Protein AF-A0A1Y2CN02-F1 (afdb_monomer)

Secondary structure (DSSP, 8-state):
-----STHHHHHHHHHHH-TT-S----HHHHHTTTTS-PPPP---PPPPPPPP-PPPPPPPPPP--------------------------PPP-PPPPTT-------SSPPPHHHHHHHHHHHHHHTT--GGG--HHHHHHHHHHHHHHHHHTTHHHHHHHHHHHHHHHHHHHHHHHHHHHHH-HHHHHHHHHHHHHHHHHHHHHHTT-HHHHHHHHHHHHHHHHHHHHHHHSSSPPTTHHHHHHHHHHHHHHHHHHHHHHHHHHHHGGGGTHHHHHH---HHHHHHHHHHHHHHHHHHHHHHHHHHHHHHHHHHHHHHHHSS--SSS--SSPPPTTB-TTT--B------TTS--PPEEE-TTS-EEEHHHHHIIIIIS---B-TTT-PBP-HHHH-----HHHHHHHHHHHHHHHIIIIIHHHHHHHHHHHHHHHHHHHT--

Mean predicted aligned error: 17.66 Å

Sequence (444 aa):
MRCTAPTRSAIVLLFVLFSPNALPSVSADKLVHLERRVEPPSNNVKAPAPVPPIAPPALKTAEPIPANPVEQQNDKDTNKAPEPPVAVTAVPPSPTPDPHNHHFEIPNRPLTDEDRERLIDEFCRQNNIKRSDLTKEQHDALIERFKFLEQHRGHEQQHAEMALILFGSLIVFQIVLTVWKKWHPNSFNLVSLLGLWFVPAGIGLSAGNLRFIGVWTLFSLANGIVVRKAIFESPMQSETPKLVYRWYSYVYQASVMVGAVGYFFTFVPFFSLPSLLFGFSEESEISMFRGGVTILFYALYFGMLGRDFVDRLSDRMAMMMGYFSRTGFPRKHLRSNVCAICGESTNEHKSLQKSTESVIKMNCGHPFHEDCIRGWTIIGKKDCCPYCKEKVDMKAFSRHAWDSTQLIYLNFLDALRYLLVWNPVCLSSYTLYSRSLVSSEQLL

Radius of gyration: 35.15 Å; Cα contacts (8 Å, |Δi|>4): 317; chains: 1; bounding box: 86×73×105 Å

Foldseek 3Di:
DDDDDPLCPLLVVLLLLLPVPPPPCPPVVVVVVVVPPDDDDDDDDDDDDDDDDDDDDDDDDDDDDDDDDDDDDDDDDDDDDDDDDDDDDDDDDDDDDDPPDDDDPQDPDPQDPVSLVVSVVVVCVVVVHDPVNDDPVNSVVSSVVVVVVVVCVCVVVVVVVLVVVLVVLVVVLVVVLVVCCVPPVPVSLVVLLVLLLPVSLVSSVVSVRVVVNVVSVVLVVVVVVLLCLLQVPPVRALCSLLVLLVVLVVLLVVLVVLLVVLVCLQPVLVVVCCCVVPVDDPVVSVVSNSVSSNSNSVSLSSNLSSLSVLLVSQLVSLVSLQLADPDDAGNDDDDLQAASRSRDGNDQDDDPDDDRFDWDAFPVRHIHGPSRVLSCCPRNVQQADRHPRHGGPVVVVDVDPPPPVVVVVVVVSVVVSCSRRVVVVSSVVSVVVVVVVVVVVVVD

Organism: NCBI:txid329046

Solvent-accessible surface area (backbone atoms only — not comparable to full-atom values): 26825 Å² total; per-residue (Å²): 130,93,83,84,69,85,71,49,66,69,52,45,57,52,40,47,60,45,27,80,77,65,60,82,74,72,54,63,72,68,58,57,67,65,67,74,77,72,86,81,84,90,78,91,82,87,84,82,82,91,80,79,87,86,74,84,87,82,81,88,84,81,88,90,84,85,89,87,90,84,86,90,79,89,82,89,84,84,91,87,88,87,87,89,87,91,86,80,94,74,80,81,80,74,83,78,82,68,93,83,70,80,75,80,83,70,70,100,58,88,76,47,74,66,56,51,51,51,52,50,50,52,50,24,61,75,69,75,44,59,76,88,73,54,51,74,69,57,52,52,52,50,53,50,49,51,52,50,51,62,74,46,59,69,45,64,59,54,47,51,52,55,48,51,52,49,54,51,50,54,52,52,51,51,51,53,52,52,52,41,41,71,77,38,48,71,58,43,54,48,53,48,51,52,30,58,63,45,44,50,50,53,51,20,60,76,63,65,22,60,68,61,50,53,53,49,50,53,52,51,49,53,51,47,53,54,46,45,59,52,65,71,42,77,80,61,57,49,63,44,60,55,53,52,41,51,51,50,51,48,49,43,51,50,18,51,52,43,26,53,52,11,47,49,38,40,53,48,47,81,71,47,45,54,41,74,76,70,68,48,53,72,70,56,42,55,48,39,29,53,49,8,51,37,38,28,49,52,14,52,50,55,29,48,50,50,46,59,47,38,31,56,46,44,54,52,46,24,42,70,68,21,33,22,50,98,79,72,78,46,82,40,87,83,57,88,52,36,16,61,67,39,69,44,72,64,67,91,75,85,62,102,82,63,82,88,73,57,69,45,67,46,97,88,65,55,39,30,44,48,69,53,49,49,29,40,38,69,59,28,63,38,63,44,40,69,70,82,60,49,73,51,69,56,69,84,80,40,98,69,98,48,73,67,58,51,51,54,50,52,52,49,54,51,51,50,46,41,62,57,28,49,47,55,50,53,52,49,52,48,54,52,50,54,53,50,53,54,57,52,60,76,74,106

pLDDT: mean 70.3, std 23.79, range [23.22, 95.44]

InterPro domains:
  IPR001841 Zinc finger, RING-type [PF13639] (338-389)
  IPR001841 Zinc finger, RING-type [PS50089] (339-389)
  IPR001841 Zinc finger, RING-type [SM00184] (339-388)
  IPR013083 Zinc finger, RING/FYVE/PHD-type [G3DSA:3.30.40.10] (329-402)
  IPR040176 RING finger protein RNF121/RNF175 [PTHR13407] (127-429)

Structure (mmCIF, N/CA/C/O backbone):
data_AF-A0A1Y2CN02-F1
#
_entry.id   AF-A0A1Y2CN02-F1
#
loop_
_atom_site.group_PDB
_atom_site.id
_atom_site.type_symbol
_atom_site.label_atom_id
_atom_site.label_alt_id
_atom_site.label_comp_id
_atom_site.label_asym_id
_atom_site.label_entity_id
_atom_site.label_seq_id
_atom_site.pdbx_PDB_ins_code
_atom_site.Cartn_x
_atom_site.Cartn_y
_atom_site.Cartn_z
_atom_site.occupancy
_atom_site.B_iso_or_equiv
_atom_site.auth_seq_id
_atom_site.auth_comp_id
_atom_site.auth_asym_id
_atom_site.auth_atom_id
_atom_site.pdbx_PDB_model_num
ATOM 1 N N . MET A 1 1 ? 20.184 -17.883 -28.668 1.00 25.94 1 MET A N 1
ATOM 2 C CA . MET A 1 1 ? 20.584 -17.167 -27.429 1.00 25.94 1 MET A CA 1
ATOM 3 C C . MET A 1 1 ? 19.339 -16.568 -26.791 1.00 25.94 1 MET A C 1
ATOM 5 O O . MET A 1 1 ? 18.456 -16.154 -27.524 1.00 25.94 1 MET A O 1
ATOM 9 N N . ARG A 1 2 ? 19.230 -16.587 -25.453 1.00 28.31 2 ARG A N 1
ATOM 10 C CA . ARG A 1 2 ? 18.049 -16.122 -24.699 1.00 28.31 2 ARG A CA 1
ATOM 11 C C . ARG A 1 2 ? 17.807 -14.622 -24.939 1.00 28.31 2 ARG A C 1
ATOM 13 O O . ARG A 1 2 ? 18.447 -13.798 -24.293 1.00 28.31 2 ARG A O 1
ATOM 20 N N . CYS A 1 3 ? 16.886 -14.275 -25.835 1.00 25.08 3 CYS A N 1
ATOM 21 C CA . CYS A 1 3 ? 16.407 -12.903 -26.000 1.00 25.08 3 CYS A CA 1
ATOM 22 C C . CYS A 1 3 ? 15.422 -12.574 -24.875 1.00 25.08 3 CYS A C 1
ATOM 24 O O . CYS A 1 3 ? 14.283 -13.031 -24.852 1.00 25.08 3 CYS A O 1
ATOM 26 N N . THR A 1 4 ? 15.885 -11.792 -23.903 1.00 36.19 4 THR A N 1
ATOM 27 C CA . THR A 1 4 ? 15.040 -11.153 -22.891 1.00 36.19 4 THR A CA 1
ATOM 28 C C . THR A 1 4 ? 14.850 -9.676 -23.243 1.00 36.19 4 THR A C 1
ATOM 30 O O . THR A 1 4 ? 15.732 -8.887 -22.913 1.00 36.19 4 THR A O 1
ATOM 33 N N . ALA A 1 5 ? 13.733 -9.307 -23.876 1.00 39.53 5 ALA A N 1
ATOM 34 C CA . ALA A 1 5 ? 13.008 -8.023 -23.744 1.00 39.53 5 ALA A CA 1
ATOM 35 C C . ALA A 1 5 ? 11.968 -7.923 -24.876 1.00 39.53 5 ALA A C 1
ATOM 37 O O . ALA A 1 5 ? 12.322 -8.197 -26.016 1.00 39.53 5 ALA A O 1
ATOM 38 N N . PRO A 1 6 ? 10.692 -7.632 -24.547 1.00 33.28 6 PRO A N 1
ATOM 39 C CA . PRO A 1 6 ? 10.266 -6.262 -24.215 1.00 33.28 6 PRO A CA 1
ATOM 40 C C . PRO A 1 6 ? 9.733 -6.080 -22.777 1.00 33.28 6 PRO A C 1
ATOM 42 O O . PRO A 1 6 ? 9.364 -4.984 -22.370 1.00 33.28 6 PRO A O 1
ATOM 45 N N . THR A 1 7 ? 9.772 -7.122 -21.942 1.00 44.31 7 THR A N 1
ATOM 46 C CA . THR A 1 7 ? 9.321 -7.094 -20.532 1.00 44.31 7 THR A CA 1
ATOM 47 C C . THR A 1 7 ? 10.213 -6.283 -19.580 1.00 44.31 7 THR A C 1
ATOM 49 O O . THR A 1 7 ? 9.902 -6.165 -18.394 1.00 44.31 7 THR A O 1
ATOM 52 N N . ARG A 1 8 ? 11.318 -5.702 -20.071 1.00 40.25 8 ARG A N 1
ATOM 53 C CA . ARG A 1 8 ? 12.273 -4.963 -19.238 1.00 40.25 8 ARG A CA 1
ATOM 54 C C . ARG A 1 8 ? 11.728 -3.623 -18.740 1.00 40.25 8 ARG A C 1
ATOM 56 O O . ARG A 1 8 ? 12.008 -3.310 -17.600 1.00 40.25 8 ARG A O 1
ATOM 63 N N . SER A 1 9 ? 10.908 -2.867 -19.468 1.00 40.12 9 SER A N 1
ATOM 64 C CA . SER A 1 9 ? 10.605 -1.475 -19.063 1.00 40.12 9 SER A CA 1
ATOM 65 C C . SER A 1 9 ? 9.804 -1.330 -17.756 1.00 40.12 9 SER A C 1
ATOM 67 O O . SER A 1 9 ? 10.150 -0.503 -16.916 1.00 40.12 9 SER A O 1
ATOM 69 N N . ALA A 1 10 ? 8.780 -2.158 -17.520 1.00 39.31 10 ALA A N 1
ATOM 70 C CA . ALA A 1 10 ? 7.984 -2.095 -16.284 1.00 39.31 10 ALA A CA 1
ATOM 71 C C . ALA A 1 10 ? 8.686 -2.768 -15.089 1.00 39.31 10 ALA A C 1
ATOM 73 O O . ALA A 1 10 ? 8.604 -2.284 -13.959 1.00 39.31 10 ALA A O 1
ATOM 74 N N . ILE A 1 11 ? 9.424 -3.855 -15.349 1.00 43.97 11 ILE A N 1
ATOM 75 C CA . ILE A 1 11 ? 10.267 -4.504 -14.341 1.00 43.97 11 ILE A CA 1
ATOM 76 C C . ILE A 1 11 ? 11.404 -3.570 -13.948 1.00 43.97 11 ILE A C 1
ATOM 78 O O . ILE A 1 11 ? 11.646 -3.457 -12.763 1.00 43.97 11 ILE A O 1
ATOM 82 N N . VAL A 1 12 ? 12.034 -2.857 -14.888 1.00 43.53 12 VAL A N 1
ATOM 83 C CA . VAL A 1 12 ? 13.090 -1.863 -14.639 1.00 43.53 12 VAL A CA 1
ATOM 84 C C . VAL A 1 12 ? 12.572 -0.714 -13.786 1.00 43.53 12 VAL A C 1
ATOM 86 O O . VAL A 1 12 ? 13.284 -0.309 -12.883 1.00 43.53 12 VAL A O 1
ATOM 89 N N . LEU A 1 13 ? 11.338 -0.233 -13.974 1.00 45.12 13 LEU A N 1
ATOM 90 C CA . LEU A 1 13 ? 10.792 0.818 -13.108 1.00 45.12 13 LEU A CA 1
ATOM 91 C C . LEU A 1 13 ? 10.678 0.345 -11.647 1.00 45.12 13 LEU A C 1
ATOM 93 O O . LEU A 1 13 ? 11.096 1.048 -10.734 1.00 45.12 13 LEU A O 1
ATOM 97 N N . LEU A 1 14 ? 10.201 -0.884 -11.422 1.00 47.28 14 LEU A N 1
ATOM 98 C CA . LEU A 1 14 ? 10.190 -1.507 -10.094 1.00 47.28 14 LEU A CA 1
ATOM 99 C C . LEU A 1 14 ? 11.613 -1.854 -9.617 1.00 47.28 14 LEU A C 1
ATOM 101 O O . LEU A 1 14 ? 11.930 -1.645 -8.456 1.00 47.28 14 LEU A O 1
ATOM 105 N N . PHE A 1 15 ? 12.505 -2.311 -10.493 1.00 44.78 15 PHE A N 1
ATOM 106 C CA . PHE A 1 15 ? 13.902 -2.633 -10.182 1.00 44.78 15 PHE A CA 1
ATOM 107 C C . PHE A 1 15 ? 14.698 -1.388 -9.789 1.00 44.78 15 PHE A C 1
ATOM 109 O O . PHE A 1 15 ? 15.539 -1.475 -8.910 1.00 44.78 15 PHE A O 1
ATOM 116 N N . VAL A 1 16 ? 14.407 -0.228 -10.379 1.00 51.09 16 VAL A N 1
ATOM 117 C CA . VAL A 1 16 ? 14.984 1.073 -10.016 1.00 51.09 16 VAL A CA 1
ATOM 118 C C . VAL A 1 16 ? 14.485 1.512 -8.636 1.00 51.09 16 VAL A C 1
ATOM 120 O O . VAL A 1 16 ? 15.277 2.017 -7.845 1.00 51.09 16 VAL A O 1
ATOM 123 N N . LEU A 1 17 ? 13.215 1.246 -8.296 1.00 54.31 17 LEU A N 1
ATOM 124 C CA . LEU A 1 17 ? 12.671 1.484 -6.948 1.00 54.31 17 LEU A CA 1
ATOM 125 C C . LEU A 1 17 ? 13.238 0.514 -5.895 1.00 54.31 17 LEU A C 1
ATOM 127 O O . LEU A 1 17 ? 13.489 0.904 -4.755 1.00 54.31 17 LEU A O 1
ATOM 131 N N . PHE A 1 18 ? 13.449 -0.751 -6.271 1.00 47.84 18 PHE A N 1
ATOM 132 C CA . PHE A 1 18 ? 13.935 -1.817 -5.393 1.00 47.84 18 PHE A CA 1
ATOM 133 C C . PHE A 1 18 ? 15.442 -2.039 -5.466 1.00 47.84 18 PHE A C 1
ATOM 135 O O . PHE A 1 18 ? 15.932 -2.890 -4.742 1.00 47.84 18 PHE A O 1
ATOM 142 N N . SER A 1 19 ? 16.196 -1.331 -6.297 1.00 40.38 19 SER A N 1
ATOM 143 C CA . SER A 1 19 ? 17.651 -1.446 -6.401 1.00 40.38 19 SER A CA 1
ATOM 144 C C . SER A 1 19 ? 18.211 -0.247 -7.182 1.00 40.38 19 SER A C 1
ATOM 146 O O . SER A 1 19 ? 18.499 -0.349 -8.375 1.00 40.38 19 SER A O 1
ATOM 148 N N . PRO A 1 20 ? 18.420 0.909 -6.523 1.00 43.91 20 PRO A N 1
ATOM 149 C CA . PRO A 1 20 ? 18.984 2.095 -7.177 1.00 43.91 20 PRO A CA 1
ATOM 150 C C . PRO A 1 20 ? 20.427 1.892 -7.680 1.00 43.91 20 PRO A C 1
ATOM 152 O O . PRO A 1 20 ? 20.921 2.707 -8.453 1.00 43.91 20 PRO A O 1
ATOM 155 N N . ASN A 1 21 ? 21.084 0.794 -7.278 1.00 43.25 21 ASN A N 1
ATOM 156 C CA . ASN A 1 21 ? 22.429 0.403 -7.712 1.00 43.25 21 ASN A CA 1
ATOM 157 C C . ASN A 1 21 ? 22.441 -0.709 -8.779 1.00 43.25 21 ASN A C 1
ATOM 159 O O . ASN A 1 21 ? 23.523 -1.109 -9.194 1.00 43.25 21 ASN A O 1
ATOM 163 N N . ALA A 1 22 ? 21.284 -1.225 -9.213 1.00 37.47 22 ALA A N 1
ATOM 164 C CA . ALA A 1 22 ? 21.205 -2.271 -10.235 1.00 37.47 22 ALA A CA 1
ATOM 165 C C . ALA A 1 22 ? 20.711 -1.726 -11.582 1.00 37.47 22 ALA A C 1
ATOM 167 O O . ALA A 1 22 ? 19.809 -2.275 -12.211 1.00 37.47 22 ALA A O 1
ATOM 168 N N . LEU A 1 23 ? 21.370 -0.683 -12.084 1.00 31.91 23 LEU A N 1
ATOM 169 C CA . LEU A 1 23 ? 21.822 -0.826 -13.464 1.00 31.91 23 LEU A CA 1
ATOM 170 C C . LEU A 1 23 ? 22.872 -1.942 -13.433 1.00 31.91 23 LEU A C 1
ATOM 172 O O . LEU A 1 23 ? 23.648 -1.979 -12.476 1.00 31.91 23 LEU A O 1
ATOM 176 N N . PRO A 1 24 ? 22.915 -2.875 -14.397 1.00 27.45 24 PRO A N 1
ATOM 177 C CA . PRO A 1 24 ? 24.087 -3.719 -14.509 1.00 27.45 24 PRO A CA 1
ATOM 178 C C . PRO A 1 24 ? 25.274 -2.764 -14.607 1.00 27.45 24 PRO A C 1
ATOM 180 O O . PRO A 1 24 ? 25.408 -2.035 -15.590 1.00 27.45 24 PRO A O 1
ATOM 183 N N . SER A 1 25 ? 26.114 -2.741 -13.572 1.00 30.72 25 SER A N 1
ATOM 184 C CA . SER A 1 25 ? 27.499 -2.376 -13.757 1.00 30.72 25 SER A CA 1
ATOM 185 C C . SER A 1 25 ? 28.004 -3.393 -14.768 1.00 30.72 25 SER A C 1
ATOM 187 O O . SER A 1 25 ? 28.353 -4.528 -14.449 1.00 30.72 25 SER A O 1
ATOM 189 N N . VAL A 1 26 ? 27.951 -3.020 -16.044 1.00 31.56 26 VAL A N 1
ATOM 190 C CA . VAL A 1 26 ? 28.889 -3.562 -17.008 1.00 31.56 26 VAL A CA 1
ATOM 191 C C . VAL A 1 26 ? 30.227 -3.232 -16.372 1.00 31.56 26 VAL A C 1
ATOM 193 O O . VAL A 1 26 ? 30.603 -2.065 -16.309 1.00 31.56 26 VAL A O 1
ATOM 196 N N . SER A 1 27 ? 30.833 -4.231 -15.726 1.00 28.48 27 SER A N 1
ATOM 197 C CA . SER A 1 27 ? 32.099 -4.089 -15.029 1.00 28.48 27 SER A CA 1
ATOM 198 C C . SER A 1 27 ? 33.059 -3.381 -15.968 1.00 28.48 27 SER A C 1
ATOM 200 O O . SER A 1 27 ? 33.517 -3.974 -16.947 1.00 28.48 27 SER A O 1
ATOM 202 N N . ALA A 1 28 ? 33.369 -2.126 -15.649 1.00 28.05 28 ALA A N 1
ATOM 203 C CA . ALA A 1 28 ? 34.438 -1.375 -16.287 1.00 28.05 28 ALA A CA 1
ATOM 204 C C . ALA A 1 28 ? 35.761 -2.174 -16.241 1.00 28.05 28 ALA A C 1
ATOM 206 O O . ALA A 1 28 ? 36.588 -2.056 -17.137 1.00 28.05 28 ALA A O 1
ATOM 207 N N . ASP A 1 29 ? 35.898 -3.114 -15.299 1.00 26.34 29 ASP A N 1
ATOM 208 C CA . ASP A 1 29 ? 37.044 -4.022 -15.177 1.00 26.34 29 ASP A CA 1
ATOM 209 C C . ASP A 1 29 ? 37.212 -5.034 -16.324 1.00 26.34 29 ASP A C 1
ATOM 211 O O . ASP A 1 29 ? 38.322 -5.517 -16.549 1.00 26.34 29 ASP A O 1
ATOM 215 N N . LYS A 1 30 ? 36.159 -5.353 -17.095 1.00 26.95 30 LYS A N 1
ATOM 216 C CA . LYS A 1 30 ? 36.296 -6.195 -18.304 1.00 26.95 30 LYS A CA 1
ATOM 217 C C . LYS A 1 30 ? 36.594 -5.397 -19.574 1.00 26.95 30 LYS A C 1
ATOM 219 O O . LYS A 1 30 ? 37.041 -5.996 -20.547 1.00 26.95 30 LYS A O 1
ATOM 224 N N . LEU A 1 31 ? 36.406 -4.077 -19.548 1.00 27.81 31 LEU A N 1
ATOM 225 C CA . LEU A 1 31 ? 36.825 -3.173 -20.625 1.00 27.81 31 LEU A CA 1
ATOM 226 C C . LEU A 1 31 ? 38.287 -2.730 -20.440 1.00 27.81 31 LEU A C 1
ATOM 228 O O . LEU A 1 31 ? 39.047 -2.731 -21.400 1.00 27.81 31 LEU A O 1
ATOM 232 N N . VAL A 1 32 ? 38.741 -2.532 -19.197 1.00 29.17 32 VAL A N 1
ATOM 233 C CA . VAL A 1 32 ? 40.135 -2.149 -18.878 1.00 29.17 32 VAL A CA 1
ATOM 234 C C . VAL A 1 32 ? 41.161 -3.259 -19.174 1.00 29.17 32 VAL A C 1
ATOM 236 O O . VAL A 1 32 ? 42.334 -2.979 -19.423 1.00 29.17 32 VAL A O 1
ATOM 239 N N . HIS A 1 33 ? 40.753 -4.533 -19.187 1.00 27.39 33 HIS A N 1
ATOM 240 C CA . HIS A 1 33 ? 41.666 -5.647 -19.477 1.00 27.39 33 HIS A CA 1
ATOM 241 C C . HIS A 1 33 ? 41.886 -5.933 -20.971 1.00 27.39 33 HIS A C 1
ATOM 243 O O . HIS A 1 33 ? 42.871 -6.594 -21.305 1.00 27.39 33 HIS A O 1
ATOM 249 N N . LEU A 1 34 ? 41.031 -5.416 -21.860 1.00 28.64 34 LEU A N 1
ATOM 250 C CA . LEU A 1 34 ? 41.260 -5.463 -23.312 1.00 28.64 34 LEU A CA 1
ATOM 251 C C . LEU A 1 34 ? 42.102 -4.277 -23.806 1.00 28.64 34 LEU A C 1
ATOM 253 O O . LEU A 1 34 ? 42.778 -4.400 -24.820 1.00 28.64 34 LEU A O 1
ATOM 257 N N . GLU A 1 35 ? 42.159 -3.187 -23.038 1.00 26.94 35 GLU A N 1
ATOM 258 C CA . GLU A 1 35 ? 42.942 -1.984 -23.353 1.00 26.94 35 GLU A CA 1
ATOM 259 C C . GLU A 1 35 ? 44.457 -2.136 -23.081 1.00 26.94 35 GLU A C 1
ATOM 261 O O . GLU A 1 35 ? 45.255 -1.299 -23.487 1.00 26.94 35 GLU A O 1
ATOM 266 N N . ARG A 1 36 ? 44.895 -3.211 -22.400 1.00 25.48 36 ARG A N 1
ATOM 267 C CA . ARG A 1 36 ? 46.296 -3.381 -21.943 1.00 25.48 36 ARG A CA 1
ATOM 268 C C . ARG A 1 36 ? 47.194 -4.231 -22.858 1.00 25.48 36 ARG A C 1
ATOM 270 O O . ARG A 1 36 ? 48.316 -4.556 -22.480 1.00 25.48 36 ARG A O 1
ATOM 277 N N . ARG A 1 37 ? 46.747 -4.608 -24.058 1.00 26.33 37 ARG A N 1
ATOM 278 C CA . ARG A 1 37 ? 47.637 -5.153 -25.100 1.00 26.33 37 ARG A CA 1
ATOM 279 C C . ARG A 1 37 ? 47.599 -4.240 -26.314 1.00 26.33 37 ARG A C 1
ATOM 281 O O . ARG A 1 37 ? 46.870 -4.543 -27.239 1.00 26.33 37 ARG A O 1
ATOM 288 N N . VAL A 1 38 ? 48.363 -3.154 -26.274 1.00 27.31 38 VAL A N 1
ATOM 289 C CA . VAL A 1 38 ? 49.211 -2.615 -27.357 1.00 27.31 38 VAL A CA 1
ATOM 290 C C . VAL A 1 38 ? 49.802 -1.313 -26.800 1.00 27.31 38 VAL A C 1
ATOM 292 O O . VAL A 1 38 ? 49.138 -0.283 -26.762 1.00 27.31 38 VAL A O 1
ATOM 295 N N . GLU A 1 39 ? 51.043 -1.368 -26.313 1.00 28.41 39 GLU A N 1
ATOM 296 C CA . GLU A 1 39 ? 51.875 -0.162 -26.202 1.00 28.41 39 GLU A CA 1
ATOM 297 C C . GLU A 1 39 ? 52.303 0.296 -27.612 1.00 28.41 39 GLU A C 1
ATOM 299 O O . GLU A 1 39 ? 52.444 -0.542 -28.510 1.00 28.41 39 GLU A O 1
ATOM 304 N N . PRO A 1 40 ? 52.507 1.606 -27.833 1.00 27.38 40 PRO A N 1
ATOM 305 C CA . PRO A 1 40 ? 52.763 2.178 -29.152 1.00 27.38 40 PRO A CA 1
ATOM 306 C C . PRO A 1 40 ? 54.265 2.178 -29.494 1.00 27.38 40 PRO A C 1
ATOM 308 O O . PRO A 1 40 ? 55.084 2.388 -28.598 1.00 27.38 40 PRO A O 1
ATOM 311 N N . PRO A 1 41 ? 54.680 2.088 -30.773 1.00 26.23 41 PRO A N 1
ATOM 312 C CA . PRO A 1 41 ? 55.926 2.711 -31.176 1.00 26.23 41 PRO A CA 1
ATOM 313 C C . PRO A 1 41 ? 55.682 4.209 -31.406 1.00 26.23 41 PRO A C 1
ATOM 315 O O . PRO A 1 41 ? 54.717 4.635 -32.042 1.00 26.23 41 PRO A O 1
ATOM 318 N N . SER A 1 42 ? 56.578 5.013 -30.847 1.00 29.48 42 SER A N 1
ATOM 319 C CA . SER A 1 42 ? 56.614 6.466 -30.948 1.00 29.48 42 SER A CA 1
ATOM 320 C C . SER A 1 42 ? 56.793 6.947 -32.393 1.00 29.48 42 SER A C 1
ATOM 322 O O . SER A 1 42 ? 57.727 6.504 -33.061 1.00 29.48 42 SER A O 1
ATOM 324 N N . ASN A 1 43 ? 55.974 7.905 -32.840 1.00 28.22 43 ASN A N 1
ATOM 325 C CA . ASN A 1 43 ? 56.411 9.238 -33.295 1.00 28.22 43 ASN A CA 1
ATOM 326 C C . ASN A 1 43 ? 55.305 9.980 -34.073 1.00 28.22 43 ASN A C 1
ATOM 328 O O . ASN A 1 43 ? 54.818 9.505 -35.090 1.00 28.22 43 ASN A O 1
ATOM 332 N N . ASN A 1 44 ? 54.980 11.180 -33.569 1.00 34.81 44 ASN A N 1
ATOM 333 C CA . ASN A 1 44 ? 54.479 12.385 -34.248 1.00 34.81 44 ASN A CA 1
ATOM 334 C C . ASN A 1 44 ? 53.619 12.229 -35.518 1.00 34.81 44 ASN A C 1
ATOM 336 O O . ASN A 1 44 ? 54.202 12.142 -36.587 1.00 34.81 44 ASN A O 1
ATOM 340 N N . VAL A 1 45 ? 52.290 12.418 -35.416 1.00 29.08 45 VAL A N 1
ATOM 341 C CA . VAL A 1 45 ? 51.477 13.390 -36.200 1.00 29.08 45 VAL A CA 1
ATOM 342 C C . VAL A 1 45 ? 50.143 13.647 -35.455 1.00 29.08 45 VAL A C 1
ATOM 344 O O . VAL A 1 45 ? 49.544 12.745 -34.881 1.00 29.08 45 VAL A O 1
ATOM 347 N N . LYS A 1 46 ? 49.704 14.910 -35.439 1.00 30.03 46 LYS A N 1
ATOM 348 C CA . LYS A 1 46 ? 48.507 15.479 -34.788 1.00 30.03 46 LYS A CA 1
ATOM 349 C C . LYS A 1 46 ? 47.187 14.920 -35.371 1.00 30.03 46 LYS A C 1
ATOM 351 O O . LYS A 1 46 ? 47.020 14.915 -36.585 1.00 30.03 46 LYS A O 1
ATOM 356 N N . ALA A 1 47 ? 46.246 14.506 -34.516 1.00 26.62 47 ALA A N 1
ATOM 357 C CA . ALA A 1 47 ? 44.925 13.978 -34.897 1.00 26.62 47 ALA A CA 1
ATOM 358 C C . ALA A 1 47 ? 43.946 15.074 -35.400 1.00 26.62 47 ALA A C 1
ATOM 360 O O . ALA A 1 47 ? 43.928 16.162 -34.814 1.00 26.62 47 ALA A O 1
ATOM 361 N N . PRO A 1 48 ? 43.110 14.818 -36.431 1.00 28.66 48 PRO A N 1
ATOM 362 C CA . PRO A 1 48 ? 41.996 15.690 -36.807 1.00 28.66 48 PRO A CA 1
ATOM 363 C C . PRO A 1 48 ? 40.670 15.314 -36.105 1.00 28.66 48 PRO A C 1
ATOM 365 O O . PRO A 1 48 ? 40.457 14.176 -35.699 1.00 28.66 48 PRO A O 1
ATOM 368 N N . ALA A 1 49 ? 39.801 16.319 -35.956 1.00 33.38 49 ALA A N 1
ATOM 369 C CA . ALA A 1 49 ? 38.502 16.320 -35.266 1.00 33.38 49 ALA A CA 1
ATOM 370 C C . ALA A 1 49 ? 37.418 15.421 -35.926 1.00 33.38 49 ALA A C 1
ATOM 372 O O . ALA A 1 49 ? 37.548 15.089 -37.106 1.00 33.38 49 ALA A O 1
ATOM 373 N N . PRO A 1 50 ? 36.332 15.050 -35.207 1.00 27.45 50 PRO A N 1
ATOM 374 C CA . PRO A 1 50 ? 35.291 14.147 -35.711 1.00 27.45 50 PRO A CA 1
ATOM 375 C C . PRO A 1 50 ? 34.426 14.785 -36.812 1.00 27.45 50 PRO A C 1
ATOM 377 O O . PRO A 1 50 ? 34.033 15.948 -36.717 1.00 27.45 50 PRO A O 1
ATOM 380 N N . VAL A 1 51 ? 34.105 14.002 -37.848 1.00 30.47 51 VAL A N 1
ATOM 381 C CA . VAL A 1 51 ? 33.311 14.423 -39.016 1.00 30.47 51 VAL A CA 1
ATOM 382 C C . VAL A 1 51 ? 31.809 14.138 -38.783 1.00 30.47 51 VAL A C 1
ATOM 384 O O . VAL A 1 51 ? 31.470 13.013 -38.415 1.00 30.47 51 VAL A O 1
ATOM 387 N N . PRO A 1 52 ? 30.900 15.118 -38.982 1.00 34.69 52 PRO A N 1
ATOM 388 C CA . PRO A 1 52 ? 29.442 14.944 -38.882 1.00 34.69 52 PRO A CA 1
ATOM 389 C C . PRO A 1 52 ? 28.827 14.196 -40.093 1.00 34.69 52 PRO A C 1
ATOM 391 O O . PRO A 1 52 ? 29.488 14.050 -41.122 1.00 34.69 52 PRO A O 1
ATOM 394 N N . PRO A 1 53 ? 27.568 13.710 -39.997 1.00 30.59 53 PRO A N 1
ATOM 395 C CA . PRO A 1 53 ? 26.972 12.807 -40.985 1.00 30.59 53 PRO A CA 1
ATOM 396 C C . PRO A 1 53 ? 26.778 13.455 -42.364 1.00 30.59 53 PRO A C 1
ATOM 398 O O . PRO A 1 53 ? 26.364 14.607 -42.485 1.00 30.59 53 PRO A O 1
ATOM 401 N N . ILE A 1 54 ? 27.063 12.673 -43.406 1.00 31.02 54 ILE A N 1
ATOM 402 C CA . ILE A 1 54 ? 27.022 13.075 -44.816 1.00 31.02 54 ILE A CA 1
ATOM 403 C C . ILE A 1 54 ? 25.563 13.239 -45.271 1.00 31.02 54 ILE A C 1
ATOM 405 O O . ILE A 1 54 ? 24.814 12.266 -45.340 1.00 31.02 54 ILE A O 1
ATOM 409 N N . ALA A 1 55 ? 25.174 14.472 -45.603 1.00 30.48 55 ALA A N 1
ATOM 410 C CA . ALA A 1 55 ? 23.960 14.782 -46.359 1.00 30.48 55 ALA A CA 1
ATOM 411 C C . ALA A 1 55 ? 24.200 14.601 -47.879 1.00 30.48 55 ALA A C 1
ATOM 413 O O . ALA A 1 55 ? 25.333 14.778 -48.335 1.00 30.48 55 ALA A O 1
ATOM 414 N N . PRO A 1 56 ? 23.169 14.265 -48.681 1.00 30.33 56 PRO A N 1
ATOM 415 C CA . PRO A 1 56 ? 23.313 14.060 -50.126 1.00 30.33 56 PRO A CA 1
ATOM 416 C C . PRO A 1 56 ? 23.628 15.373 -50.881 1.00 30.33 56 PRO A C 1
ATOM 418 O O . PRO A 1 56 ? 23.207 16.447 -50.447 1.00 30.33 56 PRO A O 1
ATOM 421 N N . PRO A 1 57 ? 24.367 15.321 -52.009 1.00 30.59 57 PRO A N 1
ATOM 422 C CA . PRO A 1 57 ? 24.922 16.514 -52.648 1.00 30.59 57 PRO A CA 1
ATOM 423 C C . PRO A 1 57 ? 23.865 17.366 -53.371 1.00 30.59 57 PRO A C 1
ATOM 425 O O . PRO A 1 57 ? 23.075 16.866 -54.171 1.00 30.59 57 PRO A O 1
ATOM 428 N N . ALA A 1 58 ? 23.904 18.678 -53.113 1.00 27.72 58 ALA A N 1
ATOM 429 C CA . ALA A 1 58 ? 23.069 19.698 -53.742 1.00 27.72 58 ALA A CA 1
ATOM 430 C C . ALA A 1 58 ? 23.541 20.063 -55.167 1.00 27.72 58 ALA A C 1
ATOM 432 O O . ALA A 1 58 ? 24.735 20.184 -55.449 1.00 27.72 58 ALA A O 1
ATOM 433 N N . LEU A 1 59 ? 22.560 20.257 -56.051 1.00 27.41 59 LEU A N 1
ATOM 434 C CA . LEU A 1 59 ? 22.663 20.643 -57.460 1.00 27.41 59 LEU A CA 1
ATOM 435 C C . LEU A 1 59 ? 23.171 22.099 -57.616 1.00 27.41 59 LEU A C 1
ATOM 437 O O . LEU A 1 59 ? 22.786 22.973 -56.844 1.00 27.41 59 LEU A O 1
ATOM 441 N N . LYS A 1 60 ? 24.019 22.370 -58.621 1.00 29.09 60 LYS A N 1
ATOM 442 C CA . LYS A 1 60 ? 24.623 23.692 -58.895 1.00 29.09 60 LYS A CA 1
ATOM 443 C C . LYS A 1 60 ? 23.589 24.738 -59.352 1.00 29.09 60 LYS A C 1
ATOM 445 O O . LYS A 1 60 ? 22.838 24.497 -60.292 1.00 29.09 60 LYS A O 1
ATOM 450 N N . THR A 1 61 ? 23.627 25.911 -58.722 1.00 26.84 61 THR A N 1
ATOM 451 C CA . THR A 1 61 ? 22.829 27.120 -58.994 1.00 26.84 61 THR A CA 1
ATOM 452 C C . THR A 1 61 ? 23.319 27.869 -60.245 1.00 26.84 61 THR A C 1
ATOM 454 O O . THR A 1 61 ? 24.524 28.051 -60.412 1.00 26.84 61 THR A O 1
ATOM 457 N N . ALA A 1 62 ? 22.395 28.340 -61.090 1.00 28.12 62 ALA A N 1
ATOM 458 C CA . ALA A 1 62 ? 22.637 29.359 -62.119 1.00 28.12 62 ALA A CA 1
ATOM 459 C C . ALA A 1 62 ? 22.243 30.757 -61.587 1.00 28.12 62 ALA A C 1
ATOM 461 O O . ALA A 1 62 ? 21.325 30.869 -60.775 1.00 28.12 62 ALA A O 1
ATOM 462 N N . GLU A 1 63 ? 22.971 31.792 -62.015 1.00 29.91 63 GLU A N 1
ATOM 463 C CA . GLU A 1 63 ? 22.882 33.195 -61.567 1.00 29.91 63 GLU A CA 1
ATOM 464 C C . GLU A 1 63 ? 21.562 33.935 -61.918 1.00 29.91 63 GLU A C 1
ATOM 466 O O . GLU A 1 63 ? 20.805 33.475 -62.775 1.00 29.91 63 GLU A O 1
ATOM 471 N N . PRO A 1 64 ? 21.278 35.088 -61.262 1.00 30.09 64 PRO A N 1
ATOM 472 C CA . PRO A 1 64 ? 19.949 35.700 -61.174 1.00 30.09 64 PRO A CA 1
ATOM 473 C C . PRO A 1 64 ? 19.717 36.895 -62.123 1.00 30.09 64 PRO A C 1
ATOM 475 O O . PRO A 1 64 ? 20.641 37.628 -62.467 1.00 30.09 64 PRO A O 1
ATOM 478 N N . ILE A 1 65 ? 18.446 37.164 -62.455 1.00 27.17 65 ILE A N 1
ATOM 479 C CA . ILE A 1 65 ? 17.948 38.413 -63.076 1.00 27.17 65 ILE A CA 1
ATOM 480 C C . ILE A 1 65 ? 16.658 38.845 -62.322 1.00 27.17 65 ILE A C 1
ATOM 482 O O . ILE A 1 65 ? 15.935 37.965 -61.853 1.00 27.17 65 ILE A O 1
ATOM 486 N N . PRO A 1 66 ? 16.397 40.158 -62.103 1.00 28.36 66 PRO A N 1
ATOM 487 C CA . PRO A 1 66 ? 15.852 40.667 -60.841 1.00 28.36 66 PRO A CA 1
ATOM 488 C C . PRO A 1 66 ? 14.337 40.958 -60.809 1.00 28.36 66 PRO A C 1
ATOM 490 O O . PRO A 1 66 ? 13.621 40.881 -61.802 1.00 28.36 66 PRO A O 1
ATOM 493 N N . ALA A 1 67 ? 13.908 41.300 -59.592 1.00 26.70 67 ALA A N 1
ATOM 494 C CA . ALA A 1 67 ? 12.564 41.496 -59.054 1.00 26.70 67 ALA A CA 1
ATOM 495 C C . ALA A 1 67 ? 11.643 42.520 -59.750 1.00 26.70 67 ALA A C 1
ATOM 497 O O . ALA A 1 67 ? 12.104 43.529 -60.276 1.00 26.70 67 ALA A O 1
ATOM 498 N N . ASN A 1 68 ? 10.325 42.330 -59.567 1.00 25.52 68 ASN A N 1
ATOM 499 C CA . ASN A 1 68 ? 9.435 43.384 -59.051 1.00 25.52 68 ASN A CA 1
ATOM 500 C C . ASN A 1 68 ? 8.118 42.820 -58.441 1.00 25.52 68 ASN A C 1
ATOM 502 O O . ASN A 1 68 ? 7.774 41.674 -58.732 1.00 25.52 68 ASN A O 1
ATOM 506 N N . PRO A 1 69 ? 7.420 43.583 -57.565 1.00 30.19 69 PRO A N 1
ATOM 507 C CA . PRO A 1 69 ? 6.555 43.068 -56.492 1.00 30.19 69 PRO A CA 1
ATOM 508 C C . PRO A 1 69 ? 5.065 43.412 -56.668 1.00 30.19 69 PRO A C 1
ATOM 510 O O . PRO A 1 69 ? 4.772 44.496 -57.151 1.00 30.19 69 PRO A O 1
ATOM 513 N N . VAL A 1 70 ? 4.140 42.568 -56.189 1.00 26.39 70 VAL A N 1
ATOM 514 C CA . VAL A 1 70 ? 2.716 42.909 -55.922 1.00 26.39 70 VAL A CA 1
ATOM 515 C C . VAL A 1 70 ? 2.185 41.873 -54.901 1.00 26.39 70 VAL A C 1
ATOM 517 O O . VAL A 1 70 ? 2.228 40.680 -55.178 1.00 26.39 70 VAL A O 1
ATOM 520 N N . GLU A 1 71 ? 2.025 42.197 -53.613 1.00 26.11 71 GLU A N 1
ATOM 521 C CA . GLU A 1 71 ? 0.852 42.808 -52.942 1.00 26.11 71 GLU A CA 1
ATOM 522 C C . GLU A 1 71 ? -0.096 41.749 -52.337 1.00 26.11 71 GLU A C 1
ATOM 524 O O . GLU A 1 71 ? -0.693 40.928 -53.027 1.00 26.11 71 GLU A O 1
ATOM 529 N N . GLN A 1 72 ? -0.174 41.747 -51.002 1.00 24.73 72 GLN A N 1
ATOM 530 C CA . GLN A 1 72 ? -1.141 40.989 -50.209 1.00 24.73 72 GLN A CA 1
ATOM 531 C C . GLN A 1 72 ? -2.460 41.758 -50.153 1.00 24.73 72 GLN A C 1
ATOM 533 O O . GLN A 1 72 ? -2.458 42.929 -49.775 1.00 24.73 72 GLN A O 1
ATOM 538 N N . GLN A 1 73 ? -3.585 41.075 -50.374 1.00 26.05 73 GLN A N 1
ATOM 539 C CA . GLN A 1 73 ? -4.869 41.564 -49.881 1.00 26.05 73 GLN A CA 1
ATOM 540 C C . GLN A 1 73 ? -5.797 40.420 -49.451 1.00 26.05 73 GLN A C 1
ATOM 542 O O . GLN A 1 73 ? -6.066 39.483 -50.199 1.00 26.05 73 GLN A O 1
ATOM 547 N N . ASN A 1 74 ? -6.221 40.521 -48.190 1.00 25.38 74 ASN A N 1
ATOM 548 C CA . ASN A 1 74 ? -7.301 39.781 -47.537 1.00 25.38 74 ASN A CA 1
ATOM 549 C C . ASN A 1 74 ? -8.668 40.163 -48.124 1.00 25.38 74 ASN A C 1
ATOM 551 O O . ASN A 1 74 ? -8.851 41.319 -48.488 1.00 25.38 74 ASN A O 1
ATOM 555 N N . ASP A 1 75 ? -9.630 39.233 -48.095 1.00 25.75 75 ASP A N 1
ATOM 556 C CA . ASP A 1 75 ? -10.902 39.317 -47.334 1.00 25.75 75 ASP A CA 1
ATOM 557 C C . ASP A 1 75 ? -11.921 38.261 -47.837 1.00 25.75 75 ASP A C 1
ATOM 559 O O . ASP A 1 75 ? -12.069 38.040 -49.034 1.00 25.75 75 ASP A O 1
ATOM 563 N N . LYS A 1 76 ? -12.451 37.430 -46.921 1.00 24.69 76 LYS A N 1
ATOM 564 C CA . LYS A 1 76 ? -13.871 37.304 -46.499 1.00 24.69 76 LYS A CA 1
ATOM 565 C C . LYS A 1 76 ? -14.903 37.116 -47.631 1.00 24.69 76 LYS A C 1
ATOM 567 O O . LYS A 1 76 ? -15.073 38.001 -48.452 1.00 24.69 76 LYS A O 1
ATOM 572 N N . ASP A 1 77 ? -15.704 36.041 -47.614 1.00 24.55 77 ASP A N 1
ATOM 573 C CA . ASP A 1 77 ? -16.965 35.959 -46.847 1.00 24.55 77 ASP A CA 1
ATOM 574 C C . ASP A 1 77 ? -17.853 34.722 -47.184 1.00 24.55 77 ASP A C 1
ATOM 576 O O . ASP A 1 77 ? -17.958 34.283 -48.323 1.00 24.55 77 ASP A O 1
ATOM 580 N N . THR A 1 78 ? -18.465 34.184 -46.121 1.00 25.23 78 THR A N 1
ATOM 581 C CA . THR A 1 78 ? -19.798 33.549 -45.927 1.00 25.23 78 THR A CA 1
ATOM 582 C C . THR A 1 78 ? -20.526 32.575 -46.910 1.00 25.23 78 THR A C 1
ATOM 584 O O . THR A 1 78 ? -20.911 32.909 -48.021 1.00 25.23 78 THR A O 1
ATOM 587 N N . ASN A 1 79 ? -20.958 31.445 -46.303 1.00 25.36 79 ASN A N 1
ATOM 588 C CA . ASN A 1 79 ? -22.270 30.738 -46.349 1.00 25.36 79 ASN A CA 1
ATOM 589 C C . ASN A 1 79 ? -22.820 30.038 -47.623 1.00 25.36 79 ASN A C 1
ATOM 591 O O . ASN A 1 79 ? -23.203 30.699 -48.580 1.00 25.36 79 ASN A O 1
ATOM 595 N N . LYS A 1 80 ? -23.129 28.721 -47.496 1.00 26.16 80 LYS A N 1
ATOM 596 C CA . LYS A 1 80 ? -24.494 28.097 -47.505 1.00 26.16 80 LYS A CA 1
ATOM 597 C C . LYS A 1 80 ? -24.504 26.656 -48.078 1.00 26.16 80 LYS A C 1
ATOM 599 O O . LYS A 1 80 ? -23.991 26.414 -49.162 1.00 26.16 80 LYS A O 1
ATOM 604 N N . ALA A 1 81 ? -25.139 25.719 -47.363 1.00 25.31 81 ALA A N 1
ATOM 605 C CA . ALA A 1 81 ? -25.414 24.335 -47.794 1.00 25.31 81 ALA A CA 1
ATOM 606 C C . ALA A 1 81 ? -26.754 24.204 -48.554 1.00 25.31 81 ALA A C 1
ATOM 608 O O . ALA A 1 81 ? -27.672 24.993 -48.295 1.00 25.31 81 ALA A O 1
ATOM 609 N N . PRO A 1 82 ? -26.878 23.219 -49.470 1.00 27.41 82 PRO A N 1
ATOM 610 C CA . PRO A 1 82 ? -27.928 22.185 -49.340 1.00 27.41 82 PRO A CA 1
ATOM 611 C C . PRO A 1 82 ? -27.515 20.759 -49.825 1.00 27.41 82 PRO A C 1
ATOM 613 O O . PRO A 1 82 ? -26.693 20.615 -50.724 1.00 27.41 82 PRO A O 1
ATOM 616 N N . GLU A 1 83 ? -28.118 19.702 -49.260 1.00 26.08 83 GLU A N 1
ATOM 617 C CA . GLU A 1 83 ? -28.081 18.275 -49.703 1.00 26.08 83 GLU A CA 1
ATOM 618 C C . GLU A 1 83 ? -29.335 17.906 -50.549 1.00 26.08 83 GLU A C 1
ATOM 620 O O . GLU A 1 83 ? -30.305 18.668 -50.489 1.00 26.08 83 GLU A O 1
ATOM 625 N N . PRO A 1 84 ? -29.484 16.693 -51.155 1.00 41.50 84 PRO A N 1
ATOM 626 C CA . PRO A 1 84 ? -28.557 15.794 -51.883 1.00 41.50 84 PRO A CA 1
ATOM 627 C C . PRO A 1 84 ? -29.125 15.371 -53.285 1.00 41.50 84 PRO A C 1
ATOM 629 O O . PRO A 1 84 ? -30.217 15.803 -53.661 1.00 41.50 84 PRO A O 1
ATOM 632 N N . PRO A 1 85 ? -28.439 14.510 -54.081 1.00 27.31 85 PRO A N 1
ATOM 633 C CA . PRO A 1 85 ? -28.912 13.118 -54.194 1.00 27.31 85 PRO A CA 1
ATOM 634 C C . PRO A 1 85 ? -27.807 12.038 -54.339 1.00 27.31 85 PRO A C 1
ATOM 636 O O . PRO A 1 85 ? -26.636 12.302 -54.584 1.00 27.31 85 PRO A O 1
ATOM 639 N N . VAL A 1 86 ? -28.251 10.794 -54.156 1.00 28.47 86 VAL A N 1
ATOM 640 C CA . VAL A 1 86 ? -27.561 9.489 -54.099 1.00 28.47 86 VAL A CA 1
ATOM 641 C C . VAL A 1 86 ? -26.756 9.123 -55.365 1.00 28.47 86 VAL A C 1
ATOM 643 O O . VAL A 1 86 ? -27.309 9.242 -56.453 1.00 28.47 86 VAL A O 1
ATOM 646 N N . ALA A 1 87 ? -25.530 8.572 -55.225 1.00 23.22 87 ALA A N 1
ATOM 647 C CA . ALA A 1 87 ? -25.104 7.253 -55.763 1.00 23.22 87 ALA A CA 1
ATOM 648 C C . ALA A 1 87 ? -23.569 6.994 -55.758 1.00 23.22 87 ALA A C 1
ATOM 650 O O . ALA A 1 87 ? -22.765 7.862 -56.075 1.00 23.22 87 ALA A O 1
ATOM 651 N N . VAL A 1 88 ? -23.236 5.713 -55.527 1.00 25.47 88 VAL A N 1
ATOM 652 C CA . VAL A 1 88 ? -21.995 4.954 -55.821 1.00 25.47 88 VAL A CA 1
ATOM 653 C C . VAL A 1 88 ? -20.803 5.078 -54.854 1.00 25.47 88 VAL A C 1
ATOM 655 O O . VAL A 1 88 ? -20.043 6.038 -54.835 1.00 25.47 88 VAL A O 1
ATOM 658 N N . THR A 1 89 ? -20.591 3.989 -54.111 1.00 29.64 89 THR A N 1
ATOM 659 C CA . THR A 1 89 ? -19.370 3.629 -53.378 1.00 29.64 89 THR A CA 1
ATOM 660 C C . THR A 1 89 ? -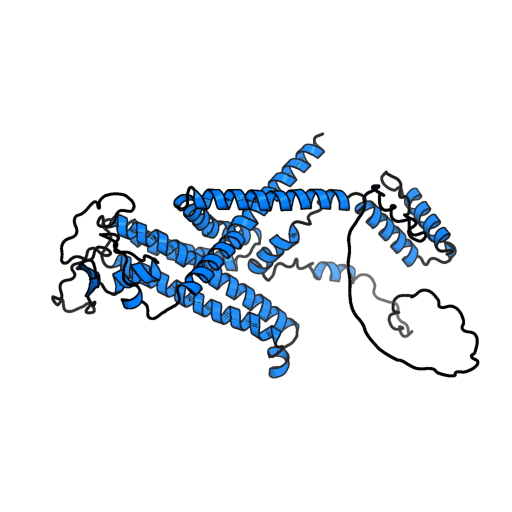18.147 3.583 -54.297 1.00 29.64 89 THR A C 1
ATOM 662 O O . THR A 1 89 ? -18.030 2.669 -55.114 1.00 29.64 89 THR A O 1
ATOM 665 N N . ALA A 1 90 ? -17.211 4.516 -54.115 1.00 25.64 90 ALA A N 1
ATOM 666 C CA . ALA A 1 90 ? -15.858 4.434 -54.656 1.00 25.64 90 ALA A CA 1
ATOM 667 C C . ALA A 1 90 ? -14.862 4.152 -53.519 1.00 25.64 90 ALA A C 1
ATOM 669 O O . ALA A 1 90 ? -14.736 4.916 -52.564 1.00 25.64 90 ALA A O 1
ATOM 670 N N . VAL A 1 91 ? -14.184 3.013 -53.632 1.00 30.27 91 VAL A N 1
ATOM 671 C CA . VAL A 1 91 ? -13.033 2.604 -52.820 1.00 30.27 91 VAL A CA 1
ATOM 672 C C . VAL A 1 91 ? -11.906 3.633 -53.013 1.00 30.27 91 VAL A C 1
ATOM 674 O O . VAL A 1 91 ? -11.593 3.939 -54.166 1.00 30.27 91 VAL A O 1
ATOM 677 N N . PRO A 1 92 ? -11.278 4.184 -51.955 1.00 31.89 92 PRO A N 1
ATOM 678 C CA . PRO A 1 92 ? -10.104 5.033 -52.133 1.00 31.89 92 PRO A CA 1
ATOM 679 C C . PRO A 1 92 ? -8.939 4.194 -52.691 1.00 31.89 92 PRO A C 1
ATOM 681 O O . PRO A 1 92 ? -8.713 3.079 -52.211 1.00 31.89 92 PRO A O 1
ATOM 684 N N . PRO A 1 93 ? -8.203 4.689 -53.702 1.00 28.89 93 PRO A N 1
ATOM 685 C CA . PRO A 1 93 ? -7.094 3.953 -54.286 1.00 28.89 93 PRO A CA 1
ATOM 686 C C . PRO A 1 93 ? -5.993 3.736 -53.245 1.00 28.89 93 PRO A C 1
ATOM 688 O O . PRO A 1 93 ? -5.616 4.642 -52.500 1.00 28.89 93 PRO A O 1
ATOM 691 N N . SER A 1 94 ? -5.490 2.505 -53.217 1.00 29.34 94 SER A N 1
ATOM 692 C CA . SER A 1 94 ? -4.290 2.086 -52.496 1.00 29.34 94 SER A CA 1
ATOM 693 C C . SER A 1 94 ? -3.135 3.074 -52.708 1.00 29.34 94 SER A C 1
ATOM 695 O O . SER A 1 94 ? -2.924 3.493 -53.851 1.00 29.34 94 SER A O 1
ATOM 697 N N . PRO A 1 95 ? -2.354 3.412 -51.665 1.00 32.69 95 PRO A N 1
ATOM 698 C CA . PRO A 1 95 ? -1.196 4.278 -51.827 1.00 32.69 95 PRO A CA 1
ATOM 699 C C . PRO A 1 95 ? -0.186 3.608 -52.765 1.00 32.69 95 PRO A C 1
ATOM 701 O O . PRO A 1 95 ? 0.211 2.460 -52.569 1.00 32.69 95 PRO A O 1
ATOM 704 N N . THR A 1 96 ? 0.188 4.332 -53.816 1.00 29.23 96 THR A N 1
ATOM 705 C CA . THR A 1 96 ? 1.245 3.969 -54.763 1.00 29.23 96 THR A CA 1
ATOM 706 C C . THR A 1 96 ? 2.578 3.757 -54.036 1.00 29.23 96 THR A C 1
ATOM 708 O O . THR A 1 96 ? 2.883 4.529 -53.124 1.00 29.23 96 THR A O 1
ATOM 711 N N . PRO A 1 97 ? 3.389 2.758 -54.429 1.00 29.47 97 PRO A N 1
ATOM 712 C CA . PRO A 1 97 ? 4.672 2.505 -53.795 1.00 29.47 97 PRO A CA 1
ATOM 713 C C . PRO A 1 97 ? 5.676 3.604 -54.157 1.00 29.47 97 PRO A C 1
ATOM 715 O O . PRO A 1 97 ? 5.841 3.954 -55.325 1.00 29.47 97 PRO A O 1
ATOM 718 N N . ASP A 1 98 ? 6.336 4.136 -53.133 1.00 28.52 98 ASP A N 1
ATOM 719 C CA . ASP A 1 98 ? 7.441 5.087 -53.237 1.00 28.52 98 ASP A CA 1
ATOM 720 C C . ASP A 1 98 ? 8.657 4.409 -53.918 1.00 28.52 98 ASP A C 1
ATOM 722 O O . ASP A 1 98 ? 9.114 3.364 -53.437 1.00 28.52 98 ASP A O 1
ATOM 726 N N . PRO A 1 99 ? 9.190 4.942 -55.035 1.00 29.16 99 PRO A N 1
ATOM 727 C CA . PRO A 1 99 ? 10.249 4.306 -55.825 1.00 29.16 99 PRO A CA 1
ATOM 728 C C . PRO A 1 99 ? 11.637 4.309 -55.157 1.00 29.16 99 PRO A C 1
ATOM 730 O O . PRO A 1 99 ? 12.585 3.800 -55.748 1.00 29.16 99 PRO A O 1
ATOM 733 N N . HIS A 1 100 ? 11.783 4.847 -53.941 1.00 34.75 100 HIS A N 1
ATOM 734 C CA . HIS A 1 100 ? 13.066 4.903 -53.229 1.00 34.75 100 HIS A CA 1
ATOM 735 C C . HIS A 1 100 ? 13.228 3.896 -52.082 1.00 34.75 100 HIS A C 1
ATOM 737 O O . HIS A 1 100 ? 14.249 3.919 -51.396 1.00 34.75 100 HIS A O 1
ATOM 743 N N . ASN A 1 101 ? 12.283 2.971 -51.889 1.00 38.72 101 ASN A N 1
ATOM 744 C CA . ASN A 1 101 ? 12.396 1.931 -50.864 1.00 38.72 101 ASN A CA 1
ATOM 745 C C . ASN A 1 101 ? 12.635 0.546 -51.486 1.00 38.72 101 ASN A C 1
ATOM 747 O O . ASN A 1 101 ? 11.773 -0.333 -51.457 1.00 38.72 101 ASN A O 1
ATOM 751 N N . HIS A 1 102 ? 13.813 0.345 -52.080 1.00 44.34 102 HIS A N 1
ATOM 752 C CA . HIS A 1 102 ? 14.238 -0.977 -52.537 1.00 44.34 102 HIS A CA 1
ATOM 753 C C . HIS A 1 102 ? 14.673 -1.816 -51.329 1.00 44.34 102 HIS A C 1
ATOM 755 O O . HIS A 1 102 ? 15.765 -1.656 -50.786 1.00 44.34 102 HIS A O 1
ATOM 761 N N . HIS A 1 103 ? 13.786 -2.699 -50.872 1.00 52.97 103 HIS A N 1
ATOM 762 C CA . HIS A 1 103 ? 14.109 -3.697 -49.858 1.00 52.97 103 HIS A CA 1
ATOM 763 C C . HIS A 1 103 ? 15.169 -4.664 -50.405 1.00 52.97 103 HIS A C 1
ATOM 765 O O . HIS A 1 103 ? 14.942 -5.327 -51.414 1.00 52.97 103 HIS A O 1
ATOM 771 N N . PHE A 1 104 ? 16.318 -4.772 -49.733 1.00 61.84 104 PHE A N 1
ATOM 772 C CA . PHE A 1 104 ? 17.255 -5.872 -49.964 1.00 61.84 104 PHE A CA 1
ATOM 773 C C . PHE A 1 104 ? 16.533 -7.191 -49.666 1.00 61.84 104 PHE A C 1
ATOM 775 O O . PHE A 1 104 ? 16.191 -7.467 -48.513 1.00 61.84 104 PHE A O 1
ATOM 782 N N . GLU A 1 105 ? 16.283 -8.008 -50.689 1.00 60.62 105 GLU A N 1
ATOM 783 C CA . GLU A 1 105 ? 15.716 -9.344 -50.508 1.00 60.62 105 GLU A CA 1
ATOM 784 C C . GLU A 1 105 ? 16.776 -10.274 -49.916 1.00 60.62 105 GLU A C 1
ATOM 786 O O . GLU A 1 105 ? 17.560 -10.920 -50.607 1.00 60.62 105 GLU A O 1
ATOM 791 N N . ILE A 1 106 ? 16.824 -10.323 -48.588 1.00 67.31 106 ILE A N 1
ATOM 792 C CA . ILE A 1 106 ? 17.697 -11.249 -47.872 1.00 67.31 106 ILE A CA 1
ATOM 793 C C . ILE A 1 106 ? 17.121 -12.684 -48.042 1.00 67.31 106 ILE A C 1
ATOM 795 O O . ILE A 1 106 ? 15.911 -12.874 -47.900 1.00 67.31 106 ILE A O 1
ATOM 799 N N . PRO A 1 107 ? 17.913 -13.736 -48.304 1.00 68.00 107 PRO A N 1
ATOM 800 C CA . PRO A 1 107 ? 17.399 -15.107 -48.464 1.00 68.00 107 PRO A CA 1
ATOM 801 C C . PRO A 1 107 ? 16.661 -15.642 -47.221 1.00 68.00 107 PRO A C 1
ATOM 803 O O . PRO A 1 107 ? 17.106 -15.402 -46.103 1.00 68.00 107 PRO A O 1
ATOM 806 N N . ASN A 1 108 ? 15.561 -16.395 -47.375 1.00 62.03 108 ASN A N 1
ATOM 807 C CA . ASN A 1 108 ? 14.793 -17.002 -46.261 1.00 62.03 108 ASN A CA 1
ATOM 808 C C . ASN A 1 108 ? 15.475 -18.258 -45.666 1.00 62.03 108 ASN A C 1
ATOM 810 O O . ASN A 1 108 ? 14.858 -19.309 -45.507 1.00 62.03 108 ASN A O 1
ATOM 814 N N . ARG A 1 109 ? 16.774 -18.168 -45.380 1.00 69.12 109 ARG A N 1
ATOM 815 C CA . ARG A 1 109 ? 17.606 -19.207 -44.755 1.00 69.12 109 ARG A CA 1
ATOM 816 C C . ARG A 1 109 ? 18.766 -18.534 -44.001 1.00 69.12 109 ARG A C 1
ATOM 818 O O . ARG A 1 109 ? 19.034 -17.371 -44.300 1.00 69.12 109 ARG A O 1
ATOM 825 N N . PRO A 1 110 ? 19.465 -19.224 -43.078 1.00 71.06 110 PRO A N 1
ATOM 826 C CA . PRO A 1 110 ? 20.663 -18.676 -42.444 1.00 71.06 110 PRO A CA 1
ATOM 827 C C . PRO A 1 110 ? 21.681 -18.229 -43.496 1.00 71.06 110 PRO A C 1
ATOM 829 O O . PRO A 1 110 ? 21.980 -18.992 -44.420 1.00 71.06 110 PRO A O 1
ATOM 832 N N . LEU A 1 111 ? 22.195 -17.007 -43.370 1.00 72.81 111 LEU A N 1
ATOM 833 C CA . LEU A 1 111 ? 23.116 -16.435 -44.340 1.00 72.81 111 LEU A CA 1
ATOM 834 C C . LEU A 1 111 ? 24.471 -17.119 -44.200 1.00 72.81 111 LEU A C 1
ATOM 836 O O . LEU A 1 111 ? 25.124 -17.080 -43.149 1.00 72.81 111 LEU A O 1
ATOM 840 N N . THR A 1 112 ? 24.918 -17.715 -45.296 1.00 78.56 112 THR A N 1
ATOM 841 C CA . THR A 1 112 ? 26.301 -18.159 -45.448 1.00 78.56 112 THR A CA 1
ATOM 842 C C . THR A 1 112 ? 27.223 -16.948 -45.632 1.00 78.56 112 THR A C 1
ATOM 844 O O . THR A 1 112 ? 26.764 -15.838 -45.910 1.00 78.56 112 THR A O 1
ATOM 847 N N . ASP A 1 113 ? 28.537 -17.139 -45.481 1.00 78.38 113 ASP A N 1
ATOM 848 C CA . ASP A 1 113 ? 29.512 -16.083 -45.797 1.00 78.38 113 ASP A CA 1
ATOM 849 C C . ASP A 1 113 ? 29.384 -15.614 -47.255 1.00 78.38 113 ASP A C 1
ATOM 851 O O . ASP A 1 113 ? 29.460 -14.422 -47.532 1.00 78.38 113 ASP A O 1
ATOM 855 N N . GLU A 1 114 ? 29.050 -16.526 -48.169 1.00 79.50 114 GLU A N 1
ATOM 856 C CA . GLU A 1 114 ? 28.772 -16.205 -49.573 1.00 79.50 114 GLU A CA 1
ATOM 857 C C . GLU A 1 114 ? 27.516 -15.338 -49.754 1.00 79.50 114 GLU A C 1
ATOM 859 O O . GLU A 1 114 ? 27.523 -14.400 -50.550 1.00 79.50 114 GLU A O 1
ATOM 864 N N . ASP A 1 115 ? 26.435 -15.618 -49.017 1.00 78.19 115 ASP A N 1
ATOM 865 C CA . ASP A 1 115 ? 25.207 -14.817 -49.078 1.00 78.19 115 ASP A CA 1
ATOM 866 C C . ASP A 1 115 ? 25.446 -13.404 -48.499 1.00 78.19 115 ASP A C 1
ATOM 868 O O . ASP A 1 115 ? 24.910 -12.423 -49.019 1.00 78.19 115 ASP A O 1
ATOM 872 N N . ARG A 1 116 ? 26.310 -13.276 -47.477 1.00 77.38 116 ARG A N 1
ATOM 873 C CA . ARG A 1 116 ? 26.761 -11.976 -46.946 1.00 77.38 116 ARG A CA 1
ATOM 874 C C . ARG A 1 116 ? 27.549 -11.182 -47.983 1.00 77.38 116 ARG A C 1
ATOM 876 O O . ARG A 1 116 ? 27.269 -10.001 -48.175 1.00 77.38 116 ARG A O 1
ATOM 883 N N . GLU A 1 117 ? 28.491 -11.818 -48.674 1.00 81.44 117 GLU A N 1
ATOM 884 C CA . GLU A 1 117 ? 29.263 -11.151 -49.724 1.00 81.44 117 GLU A CA 1
ATOM 885 C C . GLU A 1 117 ? 28.389 -10.696 -50.898 1.00 81.44 117 GLU A C 1
ATOM 887 O O . GLU A 1 117 ? 28.546 -9.575 -51.379 1.00 81.44 117 GLU A O 1
ATOM 892 N N . ARG A 1 118 ? 27.402 -11.503 -51.301 1.00 81.94 118 ARG A N 1
ATOM 893 C CA . ARG A 1 118 ? 26.442 -11.122 -52.352 1.00 81.94 118 ARG A CA 1
ATOM 894 C C . ARG A 1 118 ? 25.604 -9.902 -51.976 1.00 81.94 118 ARG A C 1
ATOM 896 O O . ARG A 1 118 ? 25.340 -9.059 -52.827 1.00 81.94 118 ARG A O 1
ATOM 903 N N . LEU A 1 119 ? 25.191 -9.785 -50.715 1.00 81.38 119 LEU A N 1
ATOM 904 C CA . LEU A 1 119 ? 24.442 -8.620 -50.234 1.00 81.38 119 LEU A CA 1
ATOM 905 C C . LEU A 1 119 ? 25.300 -7.351 -50.201 1.00 81.38 119 LEU A C 1
ATOM 907 O O . LEU A 1 119 ? 24.799 -6.263 -50.483 1.00 81.38 119 LEU A O 1
ATOM 911 N N . ILE A 1 120 ? 26.593 -7.487 -49.900 1.00 83.06 120 ILE A N 1
ATOM 912 C CA . ILE A 1 120 ? 27.558 -6.382 -49.967 1.00 83.06 120 ILE A CA 1
ATOM 913 C C . ILE A 1 120 ? 27.760 -5.938 -51.416 1.00 83.06 120 ILE A C 1
ATOM 915 O O . ILE A 1 120 ? 27.756 -4.736 -51.684 1.00 83.06 120 ILE A O 1
ATOM 919 N N . ASP A 1 121 ? 27.881 -6.882 -52.352 1.00 83.50 121 ASP A N 1
ATOM 920 C CA . ASP A 1 121 ? 27.979 -6.582 -53.784 1.00 83.50 121 ASP A CA 1
ATOM 921 C C . ASP A 1 121 ? 26.738 -5.852 -54.296 1.00 83.50 121 ASP A C 1
ATOM 923 O O . ASP A 1 121 ? 26.848 -4.828 -54.972 1.00 83.50 121 ASP A O 1
ATOM 927 N N . GLU A 1 122 ? 25.555 -6.332 -53.921 1.00 84.31 122 GLU A N 1
ATOM 928 C CA . GLU A 1 122 ? 24.291 -5.706 -54.292 1.00 84.31 122 GLU A CA 1
ATOM 929 C C . GLU A 1 122 ? 24.166 -4.299 -53.689 1.00 84.31 122 GLU A C 1
ATOM 931 O O . GLU A 1 122 ? 23.722 -3.366 -54.360 1.00 84.31 122 GLU A O 1
ATOM 936 N N . PHE A 1 123 ? 24.646 -4.104 -52.456 1.00 83.75 123 PHE A N 1
ATOM 937 C CA . PHE A 1 123 ? 24.684 -2.794 -51.813 1.00 83.75 123 PHE A CA 1
ATOM 938 C C . PHE A 1 123 ? 25.613 -1.819 -52.535 1.00 83.75 123 PHE A C 1
ATOM 940 O O . PHE A 1 123 ? 25.228 -0.677 -52.802 1.00 83.75 123 PHE A O 1
ATOM 947 N N . CYS A 1 124 ? 26.816 -2.269 -52.889 1.00 84.44 124 CYS A N 1
ATOM 948 C CA . CYS A 1 124 ? 27.782 -1.473 -53.639 1.00 84.44 124 CYS A CA 1
ATOM 949 C C . CYS A 1 124 ? 27.223 -1.092 -55.019 1.00 84.44 124 CYS A C 1
ATOM 951 O O . CYS A 1 124 ? 27.280 0.074 -55.414 1.00 84.44 124 CYS A O 1
ATOM 953 N N . ARG A 1 125 ? 26.594 -2.051 -55.711 1.00 83.62 125 ARG A N 1
ATOM 954 C CA . ARG A 1 125 ? 25.963 -1.861 -57.023 1.00 83.62 125 ARG A CA 1
ATOM 955 C C . ARG A 1 125 ? 24.839 -0.828 -56.983 1.00 83.62 125 ARG A C 1
ATOM 957 O O . ARG A 1 125 ? 24.791 0.044 -57.845 1.00 83.62 125 ARG A O 1
ATOM 964 N N . GLN A 1 126 ? 23.962 -0.897 -55.983 1.00 83.75 126 GLN A N 1
ATOM 965 C CA . GLN A 1 126 ? 22.836 0.032 -55.844 1.00 83.75 126 GLN A CA 1
ATOM 966 C C . GLN A 1 126 ? 23.271 1.461 -55.506 1.00 83.75 126 GLN A C 1
ATOM 968 O O . GLN A 1 126 ? 22.647 2.413 -55.964 1.00 83.75 126 GLN A O 1
ATOM 973 N N . ASN A 1 127 ? 24.354 1.623 -54.745 1.00 80.81 127 ASN A N 1
ATOM 974 C CA . ASN A 1 127 ? 24.862 2.941 -54.356 1.00 80.81 127 ASN A CA 1
ATOM 975 C C . ASN A 1 127 ? 25.922 3.492 -55.325 1.00 80.81 127 ASN A C 1
ATOM 977 O O . ASN A 1 127 ? 26.496 4.548 -55.067 1.00 80.81 127 ASN A O 1
ATOM 981 N N . ASN A 1 128 ? 26.183 2.793 -56.438 1.00 81.62 128 ASN A N 1
ATOM 982 C CA . ASN A 1 128 ? 27.222 3.130 -57.414 1.00 81.62 128 ASN A CA 1
ATOM 983 C C . ASN A 1 128 ? 28.619 3.302 -56.774 1.00 81.62 128 ASN A C 1
ATOM 985 O O . ASN A 1 128 ? 29.409 4.156 -57.178 1.00 81.62 128 ASN A O 1
ATOM 989 N N . ILE A 1 129 ? 28.910 2.489 -55.753 1.00 84.19 129 ILE A N 1
ATOM 990 C CA . ILE A 1 129 ? 30.195 2.438 -55.050 1.00 84.19 129 ILE A CA 1
ATOM 991 C C . ILE A 1 129 ? 30.966 1.235 -55.593 1.00 84.19 129 ILE A C 1
ATOM 993 O O . ILE A 1 129 ? 30.421 0.135 -55.687 1.00 84.19 129 ILE A O 1
ATOM 997 N N . LYS A 1 130 ? 32.243 1.401 -55.949 1.00 78.88 130 LYS A N 1
ATOM 998 C CA . LYS A 1 130 ? 33.073 0.246 -56.314 1.00 78.88 130 LYS A CA 1
ATOM 999 C C . LYS A 1 130 ? 33.501 -0.487 -55.048 1.00 78.88 130 LYS A C 1
ATOM 1001 O O . LYS A 1 130 ? 33.969 0.134 -54.100 1.00 78.88 130 LYS A O 1
ATOM 1006 N N . ARG A 1 131 ? 33.428 -1.821 -55.053 1.00 73.12 131 ARG A N 1
ATOM 1007 C CA . ARG A 1 131 ? 33.855 -2.663 -53.918 1.00 73.12 131 ARG A CA 1
ATOM 1008 C C . ARG A 1 131 ? 35.316 -2.434 -53.510 1.00 73.12 131 ARG A C 1
ATOM 1010 O O . ARG A 1 131 ? 35.642 -2.555 -52.338 1.00 73.12 131 ARG A O 1
ATOM 1017 N N . SER A 1 132 ? 36.174 -2.068 -54.462 1.00 75.12 132 SER A N 1
ATOM 1018 C CA . SER A 1 132 ? 37.580 -1.704 -54.229 1.00 75.12 132 SER A CA 1
ATOM 1019 C C . SER A 1 132 ? 37.771 -0.432 -53.406 1.00 75.12 132 SER A C 1
ATOM 1021 O O . SER A 1 132 ? 38.851 -0.225 -52.862 1.00 75.12 132 SER A O 1
ATOM 1023 N N . ASP A 1 133 ? 36.746 0.417 -53.347 1.00 78.38 133 ASP A N 1
ATOM 1024 C CA . ASP A 1 133 ? 36.810 1.735 -52.722 1.00 78.38 133 ASP A CA 1
ATOM 1025 C C . ASP A 1 133 ? 36.319 1.681 -51.264 1.00 78.38 133 ASP A C 1
ATOM 1027 O O . ASP A 1 133 ? 36.440 2.666 -50.537 1.00 78.38 133 ASP A O 1
ATOM 1031 N N . LEU A 1 134 ? 35.794 0.528 -50.816 1.00 79.69 134 LEU A N 1
ATOM 1032 C CA . LEU A 1 134 ? 35.452 0.297 -49.416 1.00 79.69 134 LEU A CA 1
ATOM 1033 C C . LEU A 1 134 ? 36.724 0.095 -48.598 1.00 79.69 134 LEU A C 1
ATOM 1035 O O . LEU A 1 134 ? 37.537 -0.792 -48.870 1.00 79.69 134 LEU A O 1
ATOM 1039 N N . THR A 1 135 ? 36.854 0.867 -47.523 1.00 83.31 135 THR A N 1
ATOM 1040 C CA . THR A 1 135 ? 37.852 0.560 -46.501 1.00 83.31 135 THR A CA 1
ATOM 1041 C C . THR A 1 135 ? 37.470 -0.724 -45.764 1.00 83.31 135 THR A C 1
ATOM 1043 O O . THR A 1 135 ? 36.301 -1.114 -45.695 1.00 83.31 135 THR A O 1
ATOM 1046 N N . LYS A 1 136 ? 38.465 -1.387 -45.166 1.00 83.06 136 LYS A N 1
ATOM 1047 C CA . LYS A 1 136 ? 38.251 -2.612 -44.382 1.00 83.06 136 LYS A CA 1
ATOM 1048 C C . LYS A 1 136 ? 37.209 -2.413 -43.269 1.00 83.06 136 LYS A C 1
ATOM 1050 O O . LYS A 1 136 ? 36.352 -3.263 -43.072 1.00 83.06 136 LYS A O 1
ATOM 1055 N N . GLU A 1 137 ? 37.226 -1.249 -42.621 1.00 81.69 137 GLU A N 1
ATOM 1056 C CA . GLU A 1 137 ? 36.265 -0.869 -41.577 1.00 81.69 137 GLU A CA 1
ATOM 1057 C C . GLU A 1 137 ? 34.830 -0.736 -42.109 1.00 81.69 137 GLU A C 1
ATOM 1059 O O . GLU A 1 137 ? 33.884 -1.198 -41.474 1.00 81.69 137 GLU A O 1
ATOM 1064 N N . GLN A 1 138 ? 34.648 -0.142 -43.293 1.00 79.69 138 GLN A N 1
ATOM 1065 C CA . GLN A 1 138 ? 33.329 -0.004 -43.919 1.00 79.69 138 GLN A CA 1
ATOM 1066 C C . GLN A 1 138 ? 32.753 -1.359 -44.331 1.00 79.69 138 GLN A C 1
ATOM 1068 O O . GLN A 1 138 ? 31.557 -1.600 -44.174 1.00 79.69 138 GLN A O 1
ATOM 1073 N N . HIS A 1 139 ? 33.609 -2.246 -44.836 1.00 80.44 139 HIS A N 1
ATOM 1074 C CA . HIS A 1 139 ? 33.228 -3.606 -45.192 1.00 80.44 139 HIS A CA 1
ATOM 1075 C C . HIS A 1 139 ? 32.769 -4.409 -43.964 1.00 80.44 139 HIS A C 1
ATOM 1077 O O . HIS A 1 139 ? 31.709 -5.036 -43.996 1.00 80.44 139 HIS A O 1
ATOM 1083 N N . ASP A 1 140 ? 33.512 -4.333 -42.859 1.00 82.38 140 ASP A N 1
ATOM 1084 C CA . ASP A 1 140 ? 33.161 -5.021 -41.613 1.00 82.38 140 ASP A CA 1
ATOM 1085 C C . ASP A 1 140 ? 31.855 -4.470 -41.004 1.00 82.38 140 ASP A C 1
ATOM 1087 O O . ASP A 1 140 ? 30.998 -5.245 -40.571 1.00 82.38 140 ASP A O 1
ATOM 1091 N N . ALA A 1 141 ? 31.630 -3.152 -41.069 1.00 82.31 141 ALA A N 1
ATOM 1092 C CA . ALA A 1 141 ? 30.377 -2.526 -40.633 1.00 82.31 141 ALA A CA 1
ATOM 1093 C C . ALA A 1 141 ? 29.159 -2.972 -41.469 1.00 82.31 141 ALA A C 1
ATOM 1095 O O . ALA A 1 141 ? 28.054 -3.129 -40.945 1.00 82.31 141 ALA A O 1
ATOM 1096 N N . LEU A 1 142 ? 29.344 -3.206 -42.773 1.00 83.38 142 LEU A N 1
ATOM 1097 C CA . LEU A 1 142 ? 28.309 -3.749 -43.658 1.00 83.38 142 LEU A CA 1
ATOM 1098 C C . LEU A 1 142 ? 27.966 -5.200 -43.307 1.00 83.38 142 LEU A C 1
ATOM 1100 O O . LEU A 1 142 ? 26.784 -5.542 -43.221 1.00 83.38 142 LEU A O 1
ATOM 1104 N N . ILE A 1 143 ? 28.974 -6.035 -43.037 1.00 81.62 143 ILE A N 1
ATOM 1105 C CA . ILE A 1 143 ? 28.772 -7.408 -42.551 1.00 81.62 143 ILE A CA 1
ATOM 1106 C C . ILE A 1 143 ? 27.983 -7.399 -41.239 1.00 81.62 143 ILE A C 1
ATOM 1108 O O . ILE A 1 143 ? 27.015 -8.150 -41.092 1.00 81.62 143 ILE A O 1
ATOM 1112 N N . GLU A 1 144 ? 28.370 -6.544 -40.291 1.00 80.81 144 GLU A N 1
ATOM 1113 C CA . GLU A 1 144 ? 27.686 -6.416 -39.005 1.00 80.81 144 GLU A CA 1
ATOM 1114 C C . GLU A 1 144 ? 26.233 -5.956 -39.182 1.00 80.81 144 GLU A C 1
ATOM 1116 O O . GLU A 1 144 ? 25.324 -6.527 -38.575 1.00 80.81 144 GLU A O 1
ATOM 1121 N N . ARG A 1 145 ? 25.986 -5.003 -40.089 1.00 78.19 145 ARG A N 1
ATOM 1122 C CA . ARG A 1 145 ? 24.638 -4.538 -40.433 1.00 78.19 145 ARG A CA 1
ATOM 1123 C C . ARG A 1 145 ? 23.765 -5.658 -41.000 1.00 78.19 145 ARG A C 1
ATOM 1125 O O . ARG A 1 145 ? 22.618 -5.793 -40.580 1.00 78.19 145 ARG A O 1
ATOM 1132 N N . PHE A 1 146 ? 24.271 -6.471 -41.926 1.00 78.88 146 PHE A N 1
ATOM 1133 C CA . PHE A 1 146 ? 23.495 -7.588 -42.479 1.00 78.88 146 PHE A CA 1
ATOM 1134 C C . PHE A 1 146 ? 23.247 -8.687 -41.446 1.00 78.88 146 PHE A C 1
ATOM 1136 O O . PHE A 1 146 ? 22.144 -9.227 -41.387 1.00 78.88 146 PHE A O 1
ATOM 1143 N N . LYS A 1 147 ? 24.221 -8.952 -40.572 1.00 79.94 147 LYS A N 1
ATOM 1144 C CA . LYS A 1 147 ? 24.064 -9.874 -39.442 1.00 79.94 147 LYS A CA 1
ATOM 1145 C C . LYS A 1 147 ? 22.998 -9.391 -38.452 1.00 79.94 147 LYS A C 1
ATOM 1147 O O . LYS A 1 147 ? 22.202 -10.188 -37.964 1.00 79.94 147 LYS A O 1
ATOM 1152 N N . PHE A 1 148 ? 22.945 -8.087 -38.189 1.00 74.81 148 PHE A N 1
ATOM 1153 C CA . PHE A 1 148 ? 21.907 -7.460 -37.372 1.00 74.81 148 PHE A CA 1
ATOM 1154 C C . PHE A 1 148 ? 20.517 -7.570 -38.021 1.00 74.81 148 PHE A C 1
ATOM 1156 O O . PHE A 1 148 ? 19.560 -7.963 -37.357 1.00 74.81 148 PHE A O 1
ATOM 1163 N N . LEU A 1 149 ? 20.404 -7.298 -39.328 1.00 73.12 149 LEU A N 1
ATOM 1164 C CA . LEU A 1 149 ? 19.148 -7.430 -40.082 1.00 73.12 149 LEU A CA 1
ATOM 1165 C C . LEU A 1 149 ? 18.643 -8.877 -40.126 1.00 73.12 149 LEU A C 1
ATOM 1167 O O . LEU A 1 149 ? 17.449 -9.116 -39.962 1.00 73.12 149 LEU A O 1
ATOM 1171 N N . GLU A 1 150 ? 19.542 -9.845 -40.297 1.00 71.50 150 GLU A N 1
ATOM 1172 C CA . GLU A 1 150 ? 19.227 -11.272 -40.214 1.00 71.50 150 GLU A CA 1
ATOM 1173 C C . GLU A 1 150 ? 18.716 -11.649 -38.818 1.00 71.50 150 GLU A C 1
ATOM 1175 O O . GLU A 1 150 ? 17.701 -12.330 -38.689 1.00 71.50 150 GLU A O 1
ATOM 1180 N N . GLN A 1 151 ? 19.366 -11.148 -37.766 1.00 67.88 151 GLN A N 1
ATOM 1181 C CA . GLN A 1 151 ? 18.971 -11.403 -36.382 1.00 67.88 151 GLN A CA 1
ATOM 1182 C C . GLN A 1 151 ? 17.649 -10.713 -35.985 1.00 67.88 151 GLN A C 1
ATOM 1184 O O . GLN A 1 151 ? 17.051 -11.075 -34.971 1.00 67.88 151 GLN A O 1
ATOM 1189 N N . HIS A 1 152 ? 17.185 -9.718 -36.746 1.00 64.31 152 HIS A N 1
ATOM 1190 C CA . HIS A 1 152 ? 15.930 -8.988 -36.498 1.00 64.31 152 HIS A CA 1
ATOM 1191 C C . HIS A 1 152 ? 14.823 -9.287 -37.511 1.00 64.31 152 HIS A C 1
ATOM 1193 O O . HIS A 1 152 ? 13.688 -8.829 -37.358 1.00 64.31 152 HIS A O 1
ATOM 1199 N N . ARG A 1 153 ? 15.105 -10.118 -38.513 1.00 65.69 153 ARG A N 1
ATOM 1200 C CA . ARG A 1 153 ? 14.107 -10.603 -39.461 1.00 65.69 153 ARG A CA 1
ATOM 1201 C C . ARG A 1 153 ? 13.026 -11.412 -38.737 1.00 65.69 153 ARG A C 1
ATOM 1203 O O . ARG A 1 153 ? 13.324 -12.363 -38.024 1.00 65.69 153 ARG A O 1
ATOM 1210 N N . GLY A 1 154 ? 11.761 -11.028 -38.924 1.00 60.97 154 GLY A N 1
ATOM 1211 C CA . GLY A 1 154 ? 10.594 -11.687 -38.313 1.00 60.97 154 GLY A CA 1
ATOM 1212 C C . GLY A 1 154 ? 10.423 -11.440 -36.806 1.00 60.97 154 GLY A C 1
ATOM 1213 O O . GLY A 1 154 ? 9.357 -11.710 -36.256 1.00 60.97 154 GLY A O 1
ATOM 1214 N N . HIS A 1 155 ? 11.428 -10.857 -36.150 1.00 64.00 155 HIS A N 1
ATOM 1215 C CA . HIS A 1 155 ? 11.404 -10.542 -34.725 1.00 64.00 155 HIS A CA 1
ATOM 1216 C C . HIS A 1 155 ? 10.409 -9.414 -34.404 1.00 64.00 155 HIS A C 1
ATOM 1218 O O . HIS A 1 155 ? 9.751 -9.462 -33.371 1.00 64.00 155 HIS A O 1
ATOM 1224 N N . GLU A 1 156 ? 10.215 -8.457 -35.322 1.00 65.50 156 GLU A N 1
ATOM 1225 C CA . GLU A 1 156 ? 9.204 -7.389 -35.205 1.00 65.50 156 GLU A CA 1
ATOM 1226 C C . GLU A 1 156 ? 7.770 -7.941 -35.135 1.00 65.50 156 GLU A C 1
ATOM 1228 O O . GLU A 1 156 ? 6.959 -7.490 -34.326 1.00 65.50 156 GLU A O 1
ATOM 1233 N N . GLN A 1 157 ? 7.457 -8.975 -35.924 1.00 69.06 157 GLN A N 1
ATOM 1234 C CA . GLN A 1 157 ? 6.125 -9.583 -35.936 1.00 69.06 157 GLN A CA 1
ATOM 1235 C C . GLN A 1 157 ? 5.884 -10.434 -34.680 1.00 69.06 157 GLN A C 1
ATOM 1237 O O . GLN A 1 157 ? 4.837 -10.312 -34.047 1.00 69.06 157 GLN A O 1
ATOM 1242 N N . GLN A 1 158 ? 6.894 -11.184 -34.230 1.00 69.19 158 GLN A N 1
ATOM 1243 C CA . GLN A 1 158 ? 6.845 -11.895 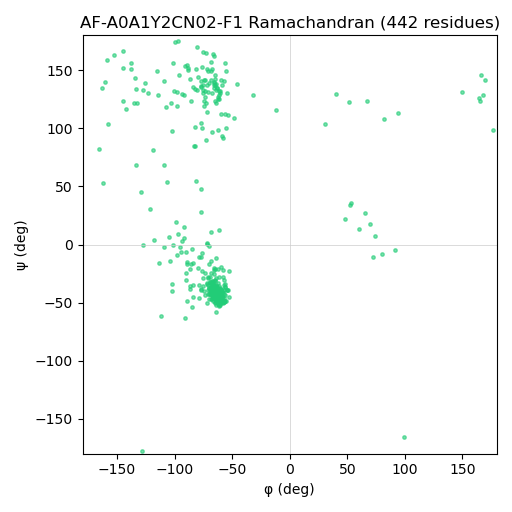-32.946 1.00 69.19 158 GLN A CA 1
ATOM 1244 C C . GLN A 1 158 ? 6.752 -10.929 -31.751 1.00 69.19 158 GLN A C 1
ATOM 1246 O O . GLN A 1 158 ? 6.062 -11.206 -30.769 1.00 69.19 158 GLN A O 1
ATOM 1251 N N . HIS A 1 159 ? 7.415 -9.771 -31.816 1.00 74.12 159 HIS A N 1
ATOM 1252 C CA . HIS A 1 159 ? 7.288 -8.714 -30.814 1.00 74.12 159 HIS A CA 1
ATOM 1253 C C . HIS A 1 159 ? 5.895 -8.096 -30.783 1.00 74.12 159 HIS A C 1
ATOM 1255 O O . HIS A 1 159 ? 5.364 -7.885 -29.690 1.00 74.12 159 HIS A O 1
ATOM 1261 N N . ALA A 1 160 ? 5.292 -7.843 -31.945 1.00 80.06 160 ALA A N 1
ATOM 1262 C CA . ALA A 1 160 ? 3.928 -7.342 -32.038 1.00 80.06 160 ALA A CA 1
ATOM 1263 C C . ALA A 1 160 ? 2.916 -8.343 -31.452 1.00 80.06 160 ALA A C 1
ATOM 1265 O O . ALA A 1 160 ? 2.055 -7.952 -30.663 1.00 80.06 160 ALA A O 1
ATOM 1266 N N . GLU A 1 161 ? 3.063 -9.637 -31.748 1.00 79.44 161 GLU A N 1
ATOM 1267 C CA . GLU A 1 161 ? 2.215 -10.700 -31.191 1.00 79.44 161 GLU A CA 1
ATOM 1268 C C . GLU A 1 161 ? 2.364 -10.819 -29.667 1.00 79.44 161 GLU A C 1
ATOM 1270 O O . GLU A 1 161 ? 1.369 -10.788 -28.936 1.00 79.44 161 GLU A O 1
ATOM 1275 N N . MET A 1 162 ? 3.602 -10.857 -29.159 1.00 78.50 162 MET A N 1
ATOM 1276 C CA . MET A 1 162 ? 3.880 -10.850 -27.718 1.00 78.50 162 MET A CA 1
ATOM 1277 C C . MET A 1 162 ? 3.302 -9.607 -27.024 1.00 78.50 162 MET A C 1
ATOM 1279 O O . MET A 1 162 ? 2.747 -9.710 -25.928 1.00 78.50 162 MET A O 1
ATOM 1283 N N . ALA A 1 163 ? 3.410 -8.428 -27.644 1.00 81.56 163 ALA A N 1
ATOM 1284 C CA . ALA A 1 163 ? 2.869 -7.189 -27.096 1.00 81.56 163 ALA A CA 1
ATOM 1285 C C . ALA A 1 163 ? 1.334 -7.205 -27.047 1.00 81.56 163 ALA A C 1
ATOM 1287 O O . ALA A 1 163 ? 0.754 -6.820 -26.031 1.00 81.56 163 ALA A O 1
ATOM 1288 N N . LEU A 1 164 ? 0.665 -7.691 -28.096 1.00 85.19 164 LEU A N 1
ATOM 1289 C CA . LEU A 1 164 ? -0.796 -7.757 -28.158 1.00 85.19 164 LEU A CA 1
ATOM 1290 C C . LEU A 1 164 ? -1.352 -8.724 -27.103 1.00 85.19 164 LEU A C 1
ATOM 1292 O O . LEU A 1 164 ? -2.283 -8.371 -26.376 1.00 85.19 164 LEU A O 1
ATOM 1296 N N . ILE A 1 165 ? -0.729 -9.897 -26.937 1.00 84.31 165 ILE A N 1
ATOM 1297 C CA . ILE A 1 165 ? -1.090 -10.853 -25.878 1.00 84.31 165 ILE A CA 1
ATOM 1298 C C . ILE A 1 165 ? -0.846 -10.242 -24.494 1.00 84.31 165 ILE A C 1
ATOM 1300 O O . ILE A 1 165 ? -1.686 -10.387 -23.603 1.00 84.31 165 ILE A O 1
ATOM 1304 N N . LEU A 1 166 ? 0.262 -9.518 -24.303 1.00 83.00 166 LEU A N 1
ATOM 1305 C CA . LEU A 1 166 ? 0.546 -8.825 -23.049 1.00 83.00 166 LEU A CA 1
ATOM 1306 C C . LEU A 1 166 ? -0.543 -7.788 -22.728 1.00 83.00 166 LEU A C 1
ATOM 1308 O O . LEU A 1 166 ? -1.123 -7.848 -21.644 1.00 83.00 166 LEU A O 1
ATOM 1312 N N . PHE A 1 167 ? -0.874 -6.886 -23.656 1.00 86.56 167 PHE A N 1
ATOM 1313 C CA . PHE A 1 167 ? -1.926 -5.881 -23.453 1.00 86.56 167 PHE A CA 1
ATOM 1314 C C . PHE A 1 167 ? -3.298 -6.518 -23.210 1.00 86.56 167 PHE A C 1
ATOM 1316 O O . PHE A 1 167 ? -3.994 -6.128 -22.271 1.00 86.56 167 PHE A O 1
ATOM 1323 N N . GLY A 1 168 ? -3.661 -7.539 -23.992 1.00 87.94 168 GLY A N 1
ATOM 1324 C CA . GLY A 1 168 ? -4.893 -8.298 -23.788 1.00 87.94 168 GLY A CA 1
ATOM 1325 C C . GLY A 1 168 ? -4.948 -8.940 -22.400 1.00 87.94 168 GLY A C 1
ATOM 1326 O O . GLY A 1 168 ? -5.947 -8.805 -21.694 1.00 87.94 168 GLY A O 1
ATOM 1327 N N . SER A 1 169 ? -3.850 -9.561 -21.958 1.00 84.81 169 SER A N 1
ATOM 1328 C CA . SER A 1 169 ? -3.769 -10.181 -20.631 1.00 84.81 169 SER A CA 1
ATOM 1329 C C . SER A 1 169 ? -3.865 -9.159 -19.494 1.00 84.81 169 SER A C 1
ATOM 1331 O O . SER A 1 169 ? -4.564 -9.424 -18.518 1.00 84.81 169 SER A O 1
ATOM 1333 N N . LEU A 1 170 ? -3.268 -7.968 -19.635 1.00 85.81 170 LEU A N 1
ATOM 1334 C CA . LEU A 1 170 ? -3.384 -6.878 -18.658 1.00 85.81 170 LEU A CA 1
ATOM 1335 C C . LEU A 1 170 ? -4.834 -6.393 -18.516 1.00 85.81 170 LEU A C 1
ATOM 1337 O O . LEU A 1 170 ? -5.310 -6.202 -17.396 1.00 85.81 170 LEU A O 1
ATOM 1341 N N . ILE A 1 171 ? -5.559 -6.241 -19.630 1.00 88.88 171 ILE A N 1
ATOM 1342 C CA . ILE A 1 171 ? -6.971 -5.829 -19.621 1.00 88.88 171 ILE A CA 1
ATOM 1343 C C . ILE A 1 171 ? -7.835 -6.896 -18.944 1.00 88.88 171 ILE A C 1
ATOM 1345 O O . ILE A 1 171 ? -8.602 -6.585 -18.031 1.00 88.88 171 ILE A O 1
ATOM 1349 N N . VAL A 1 172 ? -7.689 -8.161 -19.352 1.00 89.44 172 VAL A N 1
ATOM 1350 C CA . VAL A 1 172 ? -8.439 -9.282 -18.764 1.00 89.44 172 VAL A CA 1
ATOM 1351 C C . VAL A 1 172 ? -8.163 -9.381 -17.266 1.00 89.44 172 VAL A C 1
ATOM 1353 O O . VAL A 1 172 ? -9.098 -9.486 -16.470 1.00 89.44 172 VAL A O 1
ATOM 1356 N N . PHE A 1 173 ? -6.897 -9.279 -16.862 1.00 88.31 173 PHE A N 1
ATOM 1357 C CA . PHE A 1 173 ? -6.506 -9.308 -15.460 1.00 88.31 173 PHE A CA 1
ATOM 1358 C C . PHE A 1 173 ? -7.155 -8.168 -14.665 1.00 88.31 173 PHE A C 1
ATOM 1360 O O . PHE A 1 173 ? -7.719 -8.402 -13.595 1.00 88.31 173 PHE A O 1
ATOM 1367 N N . GLN A 1 174 ? -7.180 -6.952 -15.216 1.00 88.75 174 GLN A N 1
ATOM 1368 C CA . GLN A 1 174 ? -7.810 -5.803 -14.568 1.00 88.75 174 GLN A CA 1
ATOM 1369 C C . GLN A 1 174 ? -9.330 -5.972 -14.405 1.00 88.75 174 GLN A C 1
ATOM 1371 O O . GLN A 1 174 ? -9.887 -5.599 -13.364 1.00 88.75 17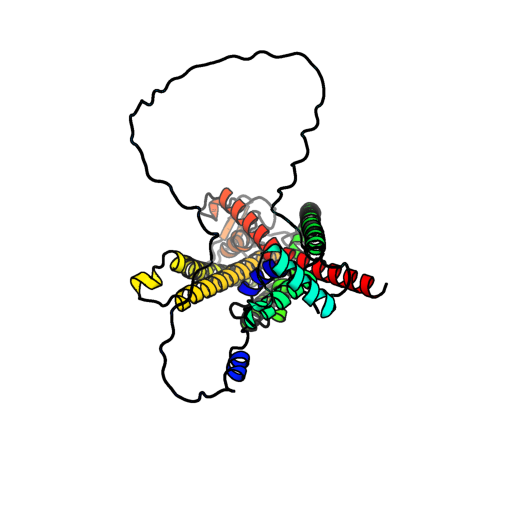4 GLN A O 1
ATOM 1376 N N . ILE A 1 175 ? -10.009 -6.572 -15.389 1.00 90.25 175 ILE A N 1
ATOM 1377 C CA . ILE A 1 175 ? -11.439 -6.905 -15.297 1.00 90.25 175 ILE A CA 1
ATOM 1378 C C . ILE A 1 175 ? -11.668 -7.920 -14.174 1.00 90.25 175 ILE A C 1
ATOM 1380 O O . ILE A 1 175 ? -12.519 -7.692 -13.311 1.00 90.25 175 ILE A O 1
ATOM 1384 N N . VAL A 1 176 ? -10.878 -8.998 -14.136 1.00 90.62 176 VAL A N 1
ATOM 1385 C CA . VAL A 1 176 ? -10.975 -10.042 -13.102 1.00 90.62 176 VAL A CA 1
ATOM 1386 C C . VAL A 1 176 ? -10.804 -9.448 -11.704 1.00 90.62 176 VAL A C 1
ATOM 1388 O O . VAL A 1 176 ? -11.620 -9.716 -10.820 1.00 90.62 176 VAL A O 1
ATOM 1391 N N . LEU A 1 177 ? -9.804 -8.584 -11.498 1.00 89.62 177 LEU A N 1
ATOM 1392 C CA . LEU A 1 177 ? -9.587 -7.925 -10.206 1.00 89.62 177 LEU A CA 1
ATOM 1393 C C . LEU A 1 177 ? -10.745 -7.003 -9.817 1.00 89.62 177 LEU A C 1
ATOM 1395 O O . LEU A 1 177 ? -11.159 -6.984 -8.657 1.00 89.62 177 LEU A O 1
ATOM 1399 N N . THR A 1 178 ? -11.304 -6.272 -10.780 1.00 88.69 178 THR A N 1
ATOM 1400 C CA . THR A 1 178 ? -12.429 -5.361 -10.532 1.00 88.69 178 THR A CA 1
ATOM 1401 C C . THR A 1 178 ? -13.696 -6.130 -10.152 1.00 88.69 178 THR A C 1
ATOM 1403 O O . THR A 1 178 ? -14.381 -5.766 -9.191 1.00 88.69 178 THR A O 1
ATOM 1406 N N . VAL A 1 179 ? -13.986 -7.234 -10.849 1.00 92.88 179 VAL A N 1
ATOM 1407 C CA . VAL A 1 179 ? -15.102 -8.134 -10.519 1.00 92.88 179 VAL A CA 1
ATOM 1408 C C . VAL A 1 179 ? -14.892 -8.762 -9.144 1.00 92.88 179 VAL A C 1
ATOM 1410 O O . VAL A 1 179 ? -15.804 -8.740 -8.314 1.00 92.88 179 VAL A O 1
ATOM 1413 N N . TRP A 1 180 ? -13.682 -9.245 -8.854 1.00 93.44 180 TRP A N 1
ATOM 1414 C CA . TRP A 1 180 ? -13.366 -9.849 -7.565 1.00 93.44 180 TRP A CA 1
ATOM 1415 C C . TRP A 1 180 ? -13.515 -8.862 -6.404 1.00 93.44 180 TRP A C 1
ATOM 1417 O O . TRP A 1 180 ? -14.138 -9.194 -5.393 1.00 93.44 180 TRP A O 1
ATOM 1427 N N . LYS A 1 181 ? -13.037 -7.622 -6.564 1.00 89.31 181 LYS A N 1
ATOM 1428 C CA . LYS A 1 181 ? -13.224 -6.549 -5.579 1.00 89.31 181 LYS A CA 1
ATOM 1429 C C . LYS A 1 181 ? -14.707 -6.262 -5.325 1.00 89.31 181 LYS A C 1
ATOM 1431 O O . LYS A 1 181 ? -15.088 -6.049 -4.176 1.00 89.31 181 LYS A O 1
ATOM 1436 N N . LYS A 1 182 ? -15.540 -6.274 -6.373 1.00 90.31 182 LYS A N 1
ATOM 1437 C CA . LYS A 1 182 ? -16.985 -6.015 -6.272 1.00 90.31 182 LYS A CA 1
ATOM 1438 C C . LYS A 1 182 ? -17.737 -7.148 -5.565 1.00 90.31 182 LYS A C 1
ATOM 1440 O O . LYS A 1 182 ? -18.609 -6.869 -4.751 1.00 90.31 182 LYS A O 1
ATOM 1445 N N . TRP A 1 183 ? -17.411 -8.404 -5.868 1.00 91.62 183 TRP A N 1
ATOM 1446 C CA . TRP A 1 183 ? -18.148 -9.568 -5.357 1.00 91.62 183 TRP A CA 1
ATOM 1447 C C . TRP A 1 183 ? -17.647 -10.031 -3.985 1.00 91.62 183 TRP A C 1
ATOM 1449 O O . TRP A 1 183 ? -18.438 -10.396 -3.118 1.00 91.62 183 TRP A O 1
ATOM 1459 N N . HIS A 1 184 ? -16.333 -9.979 -3.752 1.00 90.81 184 HIS A N 1
ATOM 1460 C CA . HIS A 1 184 ? -15.705 -10.447 -2.516 1.00 90.81 184 HIS A CA 1
ATOM 1461 C C . HIS A 1 184 ? -14.693 -9.428 -1.963 1.00 90.81 184 HIS A C 1
ATOM 1463 O O . HIS A 1 184 ? -13.490 -9.710 -1.902 1.00 90.81 184 HIS A O 1
ATOM 1469 N N . PRO A 1 185 ? -15.157 -8.261 -1.470 1.00 85.50 185 PRO A N 1
ATOM 1470 C CA . PRO A 1 185 ? -14.278 -7.183 -1.010 1.00 85.50 185 PRO A CA 1
ATOM 1471 C C . PRO A 1 185 ? -13.374 -7.598 0.161 1.00 85.50 185 PRO A C 1
ATOM 1473 O O . PRO A 1 185 ? -12.212 -7.199 0.230 1.00 85.50 185 PRO A O 1
ATOM 1476 N N . ASN A 1 186 ? -13.865 -8.443 1.075 1.00 85.06 186 ASN A N 1
ATOM 1477 C CA . ASN A 1 186 ? -13.081 -8.918 2.220 1.00 85.06 186 ASN A CA 1
ATOM 1478 C C . ASN A 1 186 ? -11.892 -9.787 1.793 1.00 85.06 186 ASN A C 1
ATOM 1480 O O . ASN A 1 186 ? -10.782 -9.601 2.306 1.00 85.06 186 ASN A O 1
ATOM 1484 N N . SER A 1 187 ? -12.126 -10.706 0.855 1.00 89.31 187 SER A N 1
ATOM 1485 C CA . SER A 1 187 ? -11.101 -11.599 0.316 1.00 89.31 187 SER A CA 1
ATOM 1486 C C . SER A 1 187 ? -10.092 -10.818 -0.516 1.00 89.31 187 SER A C 1
ATOM 1488 O O . SER A 1 187 ? -8.896 -10.936 -0.269 1.00 89.31 187 SER A O 1
ATOM 1490 N N . PHE A 1 188 ? -10.565 -9.945 -1.413 1.00 89.56 188 PHE A N 1
ATOM 1491 C CA . PHE A 1 188 ? -9.704 -9.088 -2.228 1.00 89.56 188 PHE A CA 1
ATOM 1492 C C . PHE A 1 188 ? -8.769 -8.234 -1.365 1.00 89.56 188 PHE A C 1
ATOM 1494 O O . PHE A 1 188 ? -7.558 -8.233 -1.575 1.00 89.56 188 PHE A O 1
ATOM 1501 N N . ASN A 1 189 ? -9.307 -7.560 -0.344 1.00 87.12 189 ASN A N 1
ATOM 1502 C CA . ASN A 1 189 ? -8.511 -6.717 0.547 1.00 87.12 189 ASN A CA 1
ATOM 1503 C C . ASN A 1 189 ? -7.524 -7.540 1.403 1.00 87.12 189 ASN A C 1
ATOM 1505 O O . ASN A 1 189 ? -6.448 -7.047 1.723 1.00 87.12 189 ASN A O 1
ATOM 1509 N N . LEU A 1 190 ? -7.851 -8.791 1.765 1.00 89.31 190 LEU A N 1
ATOM 1510 C CA . LEU A 1 190 ? -6.926 -9.661 2.506 1.00 89.31 190 LEU A CA 1
ATOM 1511 C C . LEU A 1 190 ? -5.773 -10.128 1.613 1.00 89.31 190 LEU A C 1
ATOM 1513 O O . LEU A 1 190 ? -4.617 -9.986 1.997 1.00 89.31 190 LEU A O 1
ATOM 1517 N N . VAL A 1 191 ? -6.084 -10.662 0.429 1.00 91.88 191 VAL A N 1
ATOM 1518 C CA . VAL A 1 191 ? -5.060 -11.130 -0.516 1.00 91.88 191 VAL A CA 1
ATOM 1519 C C . VAL A 1 191 ? -4.193 -9.969 -0.972 1.00 91.88 191 VAL A C 1
ATOM 1521 O O . VAL A 1 191 ? -2.982 -10.109 -1.048 1.00 91.88 191 VAL A O 1
ATOM 1524 N N . SER A 1 192 ? -4.787 -8.800 -1.185 1.00 91.06 192 SER A N 1
ATOM 1525 C CA . SER A 1 192 ? -4.046 -7.583 -1.491 1.00 91.06 192 SER A CA 1
ATOM 1526 C C . SER A 1 192 ? -3.094 -7.157 -0.377 1.00 91.06 192 SER A C 1
ATOM 1528 O O . SER A 1 192 ? -1.980 -6.745 -0.672 1.00 91.06 192 SER A O 1
ATOM 1530 N N . LEU A 1 193 ? -3.506 -7.256 0.892 1.00 90.94 193 LEU A N 1
ATOM 1531 C CA . LEU A 1 193 ? -2.639 -6.949 2.032 1.00 90.94 193 LEU A CA 1
ATOM 1532 C C . LEU A 1 193 ? -1.471 -7.941 2.126 1.00 90.94 193 LEU A C 1
ATOM 1534 O O . LEU A 1 193 ? -0.332 -7.530 2.322 1.00 90.94 193 LEU A O 1
ATOM 1538 N N . LEU A 1 194 ? -1.740 -9.237 1.943 1.00 92.56 194 LEU A N 1
ATOM 1539 C CA . LEU A 1 194 ? -0.694 -10.264 1.892 1.00 92.56 194 LEU A CA 1
ATOM 1540 C C . LEU A 1 194 ? 0.239 -10.042 0.697 1.00 92.56 194 LEU A C 1
ATOM 1542 O O . LEU A 1 194 ? 1.455 -10.120 0.836 1.00 92.56 194 LEU A O 1
ATOM 1546 N N . GLY A 1 195 ? -0.321 -9.706 -0.461 1.00 92.06 195 GLY A N 1
ATOM 1547 C CA . GLY A 1 195 ? 0.431 -9.352 -1.654 1.00 92.06 195 GLY A CA 1
ATOM 1548 C C . GLY A 1 195 ? 1.322 -8.136 -1.417 1.00 92.06 195 GLY A C 1
ATOM 1549 O O . GLY A 1 195 ? 2.501 -8.185 -1.742 1.00 92.06 195 GLY A O 1
ATOM 1550 N N . LEU A 1 196 ? 0.810 -7.092 -0.762 1.00 92.19 196 LEU A N 1
ATOM 1551 C CA . LEU A 1 196 ? 1.597 -5.915 -0.393 1.00 92.19 196 LEU A CA 1
ATOM 1552 C C . LEU A 1 196 ? 2.729 -6.275 0.573 1.00 92.19 196 LEU A C 1
ATOM 1554 O O . LEU A 1 196 ? 3.800 -5.695 0.481 1.00 92.19 196 LEU A O 1
ATOM 1558 N N . TRP A 1 197 ? 2.529 -7.254 1.454 1.00 92.75 197 TRP A N 1
ATOM 1559 C CA . TRP A 1 197 ? 3.559 -7.706 2.384 1.00 92.75 197 TRP A CA 1
ATOM 1560 C C . TRP A 1 197 ? 4.660 -8.538 1.704 1.00 92.75 197 TRP A C 1
ATOM 1562 O O . TRP A 1 197 ? 5.842 -8.349 1.995 1.00 92.75 197 TRP A O 1
ATOM 1572 N N . PHE A 1 198 ? 4.285 -9.467 0.814 1.00 92.75 198 PHE A N 1
ATOM 1573 C CA . PHE A 1 198 ? 5.192 -10.491 0.279 1.00 92.75 198 PHE A CA 1
ATOM 1574 C C . PHE A 1 198 ? 5.708 -10.223 -1.137 1.00 92.75 198 PHE A C 1
ATOM 1576 O O . PHE A 1 198 ? 6.850 -10.574 -1.417 1.00 92.75 198 PHE A O 1
ATOM 1583 N N . VAL A 1 199 ? 4.924 -9.613 -2.035 1.00 91.94 199 VAL A N 1
ATOM 1584 C CA . VAL A 1 199 ? 5.339 -9.392 -3.436 1.00 91.94 199 VAL A CA 1
ATOM 1585 C C . VAL A 1 199 ? 6.549 -8.449 -3.510 1.00 91.94 199 VAL A C 1
ATOM 1587 O O . VAL A 1 199 ? 7.568 -8.862 -4.067 1.00 91.94 199 VAL A O 1
ATOM 1590 N N . PRO A 1 200 ? 6.533 -7.256 -2.882 1.00 90.69 200 PRO A N 1
ATOM 1591 C CA . PRO A 1 200 ? 7.716 -6.398 -2.768 1.00 90.69 200 PRO A CA 1
ATOM 1592 C C . PRO A 1 200 ? 8.933 -7.089 -2.149 1.00 90.69 200 PRO A C 1
ATOM 1594 O O . PRO A 1 200 ? 10.052 -6.896 -2.614 1.00 90.69 200 PRO A O 1
ATOM 1597 N N . ALA A 1 201 ? 8.732 -7.928 -1.127 1.00 91.00 201 ALA A N 1
ATOM 1598 C CA . ALA A 1 201 ? 9.814 -8.677 -0.488 1.00 91.00 201 ALA A CA 1
ATOM 1599 C C . ALA A 1 201 ? 10.417 -9.735 -1.425 1.00 91.00 201 ALA A C 1
ATOM 1601 O O . ALA A 1 201 ? 1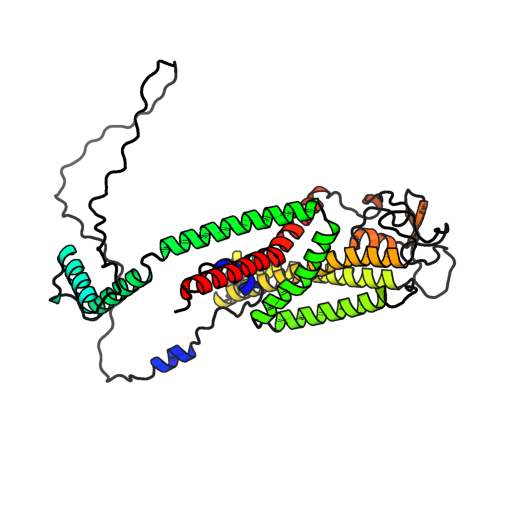1.636 -9.844 -1.523 1.00 91.00 201 ALA A O 1
ATOM 1602 N N . GLY A 1 202 ? 9.583 -10.472 -2.162 1.00 89.88 202 GLY A N 1
ATOM 1603 C CA . GLY A 1 202 ? 10.031 -11.446 -3.157 1.00 89.88 202 GLY A CA 1
ATOM 1604 C C . GLY A 1 202 ? 10.821 -10.790 -4.289 1.00 89.88 202 GLY A C 1
ATOM 1605 O O . GLY A 1 202 ? 11.907 -11.256 -4.634 1.00 89.88 202 GLY A O 1
ATOM 1606 N N . ILE A 1 203 ? 10.325 -9.661 -4.806 1.00 88.81 203 ILE A N 1
ATOM 1607 C CA . ILE A 1 203 ? 11.036 -8.871 -5.820 1.00 88.81 203 ILE A CA 1
ATOM 1608 C C . ILE A 1 203 ? 12.355 -8.347 -5.245 1.00 88.81 203 ILE A C 1
ATOM 1610 O O . ILE A 1 203 ? 13.397 -8.542 -5.866 1.00 88.81 203 ILE A O 1
ATOM 1614 N N . GLY A 1 204 ? 12.343 -7.765 -4.044 1.00 88.88 204 GLY A N 1
ATOM 1615 C CA . GLY A 1 204 ? 13.541 -7.248 -3.380 1.00 88.88 204 GLY A CA 1
ATOM 1616 C C . GLY A 1 204 ? 14.618 -8.310 -3.133 1.00 88.88 204 GLY A C 1
ATOM 1617 O O . GLY A 1 204 ? 15.799 -8.037 -3.347 1.00 88.88 204 GLY A O 1
ATOM 1618 N N . LEU A 1 205 ? 14.222 -9.532 -2.756 1.00 90.00 205 LEU A N 1
ATOM 1619 C CA . LEU A 1 205 ? 15.127 -10.681 -2.629 1.00 90.00 205 LEU A CA 1
ATOM 1620 C C . LEU A 1 205 ? 15.707 -11.085 -3.986 1.00 90.00 205 LEU A C 1
ATOM 1622 O O . LEU A 1 205 ? 16.917 -11.256 -4.101 1.00 90.00 205 LEU A O 1
ATOM 1626 N N . SER A 1 206 ? 14.865 -11.187 -5.021 1.00 87.50 206 SER A N 1
ATOM 1627 C CA . SER A 1 206 ? 15.313 -11.535 -6.378 1.00 87.50 206 SER A CA 1
ATOM 1628 C C . SER A 1 206 ? 16.244 -10.482 -6.991 1.00 87.50 206 SER A C 1
ATOM 1630 O O . SER A 1 206 ? 17.117 -10.817 -7.786 1.00 87.50 206 SER A O 1
ATOM 1632 N N . ALA A 1 207 ? 16.089 -9.220 -6.584 1.00 86.25 207 ALA A N 1
ATOM 1633 C CA . ALA A 1 207 ? 16.930 -8.102 -6.995 1.00 86.25 207 ALA A CA 1
ATOM 1634 C C . ALA A 1 207 ? 18.211 -7.957 -6.152 1.00 86.25 207 ALA A C 1
ATOM 1636 O O . ALA A 1 207 ? 19.028 -7.081 -6.436 1.00 86.25 207 ALA A O 1
ATOM 1637 N N . GLY A 1 208 ? 18.392 -8.774 -5.106 1.00 87.88 208 GLY A N 1
ATOM 1638 C CA . GLY A 1 208 ? 19.555 -8.708 -4.219 1.00 87.88 208 GLY A CA 1
ATOM 1639 C C . GLY A 1 208 ? 19.607 -7.462 -3.326 1.00 87.88 208 GLY A C 1
ATOM 1640 O O . GLY A 1 208 ? 20.664 -7.147 -2.777 1.00 87.88 208 GLY A O 1
ATOM 1641 N N . ASN A 1 209 ? 18.497 -6.736 -3.141 1.00 89.81 209 ASN A N 1
ATOM 1642 C CA . ASN A 1 209 ? 18.495 -5.532 -2.310 1.00 89.81 209 ASN A CA 1
ATOM 1643 C C . ASN A 1 209 ? 18.358 -5.863 -0.820 1.00 89.81 209 ASN A C 1
ATOM 1645 O O . ASN A 1 209 ? 17.284 -5.781 -0.218 1.00 89.81 209 ASN A O 1
ATOM 1649 N N . LEU A 1 210 ? 19.499 -6.156 -0.202 1.00 89.88 210 LEU A N 1
ATOM 1650 C CA . LEU A 1 210 ? 19.595 -6.435 1.229 1.00 89.88 210 LEU A CA 1
ATOM 1651 C C . LEU A 1 210 ? 19.157 -5.257 2.110 1.00 89.88 210 LEU A C 1
ATOM 1653 O O . LEU A 1 210 ? 18.675 -5.485 3.216 1.00 89.88 210 LEU A O 1
ATOM 1657 N N . ARG A 1 211 ? 19.275 -4.006 1.639 1.00 90.44 211 ARG A N 1
ATOM 1658 C CA . ARG A 1 211 ? 18.848 -2.826 2.413 1.00 90.44 211 ARG A CA 1
ATOM 1659 C C . ARG A 1 211 ? 17.335 -2.825 2.589 1.00 90.44 211 ARG A C 1
ATOM 1661 O O . ARG A 1 211 ? 16.851 -2.667 3.704 1.00 90.44 211 ARG A O 1
ATOM 1668 N N . PHE A 1 212 ? 16.596 -3.032 1.498 1.00 91.88 212 PHE A N 1
ATOM 1669 C CA . PHE A 1 212 ? 15.138 -3.127 1.549 1.00 91.88 212 PHE A CA 1
ATOM 1670 C C . PHE A 1 212 ? 14.695 -4.299 2.424 1.00 91.88 212 PHE A C 1
ATOM 1672 O O . PHE A 1 212 ? 13.855 -4.121 3.302 1.00 91.88 212 PHE A O 1
ATOM 1679 N N . ILE A 1 213 ? 15.308 -5.472 2.240 1.00 93.69 213 ILE A N 1
ATOM 1680 C CA . ILE A 1 213 ? 14.974 -6.662 3.028 1.00 93.69 213 ILE A CA 1
ATOM 1681 C C . ILE A 1 213 ? 15.275 -6.461 4.512 1.00 93.69 213 ILE A C 1
ATOM 1683 O O . ILE A 1 213 ? 14.446 -6.831 5.332 1.00 93.69 213 ILE A O 1
ATOM 1687 N N . GLY A 1 214 ? 16.386 -5.815 4.874 1.00 93.81 214 GLY A N 1
ATOM 1688 C CA . GLY A 1 214 ? 16.698 -5.487 6.267 1.00 93.81 214 GLY A CA 1
ATOM 1689 C C . GLY A 1 214 ? 15.661 -4.565 6.919 1.00 93.81 214 GLY A C 1
ATOM 1690 O O . GLY A 1 214 ? 15.215 -4.819 8.036 1.00 93.81 214 GLY A O 1
ATOM 1691 N N . VAL A 1 215 ? 15.217 -3.517 6.216 1.00 94.06 215 VAL A N 1
ATOM 1692 C CA . VAL A 1 215 ? 14.155 -2.629 6.729 1.00 94.06 215 VAL A CA 1
ATOM 1693 C C . VAL A 1 215 ? 12.817 -3.370 6.804 1.00 94.06 215 VAL A C 1
ATOM 1695 O O . VAL A 1 215 ? 12.086 -3.244 7.786 1.00 94.06 215 VAL A O 1
ATOM 1698 N N . TRP A 1 216 ? 12.507 -4.187 5.798 1.00 95.44 216 TRP A N 1
ATOM 1699 C CA . TRP A 1 216 ? 11.285 -4.983 5.749 1.00 95.44 216 TRP A CA 1
ATOM 1700 C C . TRP A 1 216 ? 11.218 -6.031 6.865 1.00 95.44 216 TRP A C 1
ATOM 1702 O O . TRP A 1 216 ? 10.159 -6.191 7.473 1.00 95.44 216 TRP A O 1
ATOM 1712 N N . THR A 1 217 ? 12.320 -6.721 7.176 1.00 95.00 217 THR A N 1
ATOM 1713 C CA . THR A 1 217 ? 12.362 -7.702 8.271 1.00 95.00 217 THR A CA 1
ATOM 1714 C C . THR A 1 217 ? 12.209 -7.015 9.619 1.00 95.00 217 THR A C 1
ATOM 1716 O O . THR A 1 217 ? 11.423 -7.487 10.437 1.00 95.00 217 THR A O 1
ATOM 1719 N N . LEU A 1 218 ? 12.874 -5.875 9.836 1.00 95.00 218 LEU A N 1
ATOM 1720 C CA . LEU A 1 218 ? 12.720 -5.082 11.056 1.00 95.00 218 LEU A CA 1
ATOM 1721 C C . LEU A 1 218 ? 11.271 -4.614 11.242 1.00 95.00 218 LEU A C 1
ATOM 1723 O O . LEU A 1 218 ? 10.692 -4.800 12.312 1.00 95.00 218 LEU A O 1
ATOM 1727 N N . PHE A 1 219 ? 10.666 -4.058 10.190 1.00 94.62 219 PHE A N 1
ATOM 1728 C CA . PHE A 1 219 ? 9.265 -3.645 10.208 1.00 94.62 219 PHE A CA 1
ATOM 1729 C C . PHE A 1 219 ? 8.341 -4.838 10.473 1.00 94.62 219 PHE A C 1
ATOM 1731 O O . PHE A 1 219 ? 7.440 -4.761 11.308 1.00 94.62 219 PHE A O 1
ATOM 1738 N N . SER A 1 220 ? 8.580 -5.968 9.808 1.00 95.12 220 SER A N 1
ATOM 1739 C CA . SER A 1 220 ? 7.768 -7.173 9.974 1.00 95.12 220 SER A CA 1
ATOM 1740 C C . SER A 1 220 ? 7.870 -7.750 11.382 1.00 95.12 220 SER A C 1
ATOM 1742 O O . SER A 1 220 ? 6.857 -8.142 11.957 1.00 95.12 220 SER A O 1
ATOM 1744 N N . LEU A 1 221 ? 9.068 -7.748 11.967 1.00 95.12 221 LEU A N 1
ATOM 1745 C CA . LEU A 1 221 ? 9.304 -8.198 13.333 1.00 95.12 221 LEU A CA 1
ATOM 1746 C C . LEU A 1 221 ? 8.620 -7.273 14.346 1.00 95.12 221 LEU A C 1
ATOM 1748 O O . LEU A 1 221 ? 7.917 -7.758 15.231 1.00 95.12 221 LEU A O 1
ATOM 1752 N N . ALA A 1 222 ? 8.762 -5.954 14.187 1.00 93.12 222 ALA A N 1
ATOM 1753 C CA . ALA A 1 222 ? 8.116 -4.974 15.057 1.00 93.12 222 ALA A CA 1
ATOM 1754 C C . ALA A 1 222 ? 6.585 -5.126 15.042 1.00 93.12 222 ALA A C 1
ATOM 1756 O O . ALA A 1 222 ? 5.956 -5.217 16.098 1.00 93.12 222 ALA A O 1
ATOM 1757 N N . ASN A 1 223 ? 5.982 -5.255 13.855 1.00 92.50 223 ASN A N 1
ATOM 1758 C CA . ASN A 1 223 ? 4.545 -5.511 13.742 1.00 92.50 223 ASN A CA 1
ATOM 1759 C C . ASN A 1 223 ? 4.163 -6.890 14.291 1.00 92.50 223 ASN A C 1
ATOM 1761 O O . ASN A 1 223 ? 3.142 -7.008 14.963 1.00 92.50 223 ASN A O 1
ATOM 1765 N N . GLY A 1 224 ? 4.994 -7.913 14.087 1.00 92.06 224 GLY A N 1
ATOM 1766 C CA . GLY A 1 224 ? 4.806 -9.240 14.669 1.00 92.06 224 GLY A CA 1
ATOM 1767 C C . GLY A 1 224 ? 4.741 -9.214 16.199 1.00 92.06 224 GLY A C 1
ATOM 1768 O O . GLY A 1 224 ? 3.870 -9.859 16.778 1.00 92.06 224 GLY A O 1
ATOM 1769 N N . ILE A 1 225 ? 5.588 -8.419 16.861 1.00 91.31 225 ILE A N 1
ATOM 1770 C CA . ILE A 1 225 ? 5.576 -8.241 18.324 1.00 91.31 225 ILE A CA 1
ATOM 1771 C C . ILE A 1 225 ? 4.279 -7.561 18.781 1.00 91.31 225 ILE A C 1
ATOM 1773 O O . ILE A 1 225 ? 3.621 -8.042 19.707 1.00 91.31 225 ILE A O 1
ATOM 1777 N N . VAL A 1 226 ? 3.876 -6.477 18.110 1.00 91.00 226 VAL A N 1
ATOM 1778 C CA . VAL A 1 226 ? 2.633 -5.748 18.419 1.00 91.00 226 VAL A CA 1
ATOM 1779 C C . VAL A 1 226 ? 1.411 -6.654 18.249 1.00 91.00 226 VAL A C 1
ATOM 1781 O O . VAL A 1 226 ? 0.530 -6.685 19.106 1.00 91.00 226 VAL A O 1
ATOM 1784 N N . VAL A 1 227 ? 1.376 -7.441 17.174 1.00 90.19 227 VAL A N 1
ATOM 1785 C CA . VAL A 1 227 ? 0.296 -8.390 16.876 1.00 90.19 227 VAL A CA 1
ATOM 1786 C C . VAL A 1 227 ? 0.283 -9.546 17.860 1.00 90.19 227 VAL A C 1
ATOM 1788 O O . VAL A 1 227 ? -0.791 -9.951 18.301 1.00 90.19 227 VAL A O 1
ATOM 1791 N N . ARG A 1 228 ? 1.458 -10.063 18.235 1.00 89.31 228 ARG A N 1
ATOM 1792 C CA . ARG A 1 228 ? 1.573 -11.119 19.237 1.00 89.31 228 ARG A CA 1
ATOM 1793 C C . ARG A 1 228 ? 0.923 -10.671 20.543 1.00 89.31 228 ARG A C 1
ATOM 1795 O O . ARG A 1 228 ? 0.064 -11.378 21.057 1.00 89.31 228 ARG A O 1
ATOM 1802 N N . LYS A 1 229 ? 1.268 -9.472 21.013 1.00 85.19 229 LYS A N 1
ATOM 1803 C CA . LYS A 1 229 ? 0.673 -8.874 22.211 1.00 85.19 229 LYS A CA 1
ATOM 1804 C C . LYS A 1 229 ? -0.831 -8.613 22.056 1.00 85.19 229 LYS A C 1
ATOM 1806 O O . LYS A 1 229 ? -1.594 -8.871 22.975 1.00 85.19 229 LYS A O 1
ATOM 1811 N N . ALA A 1 230 ? -1.276 -8.150 20.887 1.00 83.44 230 ALA A N 1
ATOM 1812 C CA . ALA A 1 230 ? -2.689 -7.870 20.626 1.00 83.44 230 ALA A CA 1
ATOM 1813 C C . ALA A 1 230 ? -3.578 -9.119 20.550 1.00 83.44 230 ALA A C 1
ATOM 1815 O O . ALA A 1 230 ? -4.711 -9.078 21.018 1.00 83.44 230 ALA A O 1
ATOM 1816 N N . ILE A 1 231 ? -3.098 -10.201 19.932 1.00 83.25 231 ILE A N 1
ATOM 1817 C CA . ILE A 1 231 ? -3.921 -11.371 19.589 1.00 83.25 231 ILE A CA 1
ATOM 1818 C C . ILE A 1 231 ? -3.716 -12.546 20.544 1.00 83.25 231 ILE A C 1
ATOM 1820 O O . ILE A 1 231 ? -4.683 -13.235 20.859 1.00 83.25 231 ILE A O 1
ATOM 1824 N N . PHE A 1 232 ? -2.484 -12.814 20.979 1.00 78.62 232 PHE A N 1
ATOM 1825 C CA . PHE A 1 232 ? -2.176 -14.037 21.729 1.00 78.62 232 PHE A CA 1
ATOM 1826 C C . PHE A 1 232 ? -2.354 -13.881 23.242 1.00 78.62 232 PHE A C 1
ATOM 1828 O O . PHE A 1 232 ? -2.479 -14.882 23.941 1.00 78.62 232 PHE A O 1
ATOM 1835 N N . GLU A 1 233 ? -2.411 -12.653 23.758 1.00 76.38 233 GLU A N 1
ATOM 1836 C CA . GLU A 1 233 ? -2.762 -12.397 25.156 1.00 76.38 233 GLU A CA 1
ATOM 1837 C C . GLU A 1 233 ? -4.292 -12.400 25.294 1.00 76.38 233 GLU A C 1
ATOM 1839 O O . GLU A 1 233 ? -4.941 -11.363 25.191 1.00 76.38 233 GLU A O 1
ATOM 1844 N N . SER A 1 234 ? -4.892 -13.584 25.461 1.00 65.62 234 SER A N 1
ATOM 1845 C CA . SER A 1 234 ? -6.332 -13.737 25.711 1.00 65.62 234 SER A CA 1
ATOM 1846 C C . SER A 1 234 ? -6.604 -14.032 27.196 1.00 65.62 234 SER A C 1
ATOM 1848 O O . SER A 1 234 ? -6.130 -15.068 27.669 1.00 65.62 234 SER A O 1
ATOM 1850 N N . PRO A 1 235 ? -7.395 -13.214 27.928 1.00 72.38 235 PRO A N 1
ATOM 1851 C CA . PRO A 1 235 ? -8.132 -12.021 27.484 1.00 72.38 235 PRO A CA 1
ATOM 1852 C C . PRO A 1 235 ? -7.232 -10.795 27.241 1.00 72.38 235 PRO A C 1
ATOM 1854 O O . PRO A 1 235 ? -6.303 -10.545 28.004 1.00 72.38 235 PRO A O 1
ATOM 1857 N N . MET A 1 236 ? -7.542 -10.018 26.192 1.00 77.50 236 MET A N 1
ATOM 1858 C CA . MET A 1 236 ? -6.763 -8.832 25.805 1.00 77.50 236 MET A CA 1
ATOM 1859 C C . MET A 1 236 ? -6.788 -7.788 26.924 1.00 77.50 236 MET A C 1
ATOM 1861 O O . MET A 1 236 ? -7.857 -7.393 27.390 1.00 77.50 236 MET A O 1
ATOM 1865 N N . GLN A 1 237 ? -5.606 -7.332 27.336 1.00 78.94 237 GLN A N 1
ATOM 1866 C CA . GLN A 1 237 ? -5.469 -6.271 28.331 1.00 78.94 237 GLN A CA 1
ATOM 1867 C C . GLN A 1 237 ? -6.041 -4.949 27.799 1.00 78.94 237 GLN A C 1
ATOM 1869 O O . GLN A 1 237 ? -5.907 -4.630 26.614 1.00 78.94 237 GLN A O 1
ATOM 1874 N N . SER A 1 238 ? -6.623 -4.137 28.682 1.00 79.44 238 SER A N 1
ATOM 1875 C CA . SER A 1 238 ? -7.239 -2.855 28.316 1.00 79.44 238 SER A CA 1
ATOM 1876 C C . SER A 1 238 ? -6.241 -1.810 27.791 1.00 79.44 238 SER A C 1
ATOM 1878 O O . SER A 1 238 ? -6.614 -0.901 27.050 1.00 79.44 238 SER A O 1
ATOM 1880 N N . GLU A 1 239 ? -4.952 -1.953 28.102 1.00 83.06 239 GLU A N 1
ATOM 1881 C CA . GLU A 1 239 ? -3.883 -1.088 27.587 1.00 83.06 239 GLU A CA 1
ATOM 1882 C C . GLU A 1 239 ? -3.444 -1.452 26.155 1.00 83.06 239 GLU A C 1
ATOM 1884 O O . GLU A 1 239 ? -2.897 -0.618 25.429 1.00 83.06 239 GLU A O 1
ATOM 1889 N N . THR A 1 240 ? -3.718 -2.677 25.702 1.00 87.00 240 THR A N 1
ATOM 1890 C CA . THR A 1 240 ? -3.200 -3.197 24.431 1.00 87.00 240 THR A CA 1
ATOM 1891 C C . THR A 1 240 ? -3.720 -2.450 23.197 1.00 87.00 240 THR A C 1
ATOM 1893 O O . THR A 1 240 ? -2.888 -2.057 22.375 1.00 87.00 240 THR A O 1
ATOM 1896 N N . PRO A 1 241 ? -5.028 -2.143 23.050 1.00 87.44 241 PRO A N 1
ATOM 1897 C CA . PRO A 1 241 ? -5.512 -1.330 21.931 1.00 87.44 241 PRO A CA 1
ATOM 1898 C C . PRO A 1 241 ? -4.833 0.042 21.853 1.00 87.44 241 PRO A C 1
ATOM 1900 O O . PRO A 1 241 ? -4.479 0.495 20.767 1.00 87.44 241 PRO A O 1
ATOM 1903 N N . LYS A 1 242 ? -4.582 0.681 23.004 1.00 86.88 242 LYS A N 1
ATOM 1904 C CA . LYS A 1 242 ? -3.908 1.987 23.077 1.00 86.88 242 LYS A CA 1
ATOM 1905 C C . LYS A 1 242 ? -2.472 1.892 22.573 1.00 86.88 242 LYS A C 1
ATOM 1907 O O . LYS A 1 242 ? -2.045 2.712 21.764 1.00 86.88 242 LYS A O 1
ATOM 1912 N N . LEU A 1 243 ? -1.742 0.859 22.998 1.00 88.69 243 LEU A N 1
ATOM 1913 C CA . LEU A 1 243 ? -0.380 0.600 22.531 1.00 88.69 243 LEU A CA 1
ATOM 1914 C C . LEU A 1 243 ? -0.332 0.383 21.012 1.00 88.69 243 LEU A C 1
ATOM 1916 O O . LEU A 1 243 ? 0.530 0.951 20.343 1.00 88.69 243 LEU A O 1
ATOM 1920 N N . VAL A 1 244 ? -1.265 -0.410 20.47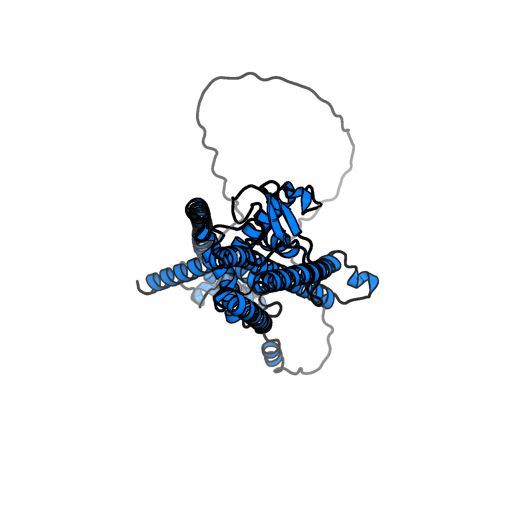8 1.00 91.81 244 VAL A N 1
ATOM 1921 C CA . VAL A 1 244 ? -1.373 -0.699 19.042 1.00 91.81 244 VAL A CA 1
ATOM 1922 C C . VAL A 1 244 ? -1.621 0.585 18.257 1.00 91.81 244 VAL A C 1
ATOM 1924 O O . VAL A 1 244 ? -0.858 0.901 17.345 1.00 91.81 244 VAL A O 1
ATOM 1927 N N . TYR A 1 245 ? -2.633 1.368 18.635 1.00 89.69 245 TYR A N 1
ATOM 1928 C CA . TYR A 1 245 ? -2.927 2.638 17.971 1.00 89.69 245 TYR A CA 1
ATOM 1929 C C . TYR A 1 245 ? -1.755 3.619 18.059 1.00 89.69 245 TYR A C 1
ATOM 1931 O O . TYR A 1 245 ? -1.411 4.247 17.059 1.00 89.69 245 TYR A O 1
ATOM 1939 N N . ARG A 1 246 ? -1.069 3.692 19.206 1.00 89.44 246 ARG A N 1
ATOM 1940 C CA . ARG A 1 246 ? 0.117 4.539 19.374 1.00 89.44 246 ARG A CA 1
ATOM 1941 C C . ARG A 1 246 ? 1.265 4.125 18.449 1.00 89.44 246 ARG A C 1
ATOM 1943 O O . ARG A 1 246 ? 1.871 4.990 17.823 1.00 89.44 246 ARG A O 1
ATOM 1950 N N . TRP A 1 247 ? 1.537 2.825 18.323 1.00 92.06 247 TRP A N 1
ATOM 1951 C CA . TRP A 1 247 ? 2.549 2.304 17.397 1.00 92.06 247 TRP A CA 1
ATOM 1952 C C . TRP A 1 247 ? 2.239 2.677 15.943 1.00 92.06 247 TRP A C 1
ATOM 1954 O O . TRP A 1 247 ? 3.086 3.250 15.260 1.00 92.06 247 TRP A O 1
ATOM 1964 N N . TYR A 1 248 ? 1.016 2.424 15.473 1.00 91.88 248 TYR A N 1
ATOM 1965 C CA . TYR A 1 248 ? 0.652 2.736 14.087 1.00 91.88 248 TYR A CA 1
ATOM 1966 C C . TYR A 1 248 ? 0.537 4.239 13.819 1.00 91.88 248 TYR A C 1
ATOM 1968 O O . TYR A 1 248 ? 0.829 4.678 12.708 1.00 91.88 248 TYR A O 1
ATOM 1976 N N . SER A 1 249 ? 0.201 5.043 14.830 1.00 88.88 249 SER A N 1
ATOM 1977 C CA . SER A 1 249 ? 0.302 6.502 14.745 1.00 88.88 249 SER A CA 1
ATOM 1978 C C . SER A 1 249 ? 1.749 6.951 14.534 1.00 88.88 249 SER A C 1
ATOM 1980 O O . SER A 1 249 ? 2.003 7.817 13.699 1.00 88.88 249 SER A O 1
ATOM 1982 N N . TYR A 1 250 ? 2.705 6.346 15.246 1.00 92.25 250 TYR A N 1
ATOM 1983 C CA . TYR A 1 250 ? 4.129 6.620 15.053 1.00 92.25 250 TYR A CA 1
ATOM 1984 C C . TYR A 1 250 ? 4.601 6.205 13.653 1.00 92.25 250 TYR A C 1
ATOM 1986 O O . TYR A 1 250 ? 5.219 7.008 12.960 1.00 92.25 250 TYR A O 1
ATOM 1994 N N . VAL A 1 251 ? 4.252 4.996 13.195 1.00 91.81 251 VAL A N 1
ATOM 1995 C CA . VAL A 1 251 ? 4.575 4.523 11.834 1.00 91.81 251 VAL A CA 1
ATOM 1996 C C . VAL A 1 251 ? 4.023 5.478 10.773 1.00 91.81 251 VAL A C 1
ATOM 1998 O O . VAL A 1 251 ? 4.733 5.822 9.827 1.00 91.81 251 VAL A O 1
ATOM 2001 N N . TYR A 1 252 ? 2.781 5.942 10.938 1.00 89.94 252 TYR A N 1
ATOM 2002 C CA . TYR A 1 252 ? 2.167 6.913 10.036 1.00 89.94 252 TYR A CA 1
ATOM 2003 C C . TYR A 1 252 ? 2.934 8.242 10.020 1.00 89.94 252 TYR A C 1
ATOM 2005 O O . TYR A 1 252 ? 3.309 8.711 8.948 1.00 89.94 252 TYR A O 1
ATOM 2013 N N . GLN A 1 253 ? 3.227 8.823 11.186 1.00 90.00 253 GLN A N 1
ATOM 2014 C CA . GLN A 1 253 ? 3.974 10.083 11.282 1.00 90.00 253 GLN A CA 1
ATOM 2015 C C . GLN A 1 253 ? 5.388 9.964 10.704 1.00 90.00 253 GLN A C 1
ATOM 2017 O O . GLN A 1 253 ? 5.804 10.826 9.931 1.00 90.00 253 GLN A O 1
ATOM 2022 N N . ALA A 1 254 ? 6.100 8.879 11.014 1.00 93.69 254 ALA A N 1
ATOM 2023 C CA . ALA A 1 254 ? 7.418 8.601 10.458 1.00 93.69 254 ALA A CA 1
ATOM 2024 C C . ALA A 1 254 ? 7.362 8.496 8.928 1.00 93.69 254 ALA A C 1
ATOM 2026 O O . ALA A 1 254 ? 8.164 9.121 8.242 1.00 93.69 254 ALA A O 1
ATOM 2027 N N . SER A 1 255 ? 6.372 7.783 8.383 1.00 93.00 255 SER A N 1
ATOM 2028 C CA . SER A 1 255 ? 6.187 7.651 6.932 1.00 93.00 255 SER A CA 1
ATOM 2029 C C . SER A 1 255 ? 5.890 8.995 6.266 1.00 93.00 255 SER A C 1
ATOM 2031 O O . SER A 1 255 ? 6.427 9.280 5.203 1.00 93.00 255 SER A O 1
ATOM 2033 N N . VAL A 1 256 ? 5.088 9.857 6.897 1.00 90.94 256 VAL A N 1
ATOM 2034 C CA . VAL A 1 256 ? 4.811 11.209 6.385 1.00 90.94 256 VAL A CA 1
ATOM 2035 C C . VAL A 1 256 ? 6.072 12.077 6.398 1.00 90.94 256 VAL A C 1
ATOM 2037 O O . VAL A 1 256 ? 6.347 12.744 5.405 1.00 90.94 256 VAL A O 1
ATOM 2040 N N . MET A 1 257 ? 6.867 12.047 7.472 1.00 94.81 257 MET A N 1
ATOM 2041 C CA . MET A 1 257 ? 8.123 12.807 7.557 1.00 94.81 257 MET A CA 1
ATOM 2042 C C . MET A 1 257 ? 9.155 12.322 6.538 1.00 94.81 257 MET A C 1
ATOM 2044 O O . MET A 1 257 ? 9.696 13.122 5.780 1.00 94.81 257 MET A O 1
ATOM 2048 N N . VAL A 1 258 ? 9.385 11.009 6.464 1.00 95.38 258 VAL A N 1
ATOM 2049 C CA . VAL A 1 258 ? 10.291 10.406 5.475 1.00 95.38 258 VAL A CA 1
ATOM 2050 C C . VAL A 1 258 ? 9.794 10.689 4.054 1.00 95.38 258 VAL A C 1
ATOM 2052 O O . VAL A 1 258 ? 10.594 11.006 3.180 1.00 95.38 258 VAL A O 1
ATOM 2055 N N . GLY A 1 259 ? 8.479 10.657 3.825 1.00 94.56 259 GLY A N 1
ATOM 2056 C CA . GLY A 1 259 ? 7.870 10.982 2.537 1.00 94.56 259 GLY A CA 1
ATOM 2057 C C . GLY A 1 259 ? 8.060 12.443 2.142 1.00 94.56 259 GLY A C 1
ATOM 2058 O O . GLY A 1 259 ? 8.408 12.714 0.998 1.00 94.56 259 GLY A O 1
ATOM 2059 N N . ALA A 1 260 ? 7.904 13.380 3.080 1.00 93.88 260 ALA A N 1
ATOM 2060 C CA . ALA A 1 260 ? 8.161 14.800 2.846 1.00 93.88 260 ALA A CA 1
ATOM 2061 C C . ALA A 1 260 ? 9.638 15.062 2.508 1.00 93.88 260 ALA A C 1
ATOM 2063 O O . ALA A 1 260 ? 9.935 15.802 1.572 1.00 93.88 260 ALA A O 1
ATOM 2064 N N . VAL A 1 261 ? 10.558 14.400 3.217 1.00 95.25 261 VAL A N 1
ATOM 2065 C CA . VAL A 1 261 ? 11.996 14.447 2.918 1.00 95.25 261 VAL A CA 1
ATOM 2066 C C . VAL A 1 261 ? 12.274 13.877 1.524 1.00 95.25 261 VAL A C 1
ATOM 2068 O O . VAL A 1 261 ? 12.892 14.547 0.703 1.00 95.25 261 VAL A O 1
ATOM 2071 N N . GLY A 1 262 ? 11.770 12.682 1.206 1.00 94.88 262 GLY A N 1
ATOM 2072 C CA . GLY A 1 262 ? 11.941 12.067 -0.115 1.00 94.88 262 GLY A CA 1
ATOM 2073 C C . GLY A 1 262 ? 11.367 12.919 -1.249 1.00 94.88 262 GLY A C 1
ATOM 2074 O O . GLY A 1 262 ? 12.008 13.076 -2.288 1.00 94.88 262 GLY A O 1
ATOM 2075 N N . TYR A 1 263 ? 10.204 13.536 -1.031 1.00 93.12 263 TYR A N 1
ATOM 2076 C CA . TYR A 1 263 ? 9.598 14.488 -1.960 1.00 93.12 263 TYR A CA 1
ATOM 2077 C C . TYR A 1 263 ? 10.516 15.691 -2.199 1.00 93.12 263 TYR A C 1
ATOM 2079 O O . TYR A 1 263 ? 10.801 16.015 -3.349 1.00 93.12 263 TYR A O 1
ATOM 2087 N N . PHE A 1 264 ? 11.052 16.298 -1.137 1.00 92.56 264 PHE A N 1
ATOM 2088 C CA . PHE A 1 264 ? 12.001 17.406 -1.249 1.00 92.56 264 PHE A CA 1
ATOM 2089 C C . PHE A 1 264 ? 13.242 17.018 -2.070 1.00 92.56 264 PHE A C 1
ATOM 2091 O O . PHE A 1 264 ? 13.566 17.695 -3.042 1.00 92.56 264 PHE A O 1
ATOM 2098 N N . PHE A 1 265 ? 13.879 15.884 -1.764 1.00 90.94 265 PHE A N 1
ATOM 2099 C CA . PHE A 1 265 ? 15.052 15.401 -2.508 1.00 90.94 265 PHE A CA 1
ATOM 2100 C C . PHE A 1 265 ? 14.749 15.004 -3.960 1.00 90.94 265 PHE A C 1
ATOM 2102 O O . PHE A 1 265 ? 15.639 15.056 -4.802 1.00 90.94 265 PHE A O 1
ATOM 2109 N N . THR A 1 266 ? 13.504 14.636 -4.266 1.00 91.69 266 THR A N 1
ATOM 2110 C CA . THR A 1 266 ? 13.066 14.351 -5.639 1.00 91.69 266 THR A CA 1
ATOM 2111 C C . THR A 1 266 ? 12.829 15.640 -6.427 1.00 91.69 266 THR A C 1
ATOM 2113 O O . THR A 1 266 ? 13.175 15.700 -7.600 1.00 91.69 266 THR A O 1
ATOM 2116 N N . PHE A 1 267 ? 12.253 16.672 -5.801 1.00 90.06 267 PHE A N 1
ATOM 2117 C CA . PHE A 1 267 ? 11.859 17.915 -6.477 1.00 90.06 267 PHE A CA 1
ATOM 2118 C C . PHE A 1 267 ? 12.992 18.929 -6.639 1.00 90.06 267 PHE A C 1
ATOM 2120 O O . PHE A 1 267 ? 13.035 19.634 -7.642 1.00 90.06 267 PHE A O 1
ATOM 2127 N N . VAL A 1 268 ? 13.908 19.012 -5.675 1.00 87.38 268 VAL A N 1
ATOM 2128 C CA . VAL A 1 268 ? 15.005 19.994 -5.672 1.00 87.38 268 VAL A CA 1
ATOM 2129 C C . VAL A 1 268 ? 15.899 19.932 -6.929 1.00 87.38 268 VAL A C 1
ATOM 2131 O O . VAL A 1 268 ? 16.195 21.000 -7.468 1.00 87.38 268 VAL A O 1
ATOM 2134 N N . PRO A 1 269 ? 16.283 18.746 -7.447 1.00 86.38 269 PRO A N 1
ATOM 2135 C CA . PRO A 1 269 ? 17.025 18.621 -8.705 1.00 86.38 269 PRO A CA 1
ATOM 2136 C C . PRO A 1 269 ? 16.341 19.260 -9.925 1.00 86.38 269 PRO A C 1
ATOM 2138 O O . PRO A 1 269 ? 17.002 19.893 -10.730 1.00 86.38 269 PRO A O 1
ATOM 2141 N N . PHE A 1 270 ? 15.009 19.207 -10.052 1.00 85.88 270 PHE A N 1
ATOM 2142 C CA . PHE A 1 270 ? 14.316 19.715 -11.254 1.00 85.88 270 PHE A CA 1
ATOM 2143 C C . PHE A 1 270 ? 14.489 21.214 -11.510 1.00 85.88 270 PHE A C 1
ATOM 2145 O O . PHE A 1 270 ? 14.288 21.674 -12.631 1.00 85.88 270 PHE A O 1
ATOM 2152 N N . PHE A 1 271 ? 14.832 21.979 -10.479 1.00 85.06 271 PHE A N 1
ATOM 2153 C CA . PHE A 1 271 ? 15.068 23.413 -10.598 1.00 85.06 271 PHE A CA 1
ATOM 2154 C C . PHE A 1 271 ? 16.550 23.750 -10.822 1.00 85.06 271 PHE A C 1
ATOM 2156 O O . PHE A 1 271 ? 16.905 24.927 -10.802 1.00 85.06 271 PHE A O 1
ATOM 2163 N N . SER A 1 272 ? 17.421 22.737 -10.945 1.00 78.75 272 SER A N 1
ATOM 2164 C CA . SER A 1 272 ? 18.889 22.854 -10.984 1.00 78.75 272 SER A CA 1
ATOM 2165 C C . SER A 1 272 ? 19.462 23.741 -9.865 1.00 78.75 272 SER A C 1
ATOM 2167 O O . SER A 1 272 ? 20.582 24.242 -9.950 1.00 78.75 272 SER A O 1
ATOM 2169 N N . LEU A 1 273 ? 18.700 23.916 -8.775 1.00 75.38 273 LEU A N 1
ATOM 2170 C CA . LEU A 1 273 ? 19.075 24.702 -7.598 1.00 75.38 273 LEU A CA 1
ATOM 2171 C C . LEU A 1 273 ? 20.351 24.174 -6.931 1.00 75.38 273 LEU A C 1
ATOM 2173 O O . LEU A 1 273 ? 21.158 25.002 -6.518 1.00 75.38 273 LEU A O 1
ATOM 2177 N N . PRO A 1 274 ? 20.586 22.847 -6.829 1.00 76.00 274 PRO A N 1
ATOM 2178 C CA . PRO A 1 274 ? 21.835 22.316 -6.285 1.00 76.00 274 PRO A CA 1
ATOM 2179 C C . PRO A 1 274 ? 23.064 22.759 -7.091 1.00 76.00 274 PRO A C 1
ATOM 2181 O O . PRO A 1 274 ? 24.062 23.188 -6.508 1.00 76.00 274 PRO A O 1
ATOM 2184 N N . SER A 1 275 ? 22.977 22.702 -8.421 1.00 78.31 275 SER A N 1
ATOM 2185 C CA . SER A 1 275 ? 24.056 23.124 -9.316 1.00 78.31 275 SER A CA 1
ATOM 2186 C C . SER A 1 275 ? 24.264 24.646 -9.267 1.00 78.31 275 SER A C 1
ATOM 2188 O O . SER A 1 275 ? 25.390 25.112 -9.104 1.00 78.31 275 SER A O 1
ATOM 2190 N N . LEU A 1 276 ? 23.174 25.425 -9.279 1.00 75.69 276 LEU A N 1
ATOM 2191 C CA . LEU A 1 276 ? 23.205 26.893 -9.285 1.00 75.69 276 LEU A CA 1
ATOM 2192 C C . LEU A 1 276 ? 23.669 27.513 -7.951 1.00 75.69 276 LEU A C 1
ATOM 2194 O O . LEU A 1 276 ? 24.414 28.489 -7.954 1.00 75.69 276 LEU A O 1
ATOM 2198 N N . LEU A 1 277 ? 23.206 26.990 -6.811 1.00 79.12 277 LEU A N 1
ATOM 2199 C CA . LEU A 1 277 ? 23.452 27.588 -5.491 1.00 79.12 277 LEU A CA 1
ATOM 2200 C C . LEU A 1 277 ? 24.731 27.076 -4.822 1.00 79.12 277 LEU A C 1
ATOM 2202 O O . LEU A 1 277 ? 25.340 27.807 -4.044 1.00 79.12 277 LEU A O 1
ATOM 2206 N N . PHE A 1 278 ? 25.120 25.828 -5.091 1.00 80.50 278 PHE A N 1
ATOM 2207 C CA . PHE A 1 278 ? 26.193 25.150 -4.354 1.00 80.50 278 PHE A CA 1
ATOM 2208 C C . PHE A 1 278 ? 27.290 24.565 -5.254 1.00 80.50 278 PHE A C 1
ATOM 2210 O O . PHE A 1 278 ? 28.242 23.988 -4.734 1.00 80.50 278 PHE A O 1
ATOM 2217 N N . GLY A 1 279 ? 27.189 24.710 -6.583 1.00 77.62 279 GLY A N 1
ATOM 2218 C CA . GLY A 1 279 ? 28.188 24.189 -7.523 1.00 77.62 279 GLY A CA 1
ATOM 2219 C C . GLY A 1 279 ? 28.271 22.661 -7.538 1.00 77.62 279 GLY A C 1
ATOM 2220 O O . GLY A 1 279 ? 29.336 22.103 -7.803 1.00 77.62 279 GLY A O 1
ATOM 2221 N N . PHE A 1 280 ? 27.176 21.973 -7.202 1.00 82.38 280 PHE A N 1
ATOM 2222 C CA . PHE A 1 280 ? 27.131 20.514 -7.216 1.00 82.38 280 PHE A CA 1
ATOM 2223 C C . PHE A 1 280 ? 27.299 19.954 -8.636 1.00 82.38 280 PHE A C 1
ATOM 2225 O O . PHE A 1 280 ? 26.796 20.519 -9.608 1.00 82.38 280 PHE A O 1
ATOM 2232 N N . SER A 1 281 ? 28.010 18.827 -8.749 1.00 82.62 281 SER A N 1
ATOM 2233 C CA . SER A 1 281 ? 28.217 18.136 -10.024 1.00 82.62 281 SER A CA 1
ATOM 2234 C C . SER A 1 281 ? 26.935 17.459 -10.510 1.00 82.62 281 SER A C 1
ATOM 2236 O O . SER A 1 281 ? 26.131 16.994 -9.697 1.00 82.62 281 SER A O 1
ATOM 2238 N N . GLU A 1 282 ? 26.779 17.325 -11.830 1.00 81.44 282 GLU A N 1
ATOM 2239 C CA . GLU A 1 282 ? 25.620 16.666 -12.459 1.00 81.44 282 GLU A CA 1
ATOM 2240 C C . GLU A 1 282 ? 25.387 15.243 -11.908 1.00 81.44 282 GLU A C 1
ATOM 2242 O O . GLU A 1 282 ? 24.260 14.851 -11.610 1.00 81.44 282 GLU A O 1
ATOM 2247 N N . GLU A 1 283 ? 26.461 14.490 -11.651 1.00 84.19 283 GLU A N 1
ATOM 2248 C CA . GLU A 1 283 ? 26.393 13.147 -11.052 1.00 84.19 283 GLU A CA 1
ATOM 2249 C C . GLU A 1 283 ? 25.736 13.138 -9.661 1.00 84.19 283 GLU A C 1
ATOM 2251 O O . GLU A 1 283 ? 24.965 12.234 -9.315 1.00 84.19 283 GLU A O 1
ATOM 2256 N N . SER A 1 284 ? 26.012 14.161 -8.847 1.00 84.62 284 SER A N 1
ATOM 2257 C CA . SER A 1 284 ? 25.440 14.275 -7.504 1.00 84.62 284 SER A CA 1
ATOM 2258 C C . SER A 1 284 ? 23.953 14.634 -7.539 1.00 84.62 284 SER A C 1
ATOM 2260 O O . SER A 1 284 ? 23.182 14.119 -6.728 1.00 84.62 284 SER A O 1
ATOM 2262 N N . GLU A 1 285 ? 23.525 15.416 -8.530 1.00 85.50 285 GLU A N 1
ATOM 2263 C CA . GLU A 1 285 ? 22.128 15.795 -8.736 1.00 85.50 285 GLU A CA 1
ATOM 2264 C C . GLU A 1 285 ? 21.268 14.583 -9.125 1.00 85.50 285 GLU A C 1
ATOM 2266 O O . GLU A 1 285 ? 20.221 14.325 -8.519 1.00 85.50 285 GLU A O 1
ATOM 2271 N N . ILE A 1 286 ? 21.759 13.754 -10.053 1.00 87.00 286 ILE A N 1
ATOM 2272 C CA . ILE A 1 286 ? 21.073 12.514 -10.438 1.00 87.00 286 ILE A CA 1
ATOM 2273 C C . ILE A 1 286 ? 21.050 11.525 -9.258 1.00 87.00 286 ILE A C 1
ATOM 2275 O O . ILE A 1 286 ? 20.049 10.837 -9.033 1.00 87.00 286 ILE A O 1
ATOM 2279 N N . SER A 1 287 ? 22.124 11.453 -8.467 1.00 88.56 287 SER A N 1
ATOM 2280 C CA . SER A 1 287 ? 22.169 10.627 -7.252 1.00 88.56 287 SER A CA 1
ATOM 2281 C C . SER A 1 287 ? 21.138 11.073 -6.204 1.00 88.56 287 SER A C 1
ATOM 2283 O O . SER A 1 287 ? 20.425 10.233 -5.648 1.00 88.56 287 SER A O 1
ATOM 2285 N N . MET A 1 288 ? 20.980 12.385 -5.986 1.00 89.19 288 MET A N 1
ATOM 2286 C CA . MET A 1 288 ? 19.956 12.945 -5.094 1.00 89.19 288 MET A CA 1
ATOM 2287 C C . MET A 1 288 ? 18.545 12.599 -5.560 1.00 89.19 288 MET A C 1
ATOM 2289 O O . MET A 1 288 ? 17.739 12.154 -4.745 1.00 89.19 288 MET A O 1
ATOM 2293 N N . PHE A 1 289 ? 18.263 12.726 -6.858 1.00 90.88 289 PHE A N 1
ATOM 2294 C CA . PHE A 1 289 ? 16.973 12.333 -7.422 1.00 90.88 289 PHE A CA 1
ATOM 2295 C C . PHE A 1 289 ? 16.687 10.839 -7.191 1.00 90.88 289 PHE A C 1
ATOM 2297 O O . PHE A 1 289 ? 15.627 10.479 -6.676 1.00 90.88 289 PHE A O 1
ATOM 2304 N N . ARG A 1 290 ? 17.654 9.955 -7.484 1.00 89.06 290 ARG A N 1
ATOM 2305 C CA . ARG A 1 290 ? 17.523 8.502 -7.247 1.00 89.06 290 ARG A CA 1
ATOM 2306 C C . ARG A 1 290 ? 17.286 8.178 -5.770 1.00 89.06 290 ARG A C 1
ATOM 2308 O O . ARG A 1 290 ? 16.421 7.361 -5.439 1.00 89.06 290 ARG A O 1
ATOM 2315 N N . GLY A 1 291 ? 18.035 8.826 -4.879 1.00 91.19 291 GLY A N 1
ATOM 2316 C CA . GLY A 1 291 ? 17.861 8.707 -3.434 1.00 91.19 291 GLY A CA 1
ATOM 2317 C C . GLY A 1 291 ? 16.484 9.194 -2.980 1.00 91.19 291 GLY A C 1
ATOM 2318 O O . GLY A 1 291 ? 15.799 8.483 -2.247 1.00 91.19 291 GLY A O 1
ATOM 2319 N N . GLY A 1 292 ? 16.044 10.353 -3.474 1.00 93.94 292 GLY A N 1
ATOM 2320 C CA . GLY A 1 292 ? 14.740 10.948 -3.189 1.00 93.94 292 GLY A CA 1
ATOM 2321 C C . GLY A 1 292 ? 13.584 10.031 -3.574 1.00 93.94 292 GLY A C 1
ATOM 2322 O O . GLY A 1 292 ? 12.729 9.742 -2.735 1.00 93.94 292 GLY A O 1
ATOM 2323 N N . VAL A 1 293 ? 13.611 9.482 -4.792 1.00 92.50 293 VAL A N 1
ATOM 2324 C CA . VAL A 1 293 ? 12.603 8.523 -5.271 1.00 92.50 293 VAL A CA 1
ATOM 2325 C C . VAL A 1 293 ? 12.595 7.251 -4.415 1.00 92.50 293 VAL A C 1
ATOM 2327 O O . VAL A 1 293 ? 11.526 6.756 -4.057 1.00 92.50 293 VAL A O 1
ATOM 2330 N N . THR A 1 294 ? 13.768 6.744 -4.022 1.00 91.31 294 THR A N 1
ATOM 2331 C CA . THR A 1 294 ? 13.877 5.555 -3.155 1.00 91.31 294 THR A CA 1
ATOM 2332 C C . THR A 1 294 ? 13.284 5.813 -1.764 1.00 91.31 294 THR A C 1
ATOM 2334 O O . THR A 1 294 ? 12.506 5.007 -1.253 1.00 91.31 294 THR A O 1
ATOM 2337 N N . ILE A 1 295 ? 13.611 6.956 -1.154 1.00 93.81 295 ILE A N 1
ATOM 2338 C CA . ILE A 1 295 ? 13.084 7.369 0.155 1.00 93.81 295 ILE A CA 1
ATOM 2339 C C . ILE A 1 295 ? 11.563 7.550 0.087 1.00 93.81 295 ILE A C 1
ATOM 2341 O O . ILE A 1 295 ? 10.841 7.074 0.967 1.00 93.81 295 ILE A O 1
ATOM 2345 N N . LEU A 1 296 ? 11.066 8.186 -0.978 1.00 93.25 296 LEU A N 1
ATOM 2346 C CA . LEU A 1 296 ? 9.638 8.378 -1.213 1.00 93.25 296 LEU A CA 1
ATOM 2347 C C . LEU A 1 296 ? 8.913 7.034 -1.357 1.00 93.25 296 LEU A C 1
ATOM 2349 O O . LEU A 1 296 ? 7.856 6.835 -0.758 1.00 93.25 296 LEU A O 1
ATOM 2353 N N . PHE A 1 297 ? 9.502 6.086 -2.090 1.00 92.38 297 PHE A N 1
ATOM 2354 C CA . PHE A 1 297 ? 8.972 4.732 -2.206 1.00 92.38 297 PHE A CA 1
ATOM 2355 C C . PHE A 1 297 ? 8.881 4.036 -0.841 1.00 92.38 297 PHE A C 1
ATOM 2357 O O . PHE A 1 297 ? 7.833 3.480 -0.516 1.00 92.38 297 PHE A O 1
ATOM 2364 N N . TYR A 1 298 ? 9.923 4.119 -0.006 1.00 92.69 298 TYR A N 1
ATOM 2365 C CA . TYR A 1 298 ? 9.927 3.498 1.325 1.00 92.69 298 TYR A CA 1
ATOM 2366 C C . TYR A 1 298 ? 8.832 4.094 2.217 1.00 92.69 298 TYR A C 1
ATOM 2368 O O . TYR A 1 298 ? 8.077 3.354 2.849 1.00 92.69 298 TYR A O 1
ATOM 2376 N N . ALA A 1 299 ? 8.712 5.422 2.228 1.00 93.88 299 ALA A N 1
ATOM 2377 C CA . ALA A 1 299 ? 7.677 6.131 2.969 1.00 93.88 299 ALA A CA 1
ATOM 2378 C C . ALA A 1 299 ? 6.263 5.707 2.553 1.00 93.88 299 ALA A C 1
ATOM 2380 O O . ALA A 1 299 ? 5.437 5.365 3.401 1.00 93.88 299 ALA A O 1
ATOM 2381 N N . LEU A 1 300 ? 5.985 5.697 1.247 1.00 91.38 300 LEU A N 1
ATOM 2382 C CA . LEU A 1 300 ? 4.675 5.318 0.724 1.00 91.38 300 LEU A CA 1
ATOM 2383 C C . LEU A 1 300 ? 4.367 3.840 0.986 1.00 91.38 300 LEU A C 1
ATOM 2385 O O . LEU A 1 300 ? 3.254 3.514 1.398 1.00 91.38 300 LEU A O 1
ATOM 2389 N N . TYR A 1 301 ? 5.348 2.958 0.797 1.00 93.00 301 TYR A N 1
ATOM 2390 C CA . TYR A 1 301 ? 5.194 1.520 0.985 1.00 93.00 301 TYR A CA 1
ATOM 2391 C C . TYR A 1 301 ? 4.892 1.153 2.443 1.00 93.00 301 TYR A C 1
ATOM 2393 O O . TYR A 1 301 ? 3.845 0.567 2.723 1.00 93.00 301 TYR A O 1
ATOM 2401 N N . PHE A 1 302 ? 5.763 1.528 3.386 1.00 93.25 302 PHE A N 1
ATOM 2402 C CA . PHE A 1 302 ? 5.571 1.192 4.801 1.00 93.25 302 PHE A CA 1
ATOM 2403 C C . PHE A 1 302 ? 4.395 1.955 5.423 1.00 93.25 302 PHE A C 1
ATOM 2405 O O . PHE A 1 302 ? 3.677 1.396 6.256 1.00 93.25 302 PHE A O 1
ATOM 2412 N N . GLY A 1 303 ? 4.138 3.187 4.969 1.00 91.94 303 GLY A N 1
ATOM 2413 C CA . GLY A 1 303 ? 2.971 3.966 5.375 1.00 91.94 303 GLY A CA 1
ATOM 2414 C C . GLY A 1 303 ? 1.656 3.317 4.946 1.00 91.94 303 GLY A C 1
ATOM 2415 O O . GLY A 1 303 ? 0.739 3.187 5.759 1.00 91.94 303 GLY A O 1
ATOM 2416 N N . MET A 1 304 ? 1.563 2.853 3.696 1.00 90.44 304 MET A N 1
ATOM 2417 C CA . MET A 1 304 ? 0.404 2.097 3.213 1.00 90.44 304 MET A CA 1
ATOM 2418 C C . MET A 1 304 ? 0.253 0.769 3.950 1.00 90.44 304 MET A C 1
ATOM 2420 O O . MET A 1 304 ? -0.841 0.453 4.417 1.00 90.44 304 MET A O 1
ATOM 2424 N N . LEU A 1 305 ? 1.342 0.008 4.077 1.00 92.62 305 LEU A N 1
ATOM 2425 C CA . LEU A 1 305 ? 1.331 -1.309 4.702 1.00 92.62 305 LEU A CA 1
ATOM 2426 C C . LEU A 1 305 ? 0.847 -1.230 6.154 1.00 92.62 305 LEU A C 1
ATOM 2428 O O . LEU A 1 305 ? -0.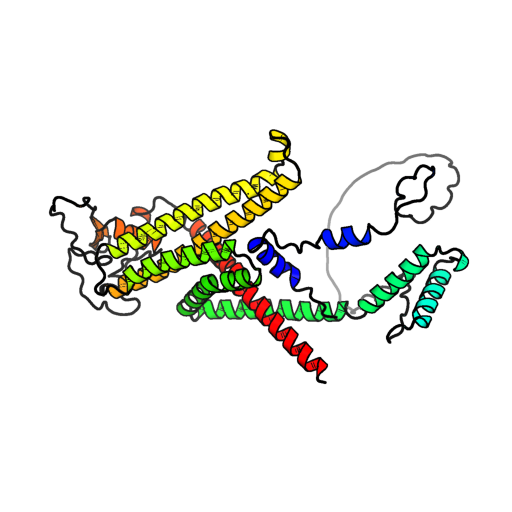057 -1.969 6.538 1.00 92.62 305 LEU A O 1
ATOM 2432 N N . GLY A 1 306 ? 1.386 -0.294 6.943 1.00 92.12 306 GLY A N 1
ATOM 2433 C CA . GLY A 1 306 ? 0.948 -0.068 8.320 1.00 92.12 306 GLY A CA 1
ATOM 2434 C C . GLY A 1 306 ? -0.517 0.364 8.409 1.00 92.12 306 GLY A C 1
ATOM 2435 O O . GLY A 1 306 ? -1.254 -0.125 9.264 1.00 92.12 306 GLY A O 1
ATOM 2436 N N . ARG A 1 307 ? -0.961 1.230 7.492 1.00 88.56 307 ARG A N 1
ATOM 2437 C CA . ARG A 1 307 ? -2.333 1.753 7.436 1.00 88.56 307 ARG A CA 1
ATOM 2438 C C . ARG A 1 307 ? -3.375 0.680 7.101 1.00 88.56 307 ARG A C 1
ATOM 2440 O O . ARG A 1 307 ? -4.414 0.621 7.755 1.00 88.56 307 ARG A O 1
ATOM 2447 N N . ASP A 1 308 ? -3.122 -0.154 6.099 1.00 89.25 308 ASP A N 1
ATOM 2448 C CA . ASP A 1 308 ? -4.045 -1.230 5.715 1.00 89.25 308 ASP A CA 1
ATOM 2449 C C . ASP A 1 308 ? -4.044 -2.363 6.746 1.00 89.25 308 ASP A C 1
ATOM 2451 O O . ASP A 1 308 ? -5.075 -2.982 7.024 1.00 89.25 308 ASP A O 1
ATOM 2455 N N . PHE A 1 309 ? -2.887 -2.617 7.356 1.00 91.75 309 PHE A N 1
ATOM 2456 C CA . PHE A 1 309 ? -2.768 -3.619 8.399 1.00 91.75 309 PHE A CA 1
ATOM 2457 C C . PHE A 1 309 ? -3.527 -3.219 9.672 1.00 91.75 309 PHE A C 1
ATOM 2459 O O . PHE A 1 309 ? -4.284 -4.033 10.210 1.00 91.75 309 PHE A O 1
ATOM 2466 N N . VAL A 1 310 ? -3.382 -1.974 10.146 1.00 91.12 310 VAL A N 1
ATOM 2467 C CA . VAL A 1 310 ? -4.052 -1.525 11.377 1.00 91.12 310 VAL A CA 1
ATOM 2468 C C . VAL A 1 310 ? -5.571 -1.463 11.235 1.00 91.12 310 VAL A C 1
ATOM 2470 O O . VAL A 1 310 ? -6.266 -1.791 12.193 1.00 91.12 310 VAL A O 1
ATOM 2473 N N . ASP A 1 311 ? -6.107 -1.145 10.054 1.00 88.75 311 ASP A N 1
ATOM 2474 C CA . ASP A 1 311 ? -7.550 -1.232 9.771 1.00 88.75 311 ASP A CA 1
ATOM 2475 C C . ASP A 1 311 ? -8.082 -2.653 10.058 1.00 88.75 311 ASP A C 1
ATOM 2477 O O . ASP A 1 311 ? -9.028 -2.855 10.829 1.00 88.75 311 ASP A O 1
ATOM 2481 N N . ARG A 1 312 ? -7.393 -3.678 9.540 1.00 89.31 312 ARG A N 1
ATOM 2482 C CA . ARG A 1 312 ? -7.746 -5.086 9.788 1.00 89.31 312 ARG A CA 1
ATOM 2483 C C . ARG A 1 312 ? -7.519 -5.515 11.233 1.00 89.31 312 ARG A C 1
ATOM 2485 O O . ARG A 1 312 ? -8.343 -6.252 11.785 1.00 89.31 312 ARG A O 1
ATOM 2492 N N . LEU A 1 313 ? -6.420 -5.073 11.840 1.00 90.38 313 LEU A N 1
ATOM 2493 C CA . LEU A 1 313 ? -6.096 -5.386 13.228 1.00 90.38 313 LEU A CA 1
ATOM 2494 C C . LEU A 1 313 ? -7.129 -4.783 14.188 1.00 90.38 313 LEU A C 1
ATOM 2496 O O . LEU A 1 313 ? -7.544 -5.466 15.120 1.00 90.38 313 LEU A O 1
ATOM 2500 N N . SER A 1 314 ? -7.601 -3.562 13.928 1.00 89.94 314 SER A N 1
ATOM 2501 C CA . SER A 1 314 ? -8.611 -2.867 14.740 1.00 89.94 314 SER A CA 1
ATOM 2502 C C . SER A 1 314 ? -9.895 -3.682 14.848 1.00 89.94 314 SER A C 1
ATOM 2504 O O . SER A 1 314 ? -10.368 -3.952 15.952 1.00 89.94 314 SER A O 1
ATOM 2506 N N . ASP A 1 315 ? -10.407 -4.183 13.720 1.00 88.25 315 ASP A N 1
ATOM 2507 C CA . ASP A 1 315 ? -11.575 -5.067 13.723 1.00 88.25 315 ASP A CA 1
ATOM 2508 C C . ASP A 1 315 ? -11.322 -6.356 14.515 1.00 88.25 315 ASP A C 1
ATOM 2510 O O . ASP A 1 315 ? -12.209 -6.851 15.211 1.00 88.25 315 ASP A O 1
ATOM 2514 N N . ARG A 1 316 ? -10.125 -6.947 14.384 1.00 87.62 316 ARG A N 1
ATOM 2515 C CA . ARG A 1 316 ? -9.783 -8.192 15.083 1.00 87.62 316 ARG A CA 1
ATOM 2516 C C . ARG A 1 316 ? -9.709 -7.978 16.592 1.00 87.62 316 ARG A C 1
ATOM 2518 O O . ARG A 1 316 ? -10.272 -8.789 17.323 1.00 87.62 316 ARG A O 1
ATOM 2525 N N . MET A 1 317 ? -9.090 -6.886 17.036 1.00 88.38 317 MET A N 1
ATOM 2526 C CA . MET A 1 317 ? -9.044 -6.475 18.442 1.00 88.38 317 MET A CA 1
ATOM 2527 C C . MET A 1 317 ? -10.450 -6.265 19.008 1.00 88.38 317 MET A C 1
ATOM 2529 O O . MET A 1 317 ? -10.792 -6.853 20.032 1.00 88.38 317 MET A O 1
ATOM 2533 N N . ALA A 1 318 ? -11.302 -5.516 18.303 1.00 86.69 318 ALA A N 1
ATOM 2534 C CA . ALA A 1 318 ? -12.676 -5.269 18.735 1.00 86.69 318 ALA A CA 1
ATOM 2535 C C . ALA A 1 318 ? -13.499 -6.571 18.845 1.00 86.69 318 ALA A C 1
ATOM 2537 O O . ALA A 1 318 ? -14.220 -6.777 19.824 1.00 86.69 318 ALA A O 1
ATOM 2538 N N . MET A 1 319 ? -13.352 -7.494 17.884 1.00 86.38 319 MET A N 1
ATOM 2539 C CA . MET A 1 319 ? -14.005 -8.811 17.936 1.00 86.38 319 MET A CA 1
ATOM 2540 C C . MET A 1 319 ? -13.526 -9.666 19.118 1.00 86.38 319 MET A C 1
ATOM 2542 O O . MET A 1 319 ? -14.332 -10.383 19.709 1.00 86.38 319 MET A O 1
ATOM 2546 N N . MET A 1 320 ? -12.239 -9.603 19.479 1.00 84.19 320 MET A N 1
ATOM 2547 C CA . MET A 1 320 ? -11.692 -10.371 20.608 1.00 84.19 320 MET A CA 1
ATOM 2548 C C . MET A 1 320 ? -12.229 -9.900 21.960 1.00 84.19 320 MET A C 1
ATOM 2550 O O . MET A 1 320 ? -12.435 -10.724 22.850 1.00 84.19 320 MET A O 1
ATOM 2554 N N . MET A 1 321 ? -12.544 -8.610 22.106 1.00 84.12 321 MET A N 1
ATOM 2555 C CA . MET A 1 321 ? -13.200 -8.107 23.320 1.00 84.12 321 MET A CA 1
ATOM 2556 C C . MET A 1 321 ? -14.608 -8.684 23.510 1.00 84.12 321 MET A C 1
ATOM 2558 O O . MET A 1 321 ? -15.048 -8.896 24.645 1.00 84.12 321 MET A O 1
ATOM 2562 N N . GLY A 1 322 ? -15.293 -8.991 22.403 1.00 84.44 322 GLY A N 1
ATOM 2563 C CA . GLY A 1 322 ? -16.617 -9.618 22.374 1.00 84.44 322 GLY A CA 1
ATOM 2564 C C . GLY A 1 322 ? -17.796 -8.639 22.354 1.00 84.44 322 GLY A C 1
ATOM 2565 O O . GLY A 1 322 ? -18.933 -9.086 22.210 1.00 84.44 322 GLY A O 1
ATOM 2566 N N . TYR A 1 323 ? -17.538 -7.331 22.457 1.00 83.56 323 TYR A N 1
ATOM 2567 C CA . TYR A 1 323 ? -18.558 -6.276 22.358 1.00 83.56 323 TYR A CA 1
ATOM 2568 C C . TYR A 1 323 ? -18.846 -5.847 20.909 1.00 83.56 323 TYR A C 1
ATOM 2570 O O . TYR A 1 323 ? -19.878 -5.241 20.648 1.00 83.56 323 TYR A O 1
ATOM 2578 N N . PHE A 1 324 ? -17.966 -6.175 19.959 1.00 84.94 324 PHE A N 1
ATOM 2579 C CA . PHE A 1 324 ? -18.135 -5.884 18.532 1.00 84.94 324 PHE A CA 1
ATOM 2580 C C . PHE A 1 324 ? -18.414 -7.170 17.741 1.00 84.94 324 PHE A C 1
ATOM 2582 O O . PHE A 1 324 ? -17.784 -8.205 17.976 1.00 84.94 324 PHE A O 1
ATOM 2589 N N . SER A 1 325 ? -19.309 -7.097 16.753 1.00 81.50 325 SER A N 1
ATOM 2590 C CA . SER A 1 325 ? -19.541 -8.162 15.768 1.00 81.50 325 SER A CA 1
ATOM 2591 C C . SER A 1 325 ? -19.610 -7.590 14.352 1.00 81.50 325 SER A C 1
ATOM 2593 O O . SER A 1 325 ? -20.325 -6.617 14.103 1.00 81.50 325 SER A O 1
ATOM 2595 N N . ARG A 1 326 ? -18.914 -8.216 13.389 1.00 73.31 326 ARG A N 1
ATOM 2596 C CA . ARG A 1 326 ? -18.981 -7.818 11.968 1.00 73.31 326 ARG A CA 1
ATOM 2597 C C . ARG A 1 326 ? -20.378 -8.055 11.389 1.00 73.31 326 ARG A C 1
ATOM 2599 O O . ARG A 1 326 ? -20.932 -7.166 10.748 1.00 73.31 326 ARG A O 1
ATOM 2606 N N . THR A 1 327 ? -20.980 -9.201 11.691 1.00 72.19 327 THR A N 1
ATOM 2607 C CA . THR A 1 327 ? -22.285 -9.639 11.175 1.00 72.19 327 THR A CA 1
ATOM 2608 C C . THR A 1 327 ? -23.047 -10.361 12.285 1.00 72.19 327 THR A C 1
ATOM 2610 O O . THR A 1 327 ? -22.589 -11.394 12.769 1.00 72.19 327 THR A O 1
ATOM 2613 N N . GLY A 1 328 ? -24.191 -9.815 12.702 1.00 71.31 328 GLY A N 1
ATOM 2614 C CA . GLY A 1 328 ? -25.008 -10.361 13.791 1.00 71.31 328 GLY A CA 1
ATOM 2615 C C . GLY A 1 328 ? -24.803 -9.667 15.139 1.00 71.31 328 GLY A C 1
ATOM 2616 O O . GLY A 1 328 ? -24.234 -8.575 15.213 1.00 71.31 328 GLY A O 1
ATOM 2617 N N . PHE A 1 329 ? -25.292 -10.306 16.201 1.00 74.69 329 PHE A N 1
ATOM 2618 C CA . PHE A 1 329 ? -25.304 -9.753 17.554 1.00 74.69 329 PHE A CA 1
ATOM 2619 C C . PHE A 1 329 ? -23.931 -9.875 18.248 1.00 74.69 329 PHE A C 1
ATOM 2621 O O . PHE A 1 329 ? -23.223 -10.866 18.034 1.00 74.69 329 PHE A O 1
ATOM 2628 N N . PRO A 1 330 ? -23.521 -8.885 19.065 1.00 78.38 330 PRO A N 1
ATOM 2629 C CA . PRO A 1 330 ? -22.343 -8.987 19.925 1.00 78.38 330 PRO A CA 1
ATOM 2630 C C . PRO A 1 330 ? -22.407 -10.200 20.859 1.00 78.38 330 PRO A C 1
ATOM 2632 O O . PRO A 1 330 ? -23.480 -10.596 21.305 1.00 78.38 330 PRO A O 1
ATOM 2635 N N . ARG A 1 331 ? -21.246 -10.770 21.202 1.00 76.94 331 ARG A N 1
ATOM 2636 C CA . ARG A 1 331 ? -21.166 -11.910 22.136 1.00 76.94 331 ARG A CA 1
ATOM 2637 C C . ARG A 1 331 ? -21.358 -11.494 23.594 1.00 76.94 331 ARG A C 1
ATOM 2639 O O . ARG A 1 331 ? -21.696 -12.330 24.424 1.00 76.94 331 ARG A O 1
ATOM 2646 N N . LYS A 1 332 ? -21.099 -10.224 23.913 1.00 82.94 332 LYS A N 1
ATOM 2647 C CA . LYS A 1 332 ? -21.233 -9.646 25.252 1.00 82.94 332 LYS A CA 1
ATOM 2648 C C . LYS A 1 332 ? -22.137 -8.422 25.215 1.00 82.94 332 LYS A C 1
ATOM 2650 O O . LYS A 1 332 ? -22.016 -7.584 24.324 1.00 82.94 332 LYS A O 1
ATOM 2655 N N . HIS A 1 333 ? -22.987 -8.301 26.228 1.00 84.44 333 HIS A N 1
ATOM 2656 C CA . HIS A 1 333 ? -23.756 -7.089 26.472 1.00 84.44 333 HIS A CA 1
ATOM 2657 C C . HIS A 1 333 ? -22.852 -6.001 27.067 1.00 84.44 333 HIS A C 1
ATOM 2659 O O . HIS A 1 333 ? -22.081 -6.266 27.994 1.00 84.44 333 HIS A O 1
ATOM 2665 N N . LEU A 1 334 ? -22.934 -4.787 26.524 1.00 85.00 334 LEU A N 1
ATOM 2666 C CA . LEU A 1 334 ? -22.135 -3.653 26.975 1.00 85.00 334 LEU A CA 1
ATOM 2667 C C . LEU A 1 334 ? -22.827 -2.953 28.153 1.00 85.00 334 LEU A C 1
ATOM 2669 O O . LEU A 1 334 ? -23.967 -2.515 28.032 1.00 85.00 334 LEU A O 1
ATOM 2673 N N . ARG A 1 335 ? -22.133 -2.833 29.291 1.00 81.94 335 ARG A N 1
ATOM 2674 C CA . ARG A 1 335 ? -22.611 -2.049 30.442 1.00 81.94 335 ARG A CA 1
ATOM 2675 C C . ARG A 1 335 ? -22.422 -0.553 30.181 1.00 81.94 335 ARG A C 1
ATOM 2677 O O . ARG A 1 335 ? -21.489 -0.163 29.486 1.00 81.94 335 ARG A O 1
ATOM 2684 N N . SER A 1 336 ? -23.256 0.281 30.800 1.00 82.31 336 SER A N 1
ATOM 2685 C CA . SER A 1 336 ? -23.308 1.734 30.570 1.00 82.31 336 SER A CA 1
ATOM 2686 C C . SER A 1 336 ? -22.015 2.500 30.862 1.00 82.31 336 SER A C 1
ATOM 2688 O O . SER A 1 336 ? -21.874 3.599 30.347 1.00 82.31 336 SER A O 1
ATOM 2690 N N . ASN A 1 337 ? -21.084 1.941 31.642 1.0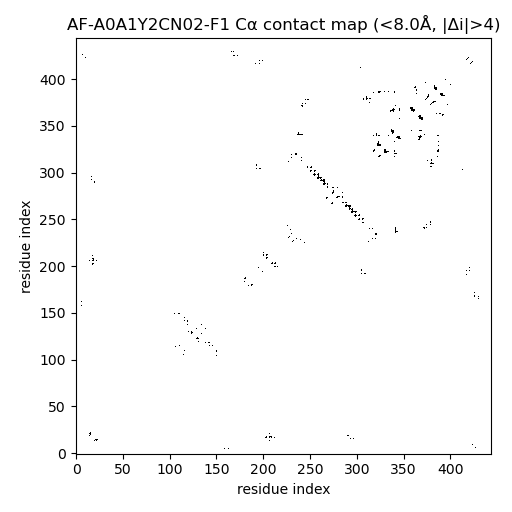0 86.31 337 ASN A N 1
ATOM 2691 C CA . ASN A 1 337 ? -19.842 2.603 32.062 1.00 86.31 337 ASN A CA 1
ATOM 2692 C C . ASN A 1 337 ? -18.585 1.829 31.629 1.00 86.31 337 ASN A C 1
ATOM 2694 O O . ASN A 1 337 ? -17.599 1.805 32.358 1.00 86.31 337 ASN A O 1
ATOM 2698 N N . VAL A 1 338 ? -18.627 1.110 30.504 1.00 88.75 338 VAL A N 1
ATOM 2699 C CA . VAL A 1 338 ? -17.480 0.336 30.001 1.00 88.75 338 VAL A CA 1
ATOM 2700 C C . VAL A 1 338 ? -17.201 0.716 28.555 1.00 88.75 338 VAL A C 1
ATOM 2702 O O . VAL A 1 338 ? -18.103 0.735 27.720 1.00 88.75 338 VAL A O 1
ATOM 2705 N N . CYS A 1 339 ? -15.935 0.970 28.233 1.00 89.12 339 CYS A N 1
ATOM 2706 C CA . CYS A 1 339 ? -15.520 1.248 26.865 1.00 89.12 339 CYS A CA 1
ATOM 2707 C C . CYS A 1 339 ? -15.520 -0.048 26.034 1.00 89.12 339 CYS A C 1
ATOM 2709 O O . CYS A 1 339 ? -14.800 -0.992 26.355 1.00 89.12 339 CYS A O 1
ATOM 2711 N N . ALA A 1 340 ? -16.252 -0.096 24.916 1.00 87.19 340 ALA A N 1
ATOM 2712 C CA . ALA A 1 340 ? -16.358 -1.316 24.096 1.00 87.19 340 ALA A CA 1
ATOM 2713 C C . ALA A 1 340 ? -15.057 -1.716 23.363 1.00 87.19 340 ALA A C 1
ATOM 2715 O O . ALA A 1 340 ? -14.954 -2.836 22.865 1.00 87.19 340 ALA A O 1
ATOM 2716 N N . ILE A 1 341 ? -14.076 -0.808 23.282 1.00 87.75 341 ILE A N 1
ATOM 2717 C CA . ILE A 1 341 ? -12.809 -1.008 22.558 1.00 87.75 341 ILE A CA 1
ATOM 2718 C C . ILE A 1 341 ? -11.750 -1.637 23.468 1.00 87.75 341 ILE A C 1
ATOM 2720 O O . ILE A 1 341 ? -11.108 -2.605 23.074 1.00 87.75 341 ILE A O 1
ATOM 2724 N N . CYS A 1 342 ? -11.566 -1.097 24.677 1.00 87.75 342 CYS A N 1
ATOM 2725 C CA . CYS A 1 342 ? -10.564 -1.583 25.630 1.00 87.75 342 CYS A CA 1
ATOM 2726 C C . CYS A 1 342 ? -11.150 -2.420 26.775 1.00 87.75 342 CYS A C 1
ATOM 2728 O O . CYS A 1 342 ? -10.403 -3.100 27.465 1.00 87.75 342 CYS A O 1
ATOM 2730 N N . GLY A 1 343 ? -12.470 -2.397 26.982 1.00 84.94 343 GLY A N 1
ATOM 2731 C CA . GLY A 1 343 ? -13.156 -3.163 28.028 1.00 84.94 343 GLY A CA 1
ATOM 2732 C C . GLY A 1 343 ? -12.985 -2.626 29.448 1.00 84.94 343 GLY A C 1
ATOM 2733 O O . GLY A 1 343 ? -13.427 -3.291 30.380 1.00 84.94 343 GLY A O 1
ATOM 2734 N N . GLU A 1 344 ? -12.371 -1.454 29.610 1.00 86.94 344 GLU A N 1
ATOM 2735 C CA . GLU A 1 344 ? -12.132 -0.808 30.906 1.00 86.94 344 GLU A CA 1
ATOM 2736 C C . GLU A 1 344 ? -13.299 0.104 31.308 1.00 86.94 344 GLU A C 1
ATOM 2738 O O . GLU A 1 344 ? -14.034 0.604 30.445 1.00 86.94 344 GLU A O 1
ATOM 2743 N N . SER A 1 345 ? -13.454 0.322 32.616 1.00 85.88 345 SER A N 1
ATOM 2744 C CA . SER A 1 345 ? -14.456 1.230 33.179 1.00 85.88 345 SER A CA 1
ATOM 2745 C C . SER A 1 345 ? -14.212 2.682 32.758 1.00 85.88 345 SER A C 1
ATOM 2747 O O . SER A 1 345 ? -13.084 3.158 32.796 1.00 85.88 345 SER A O 1
ATOM 2749 N N . THR A 1 346 ? -15.279 3.400 32.410 1.00 82.81 346 THR A N 1
ATOM 2750 C CA . THR A 1 346 ? -15.264 4.828 32.054 1.00 82.81 346 THR A CA 1
ATOM 2751 C C . THR A 1 346 ? -15.678 5.727 33.228 1.00 82.81 346 THR A C 1
ATOM 2753 O O . THR A 1 346 ? -16.144 6.844 33.013 1.00 82.81 346 THR A O 1
ATOM 2756 N N . ASN A 1 347 ? -15.607 5.236 34.469 1.00 74.81 347 ASN A N 1
ATOM 2757 C CA . ASN A 1 347 ? -15.937 6.029 35.657 1.00 74.81 347 ASN A CA 1
ATOM 2758 C C . ASN A 1 347 ? -14.788 6.992 36.008 1.00 74.81 347 ASN A C 1
ATOM 2760 O O . ASN A 1 347 ? -13.640 6.572 36.101 1.00 74.81 347 ASN A O 1
ATOM 2764 N N . GLU A 1 348 ? -15.108 8.251 36.322 1.00 58.34 348 GLU A N 1
ATOM 2765 C CA . GLU A 1 348 ? -14.155 9.323 36.685 1.00 58.34 348 GLU A CA 1
ATOM 2766 C C . GLU A 1 348 ? -13.437 9.137 38.048 1.00 58.34 348 GLU A C 1
ATOM 2768 O O . GLU A 1 348 ? -12.787 10.054 38.556 1.00 58.34 348 GLU A O 1
ATOM 2773 N N . HIS A 1 349 ? -13.530 7.968 38.692 1.00 47.78 349 HIS A N 1
ATOM 2774 C CA . HIS A 1 349 ? -13.018 7.787 40.052 1.00 47.78 349 HIS A CA 1
ATOM 2775 C C . HIS A 1 349 ? -11.506 7.503 40.089 1.00 47.78 349 HIS A C 1
ATOM 2777 O O . HIS A 1 349 ? -11.051 6.383 39.872 1.00 47.78 349 HIS A O 1
ATOM 2783 N N . LYS A 1 350 ? -10.758 8.567 40.412 1.00 55.72 350 LYS A N 1
ATOM 2784 C CA . LYS A 1 350 ? -9.368 8.639 40.899 1.00 55.72 350 LYS A CA 1
ATOM 2785 C C . LYS A 1 350 ? -8.750 7.301 41.345 1.00 55.72 350 LYS A C 1
ATOM 2787 O O . LYS A 1 350 ? -9.062 6.795 42.421 1.00 55.72 350 LYS A O 1
ATOM 2792 N N . SER A 1 351 ? -7.714 6.870 40.627 1.00 39.31 351 SER A N 1
ATOM 2793 C CA . SER A 1 351 ? -6.583 6.138 41.207 1.00 39.31 351 SER A CA 1
ATOM 2794 C C . SER A 1 351 ? -5.295 6.898 40.895 1.00 39.31 351 SER A C 1
ATOM 2796 O O . SER A 1 351 ? -5.068 7.297 39.755 1.00 39.31 351 SER A O 1
ATOM 2798 N N . LEU A 1 352 ? -4.483 7.118 41.927 1.00 48.78 352 LEU A N 1
ATOM 2799 C CA . LEU A 1 352 ? -3.407 8.106 42.067 1.00 48.78 352 LEU A CA 1
ATOM 2800 C C . LEU A 1 352 ? -2.218 8.027 41.078 1.00 48.78 352 LEU A C 1
ATOM 2802 O O . LEU A 1 352 ? -1.195 8.655 41.335 1.00 48.78 352 LEU A O 1
ATOM 2806 N N . GLN A 1 353 ? -2.285 7.267 39.981 1.00 42.78 353 GLN A N 1
ATOM 2807 C CA . GLN A 1 353 ? -1.118 7.068 39.114 1.00 42.78 353 GLN A CA 1
ATOM 2808 C C . GLN A 1 353 ? -1.444 6.547 37.702 1.00 42.78 353 GLN A C 1
ATOM 2810 O O . GLN A 1 353 ? -0.884 5.556 37.249 1.00 42.78 353 GLN A O 1
ATOM 2815 N N . LYS A 1 354 ? -2.348 7.193 36.967 1.00 46.81 354 LYS A N 1
ATOM 2816 C CA . LYS A 1 354 ? -2.378 7.118 35.493 1.00 46.81 354 LYS A CA 1
ATOM 2817 C C . LYS A 1 354 ? -3.232 8.276 34.993 1.00 46.81 354 LYS A C 1
ATOM 2819 O O . LYS A 1 354 ? -4.254 8.574 35.598 1.00 46.81 354 LYS A O 1
ATOM 2824 N N . SER A 1 355 ? -2.748 8.971 33.970 1.00 45.44 355 SER A N 1
ATOM 2825 C CA . SER A 1 355 ? -3.382 10.120 33.312 1.00 45.44 355 SER A CA 1
ATOM 2826 C C . SER A 1 355 ? -4.912 10.049 33.313 1.00 45.44 355 SER A C 1
ATOM 2828 O O . SER A 1 355 ? -5.474 9.038 32.898 1.00 45.44 355 SER A O 1
ATOM 2830 N N . THR A 1 356 ? -5.573 11.119 33.756 1.00 50.06 356 THR A N 1
ATOM 2831 C CA . THR A 1 356 ? -7.021 11.327 33.624 1.00 50.06 356 THR A CA 1
ATOM 2832 C C . THR A 1 356 ? -7.402 11.270 32.148 1.00 50.06 356 THR A C 1
ATOM 2834 O O . THR A 1 356 ? -7.302 12.270 31.439 1.00 50.06 356 THR A O 1
ATOM 2837 N N . GLU A 1 357 ? -7.767 10.089 31.660 1.00 65.88 357 GLU A N 1
ATOM 2838 C CA . GLU A 1 357 ? -8.269 9.929 30.303 1.00 65.88 357 GLU A CA 1
ATOM 2839 C C . GLU A 1 357 ? -9.694 10.475 30.248 1.00 65.88 357 GLU A C 1
ATOM 2841 O O . GLU A 1 357 ? -10.590 10.009 30.952 1.00 65.88 357 GLU A O 1
ATOM 2846 N N . SER A 1 358 ? -9.891 11.487 29.413 1.00 78.12 358 SER A N 1
ATOM 2847 C CA . SER A 1 358 ? -11.193 12.057 29.095 1.00 78.12 358 SER A CA 1
ATOM 2848 C C . SER A 1 358 ? -12.095 10.994 28.470 1.00 78.12 358 SER A C 1
ATOM 2850 O O . SER A 1 358 ? -11.717 10.260 27.550 1.00 78.12 358 SER A O 1
ATOM 2852 N N . VAL A 1 359 ? -13.321 10.910 28.982 1.00 84.94 359 VAL A N 1
ATOM 2853 C CA . VAL A 1 359 ? -14.367 10.035 28.454 1.00 84.94 359 VAL A CA 1
ATOM 2854 C C . VAL A 1 359 ? -15.274 10.860 27.556 1.00 84.94 359 VAL A C 1
ATOM 2856 O O . VAL A 1 359 ? -15.752 11.923 27.944 1.00 84.94 359 VAL A O 1
ATOM 2859 N N . ILE A 1 360 ? -15.542 10.352 26.357 1.00 83.38 360 ILE A N 1
ATOM 2860 C CA . ILE A 1 360 ? -16.431 10.985 25.387 1.00 83.38 360 ILE A CA 1
ATOM 2861 C C . ILE A 1 360 ? -17.647 10.085 25.184 1.00 83.38 360 ILE A C 1
ATOM 2863 O O . ILE A 1 360 ? -17.519 8.885 24.926 1.00 83.38 360 ILE A O 1
ATOM 2867 N N . LYS A 1 361 ? -18.840 10.672 25.305 1.00 84.88 361 LYS A N 1
ATOM 2868 C CA . LYS A 1 361 ? -20.106 10.023 24.954 1.00 84.88 361 LYS A CA 1
ATOM 2869 C C . LYS A 1 361 ? -20.472 10.383 23.522 1.00 84.88 361 LYS A C 1
ATOM 2871 O O . LYS A 1 361 ? -20.463 11.551 23.149 1.00 84.88 361 LYS A O 1
ATOM 2876 N N . MET A 1 362 ? -20.787 9.366 22.734 1.00 79.94 362 MET A N 1
ATOM 2877 C CA . MET A 1 362 ? -21.204 9.532 21.340 1.00 79.94 362 MET A CA 1
ATOM 2878 C C . MET A 1 362 ? -22.686 9.928 21.253 1.00 79.94 362 MET A C 1
ATOM 2880 O O . MET A 1 362 ? -23.416 9.776 22.231 1.00 79.94 362 MET A O 1
ATOM 2884 N N . ASN A 1 363 ? -23.167 10.318 20.065 1.00 83.00 363 ASN A N 1
ATOM 2885 C CA . ASN A 1 363 ? -24.599 10.577 19.814 1.00 83.00 363 ASN A CA 1
ATOM 2886 C C . ASN A 1 363 ? -25.484 9.364 20.153 1.00 83.00 363 ASN A C 1
ATOM 2888 O O . ASN A 1 363 ? -26.570 9.518 20.697 1.00 83.00 363 ASN A O 1
ATOM 2892 N N . CYS A 1 364 ? -24.957 8.154 19.936 1.00 86.50 364 CYS A N 1
ATOM 2893 C CA . CYS A 1 364 ? -25.595 6.894 20.320 1.00 86.50 364 CYS A CA 1
ATOM 2894 C C . CYS A 1 364 ? -25.609 6.611 21.839 1.00 86.50 364 CYS A C 1
ATOM 2896 O O . CYS A 1 364 ? -26.028 5.536 22.259 1.00 86.50 364 CYS A O 1
ATOM 2898 N N . GLY A 1 365 ? -25.072 7.511 22.670 1.00 85.25 365 GLY A N 1
ATOM 2899 C CA . GLY A 1 365 ? -25.042 7.402 24.133 1.00 85.25 365 GLY A CA 1
ATOM 2900 C C . GLY A 1 365 ? -23.952 6.496 24.723 1.00 85.25 365 GLY A C 1
ATOM 2901 O O . GLY A 1 365 ? -23.756 6.504 25.938 1.00 85.25 365 GLY A O 1
ATOM 2902 N N . HIS A 1 366 ? -23.207 5.744 23.905 1.00 88.56 366 HIS A N 1
ATOM 2903 C CA . HIS A 1 366 ? -22.136 4.857 24.381 1.00 88.56 366 HIS A CA 1
ATOM 2904 C C . HIS A 1 366 ? -20.868 5.646 24.778 1.00 88.56 366 HIS A C 1
ATOM 2906 O O . HIS A 1 366 ? -20.407 6.467 23.975 1.00 88.56 366 HIS A O 1
ATOM 2912 N N . PRO A 1 367 ? -20.278 5.412 25.971 1.00 88.88 367 PRO A N 1
ATOM 2913 C CA . PRO A 1 367 ? -19.050 6.081 26.397 1.00 88.88 367 PRO A CA 1
ATOM 2914 C C . PRO A 1 367 ? -17.782 5.359 25.925 1.00 88.88 367 PRO A C 1
ATOM 2916 O O . PRO A 1 367 ? -17.681 4.129 25.951 1.00 88.88 367 PRO A O 1
ATOM 2919 N N . PHE A 1 368 ? -16.768 6.137 25.554 1.00 89.50 368 PHE A N 1
ATOM 2920 C CA . PHE A 1 368 ? -15.446 5.641 25.179 1.00 89.50 368 PHE A CA 1
ATOM 2921 C C . PHE A 1 368 ? -14.345 6.514 25.777 1.00 89.50 368 PHE A C 1
ATOM 2923 O O . PHE A 1 368 ? -14.528 7.718 25.936 1.00 89.50 368 PHE A O 1
ATOM 2930 N N . HIS A 1 369 ? -13.175 5.927 26.038 1.00 89.12 369 HIS A N 1
ATOM 2931 C CA . HIS A 1 369 ? -11.964 6.719 26.260 1.00 89.12 369 HIS A CA 1
ATOM 2932 C C . HIS A 1 369 ? -11.608 7.469 24.978 1.00 89.12 369 HIS A C 1
ATOM 2934 O O . HIS A 1 369 ? -11.640 6.872 23.895 1.00 89.12 369 HIS A O 1
ATOM 2940 N N . GLU A 1 370 ? -11.234 8.739 25.108 1.00 85.06 370 GLU A N 1
ATOM 2941 C CA . GLU A 1 370 ? -10.878 9.605 23.987 1.00 85.06 370 GLU A CA 1
ATOM 2942 C C . GLU A 1 370 ? -9.810 8.971 23.080 1.00 85.06 370 GLU A C 1
ATOM 2944 O O . GLU A 1 370 ? -9.994 8.900 21.864 1.00 85.06 370 GLU A O 1
ATOM 2949 N N . ASP A 1 371 ? -8.757 8.393 23.658 1.00 85.00 371 ASP A N 1
ATOM 2950 C CA . ASP A 1 371 ? -7.692 7.729 22.898 1.00 85.00 371 ASP A CA 1
ATOM 2951 C C . ASP A 1 371 ? -8.169 6.469 22.166 1.00 85.00 371 ASP A C 1
ATOM 2953 O O . ASP A 1 371 ? -7.733 6.176 21.051 1.00 85.00 371 ASP A O 1
ATOM 2957 N N . CYS A 1 372 ? -9.097 5.718 22.766 1.00 88.62 372 CYS A N 1
ATOM 2958 C CA . CYS A 1 372 ? -9.631 4.505 22.154 1.00 88.62 372 CYS A CA 1
ATOM 2959 C C . CYS A 1 372 ? -10.513 4.843 20.952 1.00 88.62 372 CYS A C 1
ATOM 2961 O O . CYS A 1 372 ? -10.364 4.229 19.893 1.00 88.62 372 CYS A O 1
ATOM 2963 N N . ILE A 1 373 ? -11.418 5.816 21.103 1.00 87.00 373 ILE A N 1
ATOM 2964 C CA . ILE A 1 373 ? -12.317 6.209 20.016 1.00 87.00 373 ILE A CA 1
ATOM 2965 C C . ILE A 1 373 ? -11.565 6.939 18.906 1.00 87.00 373 ILE A C 1
ATOM 2967 O O . ILE A 1 373 ? -11.801 6.636 17.741 1.00 87.00 373 ILE A O 1
ATOM 2971 N N . ARG A 1 374 ? -10.597 7.807 19.233 1.00 84.94 374 ARG A N 1
ATOM 2972 C CA . ARG A 1 374 ? -9.699 8.421 18.239 1.00 84.94 374 ARG A CA 1
ATOM 2973 C C . ARG A 1 374 ? -8.886 7.363 17.496 1.00 84.94 374 ARG A C 1
ATOM 2975 O O . ARG A 1 374 ? -8.761 7.435 16.277 1.00 84.94 374 ARG A O 1
ATOM 2982 N N . GLY A 1 375 ? -8.374 6.357 18.206 1.00 86.50 375 GLY A N 1
ATOM 2983 C CA . GLY A 1 375 ? -7.694 5.212 17.603 1.00 86.50 375 GLY A CA 1
ATOM 2984 C C . GLY A 1 375 ? -8.568 4.467 16.600 1.00 86.50 375 GLY A C 1
ATOM 2985 O O . GLY A 1 375 ? -8.169 4.239 15.460 1.00 86.50 375 GLY A O 1
ATOM 2986 N N . TRP A 1 376 ? -9.798 4.159 16.994 1.00 88.19 376 TRP A N 1
ATOM 2987 C CA . TRP A 1 376 ? -10.772 3.482 16.144 1.00 88.19 376 TRP A CA 1
ATOM 2988 C C . TRP A 1 376 ? -11.149 4.294 14.897 1.00 88.19 376 TRP A C 1
ATOM 2990 O O . TRP A 1 376 ? -11.139 3.760 13.786 1.00 88.19 376 TRP A O 1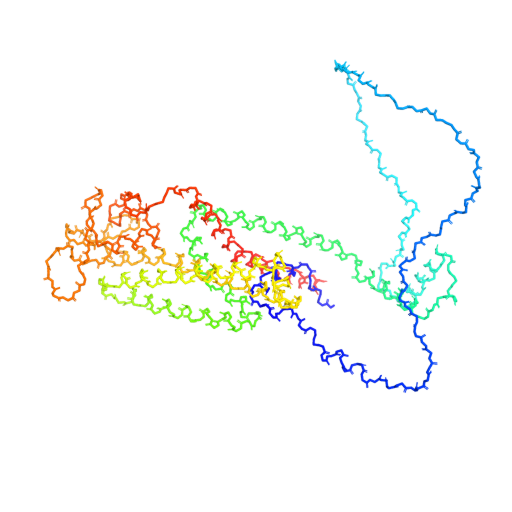
ATOM 3000 N N . THR A 1 377 ? -11.433 5.588 15.058 1.00 84.81 377 THR A N 1
ATOM 3001 C CA . THR A 1 377 ? -11.921 6.435 13.961 1.00 84.81 377 THR A CA 1
ATOM 3002 C C . THR A 1 377 ? -10.814 6.898 13.024 1.00 84.81 377 THR A C 1
ATOM 3004 O O . THR A 1 377 ? -10.955 6.788 11.808 1.00 84.81 377 THR A O 1
ATOM 3007 N N . ILE A 1 378 ? -9.689 7.371 13.563 1.00 82.12 378 ILE A N 1
ATOM 3008 C CA . ILE A 1 378 ? -8.606 7.970 12.774 1.00 82.12 378 ILE A CA 1
ATOM 3009 C C . ILE A 1 378 ? -7.677 6.883 12.235 1.00 82.12 378 ILE A C 1
ATOM 3011 O O . ILE A 1 378 ? -7.420 6.816 11.033 1.00 82.12 378 ILE A O 1
ATOM 3015 N N . ILE A 1 379 ? -7.169 6.023 13.121 1.00 83.75 379 ILE A N 1
ATOM 3016 C CA . ILE A 1 379 ? -6.130 5.045 12.774 1.00 83.75 379 ILE A CA 1
ATOM 3017 C C . ILE A 1 379 ? -6.770 3.795 12.161 1.00 83.75 379 ILE A C 1
ATOM 3019 O O . ILE A 1 379 ? -6.332 3.334 11.110 1.00 83.75 379 ILE A O 1
ATOM 3023 N N . GLY A 1 380 ? -7.855 3.296 12.760 1.00 80.88 380 GLY A N 1
ATOM 3024 C CA . GLY A 1 380 ? -8.647 2.182 12.233 1.00 80.88 380 GLY A CA 1
ATOM 3025 C C . GLY A 1 380 ? -9.563 2.545 11.056 1.00 80.88 380 GLY A C 1
ATOM 3026 O O . GLY A 1 380 ? -10.144 1.641 10.464 1.00 80.88 380 GLY A O 1
ATOM 3027 N N . LYS A 1 381 ? -9.697 3.836 10.703 1.00 80.56 381 LYS A N 1
ATOM 3028 C CA . LYS A 1 381 ? -10.621 4.367 9.675 1.00 80.56 381 LYS A CA 1
ATOM 3029 C C . LYS A 1 381 ? -12.082 3.940 9.836 1.00 80.56 381 LYS A C 1
ATOM 3031 O O . LYS A 1 381 ? -12.779 3.708 8.845 1.00 80.56 381 LYS A O 1
ATOM 3036 N N . LYS A 1 382 ? -12.556 3.773 11.064 1.00 84.25 382 LYS A N 1
ATOM 3037 C CA . LYS A 1 382 ? -13.926 3.322 11.304 1.00 84.25 382 LYS A CA 1
ATOM 3038 C C . LYS A 1 382 ? -14.819 4.515 11.590 1.00 84.25 382 LYS A C 1
ATOM 3040 O O . LYS A 1 382 ? -14.638 5.213 12.579 1.00 84.25 382 LYS A O 1
ATOM 3045 N N . ASP A 1 383 ? -15.825 4.726 10.757 1.00 83.50 383 ASP A N 1
ATOM 3046 C CA . ASP A 1 383 ? -16.749 5.855 10.866 1.00 83.50 383 ASP A CA 1
ATOM 3047 C C . ASP A 1 383 ? -18.006 5.549 11.702 1.00 83.50 383 ASP A C 1
ATOM 3049 O O . ASP A 1 383 ? -18.989 6.286 11.665 1.00 83.50 383 ASP A O 1
ATOM 3053 N N . CYS A 1 384 ? -17.995 4.466 12.481 1.00 86.06 384 CYS A N 1
ATOM 3054 C CA . CYS A 1 384 ? -19.158 3.976 13.216 1.00 86.06 384 CYS A CA 1
ATOM 3055 C C . CYS A 1 384 ? -18.818 3.530 14.641 1.00 86.06 384 CYS A C 1
ATOM 3057 O O . CYS A 1 384 ? -17.686 3.155 14.957 1.00 86.06 384 CYS A O 1
ATOM 3059 N N . CYS A 1 385 ? -19.829 3.545 15.508 1.00 88.50 385 CYS A N 1
ATOM 3060 C CA . CYS A 1 385 ? -19.744 3.018 16.860 1.00 88.50 385 CYS A CA 1
ATOM 3061 C C . CYS A 1 385 ? -19.442 1.508 16.823 1.00 88.50 385 CYS A C 1
ATOM 3063 O O . CYS A 1 385 ? -20.186 0.761 16.181 1.00 88.50 385 CYS A O 1
ATOM 3065 N N . PRO A 1 386 ? -18.422 1.018 17.556 1.00 87.19 386 PRO A N 1
ATOM 3066 C CA . PRO A 1 386 ? -18.113 -0.410 17.609 1.00 87.19 386 PRO A CA 1
ATOM 3067 C C . PRO A 1 386 ? -19.281 -1.288 18.101 1.00 87.19 386 PRO A C 1
ATOM 3069 O O . PRO A 1 386 ? -19.381 -2.461 17.755 1.00 87.19 386 PRO A O 1
ATOM 3072 N N . TYR A 1 387 ? -20.174 -0.750 18.929 1.00 87.19 387 TYR A N 1
ATOM 3073 C CA . TYR A 1 387 ? -21.260 -1.541 19.502 1.00 87.19 387 TYR A CA 1
ATOM 3074 C C . TYR A 1 387 ? -22.530 -1.497 18.643 1.00 87.19 387 TYR A C 1
ATOM 3076 O O . TYR A 1 387 ? -22.945 -2.516 18.094 1.00 87.19 387 TYR A O 1
ATOM 3084 N N . CYS A 1 388 ? -23.135 -0.314 18.482 1.00 86.69 388 CYS A N 1
ATOM 3085 C CA . CYS A 1 388 ? -24.418 -0.159 17.785 1.00 86.69 388 CYS A CA 1
ATOM 3086 C C . CYS A 1 388 ? -24.300 0.098 16.275 1.00 86.69 388 CYS A C 1
ATOM 3088 O O . CYS A 1 388 ? -25.322 0.126 15.596 1.00 86.69 388 CYS A O 1
ATOM 3090 N N . LYS A 1 389 ? -23.084 0.290 15.739 1.00 85.62 389 LYS A N 1
ATOM 3091 C CA . LYS A 1 389 ? -22.817 0.614 14.321 1.00 85.62 389 LYS A CA 1
ATOM 3092 C C . LYS A 1 389 ? -23.456 1.912 13.820 1.00 85.62 389 LYS A C 1
ATOM 3094 O O . LYS A 1 389 ? -23.467 2.166 12.619 1.00 85.62 389 LYS A O 1
ATOM 3099 N N . GLU A 1 390 ? -23.937 2.755 14.726 1.00 86.69 390 GLU A N 1
ATOM 3100 C CA . GLU A 1 390 ? -24.379 4.102 14.386 1.00 86.69 390 GLU A CA 1
ATOM 3101 C C . GLU A 1 390 ? -23.183 4.940 13.928 1.00 86.69 390 GLU A C 1
ATOM 3103 O O . GLU A 1 390 ? -22.096 4.849 14.511 1.00 86.69 390 GLU A O 1
ATOM 3108 N N . LYS A 1 391 ? -23.367 5.728 12.866 1.00 82.38 391 LYS A N 1
ATOM 3109 C CA . LYS A 1 391 ? -22.301 6.574 12.328 1.00 82.38 391 LYS A CA 1
ATOM 3110 C C . LYS A 1 391 ? -21.885 7.617 13.357 1.00 82.38 391 LYS A C 1
ATOM 3112 O O . LYS A 1 391 ? -22.715 8.254 13.999 1.00 82.38 391 LYS A O 1
ATOM 3117 N N . VAL A 1 392 ? -20.580 7.777 13.507 1.00 76.50 392 VAL A N 1
ATOM 3118 C CA . VAL A 1 392 ? -19.988 8.774 14.391 1.00 76.50 392 VAL A CA 1
ATOM 3119 C C . VAL A 1 392 ? -19.913 10.097 13.644 1.00 76.50 392 VAL A C 1
ATOM 3121 O O . VAL A 1 392 ? -19.473 10.125 12.495 1.00 76.50 392 VAL A O 1
ATOM 3124 N N . ASP A 1 393 ? -20.296 11.199 14.295 1.00 68.81 393 ASP A N 1
ATOM 3125 C CA . ASP A 1 393 ? -20.077 12.528 13.728 1.00 68.81 393 ASP A CA 1
ATOM 3126 C C . ASP A 1 393 ? -18.571 12.828 13.688 1.00 68.81 393 ASP A C 1
ATOM 3128 O O . ASP A 1 393 ? -17.951 13.231 14.675 1.00 68.81 393 ASP A O 1
ATOM 3132 N N . MET A 1 394 ? -17.966 12.588 12.524 1.00 62.53 394 MET A N 1
ATOM 3133 C CA . MET A 1 394 ? -16.545 12.820 12.267 1.00 62.53 394 MET A CA 1
ATOM 3134 C C . MET A 1 394 ? -16.148 14.279 12.522 1.00 62.53 394 MET A C 1
ATOM 3136 O O . MET A 1 394 ? -14.973 14.539 12.783 1.00 62.53 394 MET A O 1
ATOM 3140 N N . LYS A 1 395 ? -17.093 15.231 12.486 1.00 60.38 395 LYS A N 1
ATOM 3141 C CA . LYS A 1 395 ? -16.820 16.661 12.705 1.00 60.38 395 LYS A CA 1
ATOM 3142 C C . LYS A 1 395 ? -16.431 16.970 14.150 1.00 60.38 395 LYS A C 1
ATOM 3144 O O . LYS A 1 395 ? -15.661 17.897 14.380 1.00 60.38 395 LYS A O 1
ATOM 3149 N N . ALA A 1 396 ? -16.903 16.174 15.113 1.00 60.59 396 ALA A N 1
ATOM 3150 C CA . ALA A 1 396 ? -16.533 16.322 16.520 1.00 60.59 396 ALA A CA 1
ATOM 3151 C C . ALA A 1 396 ? -15.092 15.848 16.809 1.00 60.59 396 ALA A C 1
ATOM 3153 O O . ALA A 1 396 ? -14.469 16.318 17.758 1.00 60.59 396 ALA A O 1
ATOM 3154 N N . PHE A 1 397 ? -14.543 14.952 15.977 1.00 60.88 397 PHE A N 1
ATOM 3155 C CA . PHE A 1 397 ? -13.227 14.325 16.187 1.00 60.88 397 PHE A CA 1
ATOM 3156 C C . PHE A 1 397 ? -12.171 14.714 15.144 1.00 60.88 397 PHE A C 1
ATOM 3158 O O . PHE A 1 397 ? -10.978 14.513 15.371 1.00 60.88 397 PHE A O 1
ATOM 3165 N N . SER A 1 398 ? -12.579 15.281 14.008 1.00 50.41 398 SER A N 1
ATOM 3166 C CA . SER A 1 398 ? -11.691 15.698 12.924 1.00 50.41 398 SER A CA 1
ATOM 3167 C C . SER A 1 398 ? -12.035 17.118 12.468 1.00 50.41 398 SER A C 1
ATOM 3169 O O . SER A 1 398 ? -13.149 17.420 12.052 1.00 50.41 398 SER A O 1
ATOM 3171 N N . ARG A 1 399 ? -11.057 18.024 12.538 1.00 46.16 399 ARG A N 1
ATOM 3172 C CA . ARG A 1 399 ? -11.189 19.429 12.116 1.00 46.16 399 ARG A CA 1
ATOM 3173 C C . ARG A 1 399 ? -11.141 19.637 10.589 1.00 46.16 399 ARG A C 1
ATOM 3175 O O . ARG A 1 399 ? -10.713 20.701 10.156 1.00 46.16 399 ARG A O 1
ATOM 3182 N N . HIS A 1 400 ? -11.530 18.681 9.737 1.00 46.12 400 HIS A N 1
ATOM 3183 C CA . HIS A 1 400 ? -11.283 18.832 8.292 1.00 46.12 400 HIS A CA 1
ATOM 3184 C C . HIS A 1 400 ? -12.453 18.482 7.358 1.00 46.12 400 HIS A C 1
ATOM 3186 O O . HIS A 1 400 ? -12.930 17.355 7.301 1.00 46.12 400 HIS A O 1
ATOM 3192 N N . ALA A 1 401 ? -12.840 19.487 6.564 1.00 35.94 401 ALA A N 1
ATOM 3193 C CA . ALA A 1 401 ? -13.897 19.521 5.551 1.00 35.94 401 ALA A CA 1
ATOM 3194 C C . ALA A 1 401 ? -13.471 18.919 4.190 1.00 35.94 401 ALA A C 1
ATOM 3196 O O . ALA A 1 401 ? -13.543 19.584 3.160 1.00 35.94 401 ALA A O 1
ATOM 3197 N N . TRP A 1 402 ? -12.974 17.678 4.177 1.00 47.22 402 TRP A N 1
ATOM 3198 C CA . TRP A 1 402 ? -12.234 17.118 3.033 1.00 47.22 402 TRP A CA 1
ATOM 3199 C C . TRP A 1 402 ? -12.739 15.743 2.548 1.00 47.22 402 TRP A C 1
ATOM 3201 O O . TRP A 1 402 ? -11.933 14.859 2.252 1.00 47.22 402 TRP A O 1
ATOM 3211 N N . ASP A 1 403 ? -14.053 15.554 2.400 1.00 47.34 403 ASP A N 1
ATOM 3212 C CA . ASP A 1 403 ? -14.621 14.321 1.810 1.00 47.34 403 ASP A CA 1
ATOM 3213 C C . ASP A 1 403 ? -14.054 14.029 0.398 1.00 47.34 403 ASP A C 1
ATOM 3215 O O . ASP A 1 403 ? -13.734 12.887 0.065 1.00 47.34 403 ASP A O 1
ATOM 3219 N N . SER A 1 404 ? -13.803 15.063 -0.416 1.00 52.16 404 SER A N 1
ATOM 3220 C CA . SER A 1 404 ? -13.250 14.902 -1.774 1.00 52.16 404 SER A CA 1
ATOM 3221 C C . SER A 1 404 ? -11.781 14.456 -1.795 1.00 52.16 404 SER A C 1
ATOM 3223 O O . SER A 1 404 ? -11.390 13.634 -2.626 1.00 52.16 404 SER A O 1
ATOM 3225 N N . THR A 1 405 ? -10.955 14.941 -0.861 1.00 60.78 405 THR A N 1
ATOM 3226 C CA . THR A 1 405 ? -9.536 14.539 -0.780 1.00 60.78 405 THR A CA 1
ATOM 3227 C C . THR A 1 405 ? -9.378 13.146 -0.204 1.00 60.78 405 THR A C 1
ATOM 3229 O O . THR A 1 405 ? -8.456 12.431 -0.594 1.00 60.78 405 THR A O 1
ATOM 3232 N N . GLN A 1 406 ? -10.303 12.703 0.651 1.00 63.84 406 GLN A N 1
ATOM 3233 C CA . GLN A 1 406 ? -10.330 11.307 1.073 1.00 63.84 406 GLN A CA 1
ATOM 3234 C C . GLN A 1 406 ? -10.588 10.367 -0.108 1.00 63.84 406 GLN A C 1
ATOM 3236 O O . GLN A 1 406 ? -9.899 9.354 -0.214 1.00 63.84 406 GLN A O 1
ATOM 3241 N N . LEU A 1 407 ? -11.491 10.712 -1.033 1.00 64.44 407 LEU A N 1
ATOM 3242 C CA . LEU A 1 407 ? -11.759 9.881 -2.212 1.00 64.44 407 LEU A CA 1
ATOM 3243 C C . LEU A 1 407 ? -10.552 9.802 -3.162 1.00 64.44 407 LEU A C 1
ATOM 3245 O O . LEU A 1 407 ? -10.175 8.710 -3.585 1.00 64.44 407 LEU A O 1
ATOM 3249 N N . ILE A 1 408 ? -9.898 10.935 -3.447 1.00 73.00 408 ILE A N 1
ATOM 3250 C CA . ILE A 1 408 ? -8.667 10.974 -4.261 1.00 73.00 408 ILE A CA 1
ATOM 3251 C C . ILE A 1 408 ? -7.566 10.142 -3.603 1.00 73.00 408 ILE A C 1
ATOM 3253 O O . ILE A 1 408 ? -6.902 9.345 -4.262 1.00 73.00 408 ILE A O 1
ATOM 3257 N N . TYR A 1 409 ? -7.404 10.280 -2.290 1.00 72.38 409 TYR A N 1
ATOM 3258 C CA . TYR A 1 409 ? -6.415 9.531 -1.532 1.00 72.38 409 TYR A CA 1
ATOM 3259 C C . TYR A 1 409 ? -6.705 8.019 -1.520 1.00 72.38 409 TYR A C 1
ATOM 3261 O O . TYR A 1 409 ? -5.787 7.215 -1.666 1.00 72.38 409 TYR A O 1
ATOM 3269 N N . LEU A 1 410 ? -7.971 7.608 -1.387 1.00 71.31 410 LEU A N 1
ATOM 3270 C CA . LEU A 1 410 ? -8.369 6.199 -1.475 1.00 71.31 410 LEU A CA 1
ATOM 3271 C C . LEU A 1 410 ? -8.111 5.628 -2.875 1.00 71.31 410 LEU A C 1
ATOM 3273 O O . LEU A 1 410 ? -7.541 4.544 -2.987 1.00 71.31 410 LEU A O 1
ATOM 3277 N N . ASN A 1 411 ? -8.444 6.377 -3.929 1.00 79.81 411 ASN A N 1
ATOM 3278 C CA . ASN A 1 411 ? -8.140 5.991 -5.309 1.00 79.81 411 ASN A CA 1
ATOM 3279 C C . ASN A 1 411 ? -6.627 5.886 -5.550 1.00 79.81 411 ASN A C 1
ATOM 3281 O O . ASN A 1 411 ? -6.172 4.960 -6.216 1.00 79.81 411 ASN A O 1
ATOM 3285 N N . PHE A 1 412 ? -5.838 6.792 -4.972 1.00 81.50 412 PHE A N 1
ATOM 3286 C CA . PHE A 1 412 ? -4.379 6.753 -5.041 1.00 81.50 412 PHE A CA 1
ATOM 3287 C C . PHE A 1 412 ? -3.795 5.521 -4.337 1.00 81.50 412 PHE A C 1
ATOM 3289 O O . PHE A 1 412 ? -2.944 4.835 -4.903 1.00 81.50 412 PHE A O 1
ATOM 3296 N N . LEU A 1 413 ? -4.273 5.191 -3.131 1.00 79.25 413 LEU A N 1
ATOM 3297 C CA . LEU A 1 413 ? -3.859 3.969 -2.433 1.00 79.25 413 LEU A CA 1
ATOM 3298 C C . LEU A 1 413 ? -4.233 2.707 -3.217 1.00 79.25 413 LEU A C 1
ATOM 3300 O O . LEU A 1 413 ? -3.441 1.767 -3.289 1.00 79.25 413 LEU A O 1
ATOM 3304 N N . ASP A 1 414 ? -5.418 2.688 -3.826 1.00 81.38 414 ASP A N 1
ATOM 3305 C CA . ASP A 1 414 ? -5.836 1.591 -4.692 1.00 81.38 414 ASP A CA 1
ATOM 3306 C C . ASP A 1 414 ? -4.919 1.471 -5.916 1.00 81.38 414 ASP A C 1
ATOM 3308 O O . ASP A 1 414 ? -4.442 0.374 -6.203 1.00 81.38 414 ASP A O 1
ATOM 3312 N N . ALA A 1 415 ? -4.602 2.580 -6.588 1.00 84.62 415 ALA A N 1
ATOM 3313 C CA . ALA A 1 415 ? -3.681 2.605 -7.724 1.00 84.62 415 ALA A CA 1
ATOM 3314 C C . ALA A 1 415 ? -2.284 2.089 -7.351 1.00 84.62 415 ALA A C 1
ATOM 3316 O O . ALA A 1 415 ? -1.722 1.252 -8.056 1.00 84.62 415 ALA A O 1
ATOM 3317 N N . LEU A 1 416 ? -1.745 2.517 -6.208 1.00 85.31 416 LEU A N 1
ATOM 3318 C CA . LEU A 1 416 ? -0.462 2.030 -5.705 1.00 85.31 416 LEU A CA 1
ATOM 3319 C C . LEU A 1 416 ? -0.484 0.526 -5.395 1.00 85.31 416 LEU A C 1
ATOM 3321 O O . LEU A 1 416 ? 0.496 -0.168 -5.655 1.00 85.31 416 LEU A O 1
ATOM 3325 N N . ARG A 1 417 ? -1.594 -0.012 -4.881 1.00 87.44 417 ARG A N 1
ATOM 3326 C CA . ARG A 1 417 ? -1.741 -1.459 -4.670 1.00 87.44 417 ARG A CA 1
ATOM 3327 C C . ARG A 1 417 ? -1.739 -2.221 -5.992 1.00 87.44 417 ARG A C 1
ATOM 3329 O O . ARG A 1 417 ? -1.097 -3.267 -6.085 1.00 87.44 417 ARG A O 1
ATOM 3336 N N . TYR A 1 418 ? -2.412 -1.704 -7.021 1.00 87.81 418 TYR A N 1
ATOM 3337 C CA . TYR A 1 418 ? -2.312 -2.282 -8.362 1.00 87.81 418 TYR A CA 1
ATOM 3338 C C . TYR A 1 418 ? -0.873 -2.226 -8.884 1.00 87.81 418 TYR A C 1
ATOM 3340 O O . TYR A 1 418 ? -0.359 -3.238 -9.351 1.00 87.81 418 TYR A O 1
ATOM 3348 N N . LEU A 1 419 ? -0.185 -1.097 -8.704 1.00 86.69 419 LEU A N 1
ATOM 3349 C CA . LEU A 1 419 ? 1.196 -0.907 -9.143 1.00 86.69 419 LEU A CA 1
ATOM 3350 C C . LEU A 1 419 ? 2.197 -1.846 -8.448 1.00 86.69 419 LEU A C 1
ATOM 3352 O O . LEU A 1 419 ? 3.054 -2.414 -9.118 1.00 86.69 419 LEU A O 1
ATOM 3356 N N . LEU A 1 420 ? 2.111 -2.003 -7.123 1.00 88.19 420 LEU A N 1
ATOM 3357 C CA . LEU A 1 420 ? 3.110 -2.727 -6.322 1.00 88.19 420 LEU A CA 1
ATOM 3358 C C . LEU A 1 420 ? 2.831 -4.221 -6.167 1.00 88.19 420 LEU A C 1
ATOM 3360 O O . LEU A 1 420 ? 3.756 -4.983 -5.896 1.00 88.19 420 LEU A O 1
ATOM 3364 N N . VAL A 1 421 ? 1.572 -4.640 -6.297 1.00 90.69 421 VAL A N 1
ATOM 3365 C CA . VAL A 1 421 ? 1.165 -6.036 -6.092 1.00 90.69 421 VAL A CA 1
ATOM 3366 C C . VAL A 1 421 ? 0.735 -6.651 -7.411 1.00 90.69 421 VAL A C 1
ATOM 3368 O O . VAL A 1 421 ? 1.343 -7.606 -7.888 1.00 90.69 421 VAL A O 1
ATOM 3371 N N . TRP A 1 422 ? -0.309 -6.096 -8.017 1.00 89.88 422 TRP A N 1
ATOM 3372 C CA . TRP A 1 422 ? -1.017 -6.758 -9.107 1.00 89.88 422 TRP A CA 1
ATOM 3373 C C . TRP A 1 422 ? -0.277 -6.677 -10.447 1.00 89.88 422 TRP A C 1
ATOM 3375 O O . TRP A 1 422 ? -0.219 -7.679 -11.155 1.00 89.88 422 TRP A O 1
ATOM 3385 N N . ASN A 1 423 ? 0.374 -5.557 -10.763 1.00 88.81 423 ASN A N 1
ATOM 3386 C CA . ASN A 1 423 ? 1.188 -5.414 -11.972 1.00 88.81 423 ASN A CA 1
ATOM 3387 C C . ASN A 1 423 ? 2.367 -6.407 -12.000 1.00 88.81 423 ASN A C 1
ATOM 3389 O O . ASN A 1 423 ? 2.478 -7.152 -12.975 1.00 88.81 423 ASN A O 1
ATOM 3393 N N . PRO A 1 424 ? 3.217 -6.507 -10.955 1.00 88.88 424 PRO A N 1
ATOM 3394 C CA . PRO A 1 424 ? 4.270 -7.517 -10.930 1.00 88.88 424 PRO A CA 1
ATOM 3395 C C . PRO A 1 424 ? 3.734 -8.946 -11.000 1.00 88.88 424 PRO A C 1
ATOM 3397 O O . PRO A 1 424 ? 4.340 -9.780 -11.669 1.00 88.88 424 PRO A O 1
ATOM 3400 N N . VAL A 1 425 ? 2.603 -9.241 -10.348 1.00 88.62 425 VAL A N 1
ATOM 3401 C CA . VAL A 1 425 ? 1.966 -10.567 -10.417 1.00 88.62 425 VAL A CA 1
ATOM 3402 C C . VAL A 1 425 ? 1.521 -10.882 -11.846 1.00 88.62 425 VAL A C 1
ATOM 3404 O O . VAL A 1 425 ? 1.811 -11.973 -12.329 1.00 88.62 425 VAL A O 1
ATOM 3407 N N . CYS A 1 426 ? 0.900 -9.929 -12.546 1.00 87.44 426 CYS A N 1
ATOM 3408 C CA . CYS A 1 426 ? 0.482 -10.097 -13.938 1.00 87.44 426 CYS A CA 1
ATOM 3409 C C . CYS A 1 426 ? 1.672 -10.273 -14.893 1.00 87.44 426 CYS A C 1
ATOM 3411 O O . CYS A 1 426 ? 1.645 -11.107 -15.793 1.00 87.44 426 CYS A O 1
ATOM 3413 N N . LEU A 1 427 ? 2.750 -9.511 -14.698 1.00 86.25 427 LEU A N 1
ATOM 3414 C CA . LEU A 1 427 ? 3.962 -9.663 -15.506 1.00 86.25 427 LEU A CA 1
ATOM 3415 C C . LEU A 1 427 ? 4.661 -10.998 -15.219 1.00 86.25 427 LEU A C 1
ATOM 3417 O O . LEU A 1 427 ? 5.166 -11.654 -16.130 1.00 86.25 427 LEU A O 1
ATOM 3421 N N . SER A 1 428 ? 4.665 -11.433 -13.961 1.00 85.62 428 SER A N 1
ATOM 3422 C CA . SER A 1 428 ? 5.234 -12.723 -13.567 1.00 85.62 428 SER A CA 1
ATOM 3423 C C . SER A 1 428 ? 4.430 -13.880 -14.156 1.00 85.62 428 SER A C 1
ATOM 3425 O O . SER A 1 428 ? 5.018 -14.796 -14.723 1.00 85.62 428 SER A O 1
ATOM 3427 N N . SER A 1 429 ? 3.096 -13.827 -14.110 1.00 85.38 429 SER A N 1
ATOM 3428 C CA . SER A 1 429 ? 2.254 -14.849 -14.739 1.00 85.38 429 SER A CA 1
ATOM 3429 C C . SER A 1 429 ? 2.431 -14.872 -16.257 1.00 85.38 429 SER A C 1
ATOM 3431 O O . SER A 1 429 ? 2.593 -15.950 -16.824 1.00 85.38 429 SER A O 1
ATOM 3433 N N . TYR A 1 430 ? 2.508 -13.705 -16.906 1.00 85.75 430 TYR A N 1
ATOM 3434 C CA . TYR A 1 430 ? 2.790 -13.608 -18.338 1.00 85.75 430 TYR A CA 1
ATOM 3435 C C . TYR A 1 430 ? 4.153 -14.209 -18.702 1.00 85.75 430 TYR A C 1
ATOM 3437 O O . TYR A 1 430 ? 4.250 -14.995 -19.637 1.00 85.75 430 TYR A O 1
ATOM 3445 N N . THR A 1 431 ? 5.214 -13.885 -17.958 1.00 83.12 431 THR A N 1
ATOM 3446 C CA . THR A 1 431 ? 6.558 -14.429 -18.231 1.00 83.12 431 THR A CA 1
ATOM 3447 C C . THR A 1 431 ? 6.657 -15.935 -17.990 1.00 83.12 431 THR A C 1
ATOM 3449 O O . THR A 1 431 ? 7.410 -16.614 -18.685 1.00 83.12 431 THR A O 1
ATOM 3452 N N . LEU A 1 432 ? 5.903 -16.480 -17.033 1.00 84.56 432 LEU A N 1
ATOM 3453 C CA . LEU A 1 432 ? 5.789 -17.926 -16.835 1.00 84.56 432 LEU A CA 1
ATOM 3454 C C . LEU A 1 432 ? 5.016 -18.588 -17.981 1.00 84.56 432 LEU A C 1
ATOM 3456 O O . LEU A 1 432 ? 5.444 -19.625 -18.492 1.00 84.56 432 LEU A O 1
ATOM 3460 N N . TYR A 1 433 ? 3.919 -17.970 -18.415 1.00 84.00 433 TYR A N 1
ATOM 3461 C CA . TYR A 1 433 ? 3.121 -18.438 -19.542 1.00 84.00 433 TYR A CA 1
ATOM 3462 C C . TYR A 1 433 ? 3.926 -18.435 -20.848 1.00 84.00 433 TYR A C 1
ATOM 3464 O O . TYR A 1 433 ? 4.004 -19.458 -21.523 1.00 84.00 433 TYR A O 1
ATOM 3472 N N . SER A 1 434 ? 4.617 -17.337 -21.163 1.00 78.81 434 SER A N 1
ATOM 3473 C CA . SER A 1 434 ? 5.425 -17.229 -22.383 1.00 78.81 434 SER A CA 1
ATOM 3474 C C . SER A 1 434 ? 6.606 -18.199 -22.394 1.00 78.81 434 SER A C 1
ATOM 3476 O O . SER A 1 434 ? 6.884 -18.812 -23.420 1.00 78.81 434 SER A O 1
ATOM 3478 N N . ARG A 1 435 ? 7.262 -18.430 -21.248 1.00 80.44 435 ARG A N 1
ATOM 3479 C CA . ARG A 1 435 ? 8.282 -19.487 -21.126 1.00 80.44 435 ARG A CA 1
ATOM 3480 C C . ARG A 1 435 ? 7.714 -20.879 -21.384 1.00 80.44 435 ARG A C 1
ATOM 3482 O O . ARG A 1 435 ? 8.398 -21.699 -21.987 1.00 80.44 435 ARG A O 1
ATOM 3489 N N . SER A 1 436 ? 6.491 -21.135 -20.927 1.00 80.75 436 SER A N 1
ATOM 3490 C CA . SER A 1 436 ? 5.824 -22.425 -21.126 1.00 80.75 436 SER A CA 1
ATOM 3491 C C . SER A 1 436 ? 5.491 -22.654 -22.603 1.00 80.75 436 SER A C 1
ATOM 3493 O O . SER A 1 436 ? 5.762 -23.736 -23.111 1.00 80.75 436 SER A O 1
ATOM 3495 N N . LEU A 1 437 ? 5.010 -21.621 -23.306 1.00 75.50 437 LEU A N 1
ATOM 3496 C CA . LEU A 1 437 ? 4.728 -21.680 -24.745 1.00 75.50 437 LEU A CA 1
ATOM 3497 C C . LEU A 1 437 ? 5.983 -21.928 -25.594 1.00 75.50 437 LEU A C 1
ATOM 3499 O O . LEU A 1 437 ? 5.985 -22.805 -26.455 1.00 75.50 437 LEU A O 1
ATOM 3503 N N . VAL A 1 438 ? 7.081 -21.222 -25.309 1.00 73.00 438 VAL A N 1
ATOM 3504 C CA . VAL A 1 438 ? 8.354 -21.444 -26.018 1.00 73.00 438 VAL A CA 1
ATOM 3505 C C . VAL A 1 438 ? 8.894 -22.853 -25.750 1.00 73.00 438 VAL A C 1
ATOM 3507 O O . VAL A 1 438 ? 9.433 -23.493 -26.647 1.00 73.00 438 VAL A O 1
ATOM 3510 N N . SER A 1 439 ? 8.730 -23.369 -24.527 1.00 71.81 439 SER A N 1
ATOM 3511 C CA . SER A 1 439 ? 9.125 -24.745 -24.207 1.00 71.81 439 SER A CA 1
ATOM 3512 C C . SER A 1 439 ? 8.299 -25.787 -24.964 1.00 71.81 439 SER A C 1
ATOM 3514 O O . SER A 1 439 ? 8.835 -26.853 -25.251 1.00 71.81 439 SER A O 1
ATOM 3516 N N . SER A 1 440 ? 7.027 -25.514 -25.274 1.00 65.00 440 SER A N 1
ATOM 3517 C CA . SER A 1 440 ? 6.208 -26.412 -26.098 1.00 65.00 440 SER A CA 1
ATOM 3518 C C . SER A 1 440 ? 6.561 -26.350 -27.584 1.00 65.00 440 SER A C 1
ATOM 3520 O O . SER A 1 440 ? 6.549 -27.390 -28.228 1.00 65.00 440 SER A O 1
ATOM 3522 N N . GLU A 1 441 ? 6.931 -25.181 -28.118 1.00 63.84 441 GLU A N 1
ATOM 3523 C CA . GLU A 1 441 ? 7.363 -25.060 -29.520 1.00 63.84 441 GLU A CA 1
ATOM 3524 C C . GLU A 1 441 ? 8.736 -25.685 -29.785 1.00 63.84 441 GLU A C 1
ATOM 3526 O O . GLU A 1 441 ? 8.973 -26.142 -30.890 1.00 63.84 441 GLU A O 1
ATOM 3531 N N . GLN A 1 442 ? 9.643 -25.738 -28.800 1.00 56.44 442 GLN A N 1
ATOM 3532 C CA . GLN A 1 442 ? 10.946 -26.405 -28.974 1.00 56.44 442 GLN A CA 1
ATOM 3533 C C . GLN A 1 442 ? 10.893 -27.937 -28.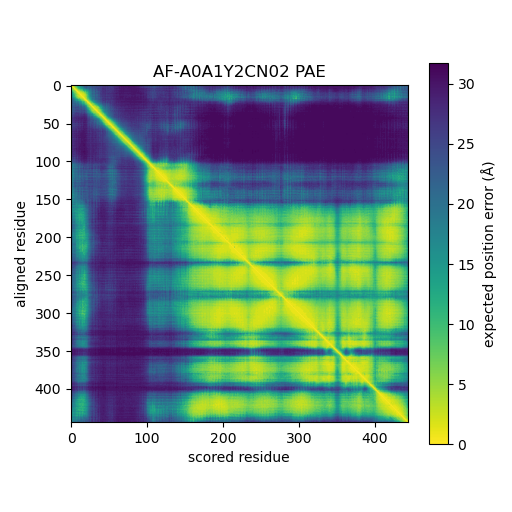863 1.00 56.44 442 GLN A C 1
ATOM 3535 O O . GLN A 1 442 ? 11.897 -28.597 -29.127 1.00 56.44 442 GLN A O 1
ATOM 3540 N N . LEU A 1 443 ? 9.767 -28.496 -28.411 1.00 48.56 443 LEU A N 1
ATOM 3541 C CA . LEU A 1 443 ? 9.548 -29.944 -28.300 1.00 48.56 443 LEU A CA 1
ATOM 3542 C C . LEU A 1 443 ? 8.759 -30.525 -29.486 1.00 48.56 443 LEU A C 1
ATOM 3544 O O . LEU A 1 443 ? 8.653 -31.748 -29.584 1.00 48.56 443 LEU A O 1
ATOM 3548 N N . LEU A 1 444 ? 8.213 -29.662 -30.344 1.00 42.25 444 LEU A N 1
ATOM 3549 C CA . LEU A 1 444 ? 7.610 -29.992 -31.637 1.00 42.25 444 LEU A CA 1
ATOM 3550 C C . LEU A 1 444 ? 8.639 -29.759 -32.746 1.00 42.25 444 LEU A C 1
ATOM 3552 O O . LEU A 1 444 ? 8.600 -30.537 -33.724 1.00 42.25 444 LEU A O 1
#